Protein AF-A0A803PG08-F1 (afdb_monomer_lite)

Structure (mmCIF, N/CA/C/O backbone):
data_AF-A0A803PG08-F1
#
_entry.id   AF-A0A803PG08-F1
#
loop_
_atom_site.group_PDB
_atom_site.id
_atom_site.type_symbol
_atom_site.label_atom_id
_atom_site.label_alt_id
_atom_site.label_comp_id
_atom_site.label_asym_id
_atom_site.label_entity_id
_atom_site.label_seq_id
_atom_site.pdbx_PDB_ins_code
_atom_site.Cartn_x
_atom_site.Cartn_y
_atom_site.Cartn_z
_atom_site.occupancy
_atom_site.B_iso_or_equiv
_atom_site.auth_seq_id
_atom_site.auth_comp_id
_atom_site.auth_asym_id
_atom_site.auth_atom_id
_atom_site.pdbx_PDB_model_num
ATOM 1 N N . MET A 1 1 ? -29.104 -51.797 18.897 1.00 36.44 1 MET A N 1
ATOM 2 C CA . MET A 1 1 ? -27.796 -51.117 18.809 1.00 36.44 1 MET A CA 1
ATOM 3 C C . MET A 1 1 ? -27.450 -50.942 17.343 1.00 36.44 1 MET A C 1
ATOM 5 O O . MET A 1 1 ? -26.988 -51.893 16.734 1.00 36.44 1 MET A O 1
ATOM 9 N N . ALA A 1 2 ? -27.765 -49.775 16.794 1.00 27.81 2 ALA A N 1
ATOM 10 C CA . ALA A 1 2 ? -27.153 -49.165 15.612 1.00 27.81 2 ALA A CA 1
ATOM 11 C C . ALA A 1 2 ? -27.870 -47.818 15.460 1.00 27.81 2 ALA A C 1
ATOM 13 O O . ALA A 1 2 ? -29.048 -47.781 15.117 1.00 27.81 2 ALA A O 1
ATOM 14 N N . ASP A 1 3 ? -27.192 -46.765 15.899 1.00 26.70 3 ASP A N 1
ATOM 15 C CA . ASP A 1 3 ? -27.642 -45.377 15.866 1.00 26.70 3 ASP A CA 1
ATOM 16 C C . ASP A 1 3 ? -26.988 -44.740 14.632 1.00 26.70 3 ASP A C 1
ATOM 18 O O . ASP A 1 3 ? -25.758 -44.671 14.549 1.00 26.70 3 ASP A O 1
ATOM 22 N N . ASP A 1 4 ? -27.798 -44.374 13.637 1.00 28.62 4 ASP A N 1
ATOM 23 C CA . ASP A 1 4 ? -27.346 -43.754 12.390 1.00 28.62 4 ASP A CA 1
ATOM 24 C C . ASP A 1 4 ? -27.061 -42.264 12.630 1.00 28.62 4 ASP A C 1
ATOM 26 O O . ASP A 1 4 ? -27.933 -41.393 12.560 1.00 28.62 4 ASP A O 1
ATOM 30 N N . GLY A 1 5 ? -25.794 -41.969 12.920 1.00 26.33 5 GLY A N 1
ATOM 31 C CA . GLY A 1 5 ? -25.267 -40.618 13.078 1.00 26.33 5 GLY A CA 1
ATOM 32 C C . GLY A 1 5 ? -25.202 -39.856 11.754 1.00 26.33 5 GLY A C 1
ATOM 33 O O . GLY A 1 5 ? -24.222 -39.938 11.018 1.00 26.33 5 GLY A O 1
ATOM 34 N N . ASN A 1 6 ? -26.222 -39.042 11.483 1.00 27.70 6 ASN A N 1
ATOM 35 C CA . ASN A 1 6 ? -26.217 -38.039 10.420 1.00 27.70 6 ASN A CA 1
ATOM 36 C C . ASN A 1 6 ? -25.552 -36.737 10.912 1.00 27.70 6 ASN A C 1
ATOM 38 O O . ASN A 1 6 ? -26.221 -35.754 11.241 1.00 27.70 6 ASN A O 1
ATOM 42 N N . THR A 1 7 ? -24.221 -36.714 10.994 1.00 27.03 7 THR A N 1
ATOM 43 C CA . THR A 1 7 ? -23.449 -35.487 11.237 1.00 27.03 7 THR A CA 1
ATOM 44 C C . THR A 1 7 ? -23.277 -34.713 9.931 1.00 27.03 7 THR A C 1
ATOM 46 O O . THR A 1 7 ? -22.351 -34.936 9.153 1.00 27.03 7 THR A O 1
ATOM 49 N N . LYS A 1 8 ? -24.161 -33.734 9.703 1.00 26.91 8 LYS A N 1
ATOM 50 C CA . LYS A 1 8 ? -23.915 -32.631 8.763 1.00 26.91 8 LYS A CA 1
ATOM 51 C C . LYS A 1 8 ? -22.657 -31.882 9.210 1.00 26.91 8 LYS A C 1
ATOM 53 O O . LYS A 1 8 ? -22.723 -31.045 10.107 1.00 26.91 8 LYS A O 1
ATOM 58 N N . SER A 1 9 ? -21.515 -32.171 8.592 1.00 27.27 9 SER A N 1
ATOM 59 C CA . SER A 1 9 ? -20.316 -31.349 8.734 1.00 27.27 9 SER A CA 1
ATOM 60 C C . SER A 1 9 ? -20.630 -29.948 8.206 1.00 27.27 9 SER A C 1
ATOM 62 O O . SER A 1 9 ? -20.890 -29.774 7.013 1.00 27.27 9 SER A O 1
ATOM 64 N N . SER A 1 10 ? -20.636 -28.949 9.084 1.00 29.84 10 SER A N 1
ATOM 65 C CA . SER A 1 10 ? -20.660 -27.541 8.700 1.00 29.84 10 SER A CA 1
ATOM 66 C C . SER A 1 10 ? -19.458 -27.264 7.797 1.00 29.84 10 SER A C 1
ATOM 68 O O . SER A 1 10 ? -18.319 -27.259 8.265 1.00 29.84 10 SER A O 1
ATOM 70 N N . LEU A 1 11 ? -19.708 -27.092 6.498 1.00 31.16 11 LEU A N 1
ATOM 71 C CA . LEU A 1 11 ? -18.711 -26.653 5.528 1.00 31.16 11 LEU A CA 1
ATOM 72 C C . LEU A 1 11 ? -18.101 -25.349 6.046 1.00 31.16 11 LEU A C 1
ATOM 74 O O . LEU A 1 11 ? -18.779 -24.327 6.115 1.00 31.16 11 LEU A O 1
ATOM 78 N N . VAL A 1 12 ? -16.831 -25.391 6.440 1.00 37.03 12 VAL A N 1
ATOM 79 C CA . VAL A 1 12 ? -16.034 -24.186 6.655 1.00 37.03 12 VAL A CA 1
ATOM 80 C C . VAL A 1 12 ? -15.975 -23.486 5.299 1.00 37.03 12 VAL A C 1
ATOM 82 O O . VAL A 1 12 ? -15.291 -23.959 4.391 1.00 37.03 12 VAL A O 1
ATOM 85 N N . GLU A 1 13 ? -16.758 -22.418 5.126 1.00 50.25 13 GLU A N 1
ATOM 86 C CA . GLU A 1 13 ? -16.762 -21.612 3.905 1.00 50.25 13 GLU A CA 1
ATOM 87 C C . GLU A 1 13 ? -15.323 -21.191 3.593 1.00 50.25 13 GLU A C 1
ATOM 89 O O . GLU A 1 13 ? -14.642 -20.523 4.376 1.00 50.25 13 GLU A O 1
ATOM 94 N N . ASN A 1 14 ? -14.816 -21.651 2.453 1.00 49.25 14 ASN A N 1
ATOM 95 C CA . ASN A 1 14 ? -13.441 -21.422 2.052 1.00 49.25 14 ASN A CA 1
ATOM 96 C C . ASN A 1 14 ? -13.257 -19.919 1.753 1.00 49.25 14 ASN A C 1
ATOM 98 O O . ASN A 1 14 ? -13.589 -19.467 0.662 1.00 49.25 14 ASN A O 1
ATOM 102 N N . SER A 1 15 ? -12.729 -19.130 2.707 1.00 62.44 15 SER A N 1
ATOM 103 C CA . SER A 1 15 ? -12.696 -17.642 2.649 1.00 62.44 15 SER A CA 1
ATOM 104 C C . SER A 1 15 ? -11.895 -17.020 1.488 1.00 62.44 15 SER A C 1
ATOM 106 O O . SER A 1 15 ? -11.728 -15.799 1.404 1.00 62.44 15 SER A O 1
ATOM 108 N N . ARG A 1 16 ? -11.346 -17.859 0.607 1.00 80.12 16 ARG A N 1
ATOM 109 C CA . ARG A 1 16 ? -10.537 -17.476 -0.553 1.00 80.12 16 ARG A CA 1
ATOM 110 C C . ARG A 1 16 ? -11.345 -17.385 -1.844 1.00 80.12 16 ARG A C 1
ATOM 112 O O . ARG A 1 16 ? -10.860 -16.777 -2.796 1.00 80.12 16 ARG A O 1
ATOM 119 N N . VAL A 1 17 ? -12.544 -17.964 -1.883 1.00 88.44 17 VAL A N 1
ATOM 120 C CA . VAL A 1 17 ? -13.442 -17.924 -3.042 1.00 88.44 17 VAL A CA 1
ATOM 121 C C . VAL A 1 17 ? -14.704 -17.144 -2.713 1.00 88.44 17 VAL A C 1
ATOM 123 O O . VAL A 1 17 ? -15.077 -16.993 -1.555 1.00 88.44 17 VAL A O 1
ATOM 126 N N . THR A 1 18 ? -15.340 -16.616 -3.745 1.00 91.75 18 THR A N 1
ATOM 127 C CA . THR A 1 18 ? -16.635 -15.940 -3.652 1.00 91.75 18 THR A CA 1
ATOM 128 C C . THR A 1 18 ? -17.788 -16.937 -3.654 1.00 91.75 18 THR A C 1
ATOM 130 O O . THR A 1 18 ? -17.662 -18.042 -4.176 1.00 91.75 18 THR A O 1
ATOM 133 N N . TRP A 1 19 ? -18.932 -16.537 -3.105 1.00 92.31 19 TRP A N 1
ATOM 134 C CA . TRP A 1 19 ? -20.142 -17.356 -3.029 1.00 92.31 19 TRP A CA 1
ATOM 135 C C . TRP A 1 19 ? -21.389 -16.510 -3.294 1.00 92.31 19 TRP A C 1
ATOM 137 O O . TRP A 1 19 ? -21.339 -15.277 -3.328 1.00 92.31 19 TRP A O 1
ATOM 147 N N . GLU A 1 20 ? -22.526 -17.168 -3.504 1.00 92.56 20 GLU A N 1
ATOM 148 C CA . GLU A 1 20 ? -23.790 -16.463 -3.683 1.00 92.56 20 GLU A CA 1
ATOM 149 C C . GLU A 1 20 ? -24.170 -15.695 -2.408 1.00 92.56 20 GLU A C 1
ATOM 151 O O . GLU A 1 20 ? -24.167 -16.224 -1.300 1.00 92.56 20 GLU A O 1
ATOM 156 N N . GLY A 1 21 ? -24.493 -14.414 -2.566 1.00 90.44 21 GLY A N 1
ATOM 157 C CA . GLY A 1 21 ? -24.843 -13.512 -1.477 1.00 90.44 21 GLY A CA 1
ATOM 158 C C . GLY A 1 21 ? -23.659 -12.799 -0.822 1.00 90.44 21 GLY A C 1
ATOM 159 O O . GLY A 1 21 ? -23.912 -11.951 0.038 1.00 90.44 21 GLY A O 1
ATOM 160 N N . CYS A 1 22 ? -22.408 -13.075 -1.207 1.00 92.38 22 CYS A N 1
ATOM 161 C CA . CYS A 1 22 ? -21.244 -12.380 -0.655 1.00 92.38 22 CYS A CA 1
ATOM 162 C C . CYS A 1 22 ? -21.074 -10.977 -1.258 1.00 92.38 22 CYS A C 1
ATOM 164 O O . CYS A 1 22 ? -21.388 -10.730 -2.424 1.00 92.38 22 CYS A O 1
ATOM 166 N N . SER A 1 23 ? -20.559 -10.042 -0.466 1.00 95.25 23 SER A N 1
ATOM 167 C CA . SER A 1 23 ? -20.143 -8.719 -0.929 1.00 95.25 23 SER A CA 1
ATOM 168 C C . SER A 1 23 ? -18.764 -8.801 -1.581 1.00 95.25 23 SER A C 1
ATOM 170 O O . SER A 1 23 ? -17.880 -9.513 -1.110 1.00 95.25 23 SER A O 1
ATOM 172 N N . VAL A 1 24 ? -18.544 -8.065 -2.659 1.00 95.19 24 VAL A N 1
ATOM 173 C CA . VAL A 1 24 ? -17.266 -8.018 -3.372 1.00 95.19 24 VAL A CA 1
ATOM 174 C C . VAL A 1 24 ? -16.923 -6.583 -3.736 1.00 95.19 24 VAL A C 1
ATOM 176 O O . VAL A 1 24 ? -17.816 -5.744 -3.876 1.00 95.19 24 VAL A O 1
ATOM 179 N N . LEU A 1 25 ? -15.631 -6.305 -3.893 1.00 94.62 25 LEU A N 1
ATOM 180 C CA . LEU A 1 25 ? -15.150 -5.046 -4.440 1.00 94.62 25 LEU A CA 1
ATOM 181 C C . LEU A 1 25 ? -14.670 -5.292 -5.869 1.00 94.62 25 LEU A C 1
ATOM 183 O O . LEU A 1 25 ? -13.697 -6.005 -6.094 1.00 94.62 25 LEU A O 1
ATOM 187 N N . LEU A 1 26 ? -15.370 -4.709 -6.832 1.00 93.88 26 LEU A N 1
ATOM 188 C CA . LEU A 1 26 ? -15.026 -4.761 -8.245 1.00 93.88 26 LEU A CA 1
ATOM 189 C C . LEU A 1 26 ? -14.134 -3.565 -8.550 1.00 93.88 26 LEU A C 1
ATOM 191 O O . LEU A 1 26 ? -14.568 -2.414 -8.452 1.00 93.88 26 LEU A O 1
ATOM 195 N N . ASP A 1 27 ? -12.885 -3.860 -8.878 1.00 87.12 27 ASP A N 1
ATOM 196 C CA . ASP A 1 27 ? -11.881 -2.874 -9.234 1.00 87.12 27 ASP A CA 1
ATOM 197 C C . ASP A 1 27 ? -11.702 -2.834 -10.751 1.00 87.12 27 ASP A C 1
ATOM 199 O O . ASP A 1 27 ? -11.266 -3.804 -11.366 1.00 87.12 27 ASP A O 1
ATOM 203 N N . ILE A 1 28 ? -12.108 -1.724 -11.358 1.00 86.56 28 ILE A N 1
ATOM 204 C CA . ILE A 1 28 ? -12.110 -1.538 -12.805 1.00 86.56 28 ILE A CA 1
ATOM 205 C C . ILE A 1 28 ? -10.894 -0.695 -13.179 1.00 86.56 28 ILE A C 1
ATOM 207 O O . ILE A 1 28 ? -10.763 0.435 -12.702 1.00 86.56 28 ILE A O 1
ATOM 211 N N . ASN A 1 29 ? -10.072 -1.222 -14.091 1.00 78.50 29 ASN A N 1
ATOM 212 C CA . ASN A 1 29 ? -8.871 -0.566 -14.620 1.00 78.50 29 ASN A CA 1
ATOM 213 C C . ASN A 1 29 ? -7.896 -0.085 -13.526 1.00 78.50 29 ASN A C 1
ATOM 215 O O . ASN A 1 29 ? -7.472 1.073 -13.532 1.00 78.50 29 ASN A O 1
ATOM 219 N N . ASP A 1 30 ? -7.550 -0.980 -12.598 1.00 70.50 30 ASP A N 1
ATOM 220 C CA . ASP A 1 30 ? -6.490 -0.778 -11.599 1.00 70.50 30 ASP A CA 1
ATOM 221 C C . ASP A 1 30 ? -6.699 0.469 -10.725 1.00 70.50 30 ASP A C 1
ATOM 223 O O . ASP A 1 30 ? -5.814 1.299 -10.522 1.00 70.50 30 ASP A O 1
ATOM 227 N N . GLY A 1 31 ? -7.909 0.610 -10.199 1.00 68.62 31 GLY A N 1
ATOM 228 C CA . GLY A 1 31 ? -8.288 1.648 -9.259 1.00 68.62 31 GLY A CA 1
ATOM 229 C C . GLY A 1 31 ? -9.030 2.816 -9.889 1.00 68.62 31 GLY A C 1
ATOM 230 O O . GLY A 1 31 ? -9.528 3.644 -9.127 1.00 68.62 31 GLY A O 1
ATOM 231 N N . ASP A 1 32 ? -9.170 2.913 -11.218 1.00 76.19 32 ASP A N 1
ATOM 232 C CA . ASP A 1 32 ? -9.909 4.014 -11.864 1.00 76.19 32 ASP A CA 1
ATOM 233 C C . ASP A 1 32 ? -11.339 4.115 -11.315 1.00 76.19 32 ASP A C 1
ATOM 235 O O . ASP A 1 32 ? -11.818 5.209 -10.999 1.00 76.19 32 ASP A O 1
ATOM 239 N N . ARG A 1 33 ? -12.006 2.966 -11.140 1.00 83.94 33 ARG A N 1
ATOM 240 C CA . ARG A 1 33 ? -13.342 2.900 -10.546 1.00 83.94 33 ARG A CA 1
ATOM 241 C C . ARG A 1 33 ? -13.500 1.685 -9.639 1.00 83.94 33 ARG A C 1
ATOM 243 O O . ARG A 1 33 ? -13.348 0.547 -10.063 1.00 83.94 33 ARG A O 1
ATOM 250 N N . LEU A 1 34 ? -13.919 1.956 -8.407 1.00 88.38 34 LEU A N 1
ATOM 251 C CA . LEU A 1 34 ? -14.179 0.964 -7.368 1.00 88.38 34 LEU A CA 1
ATOM 252 C C . LEU A 1 34 ? -15.690 0.849 -7.122 1.00 88.38 34 LEU A C 1
ATOM 254 O O . LEU A 1 34 ? -16.371 1.858 -6.905 1.00 88.38 34 LEU A O 1
ATOM 258 N N . VAL A 1 35 ? -16.233 -0.369 -7.181 1.00 92.62 35 VAL A N 1
ATOM 259 C CA . VAL A 1 35 ? -17.674 -0.626 -7.030 1.00 92.62 35 VAL A CA 1
ATOM 260 C C . VAL A 1 35 ? -17.921 -1.802 -6.092 1.00 92.62 35 VAL A C 1
ATOM 262 O O . VAL A 1 35 ? -17.457 -2.908 -6.345 1.00 92.62 35 VAL A O 1
ATOM 265 N N . PHE A 1 36 ? -18.707 -1.584 -5.037 1.00 94.81 36 PHE A N 1
ATOM 266 C CA . PHE A 1 36 ? -19.227 -2.681 -4.224 1.00 94.81 36 PHE A CA 1
ATOM 267 C C . PHE A 1 36 ? -20.425 -3.333 -4.903 1.00 94.81 36 PHE A C 1
ATOM 269 O O . PHE A 1 36 ? -21.321 -2.640 -5.387 1.00 94.81 36 PHE A O 1
ATOM 276 N N . ALA A 1 37 ? -20.459 -4.660 -4.894 1.00 94.62 37 ALA A N 1
ATOM 277 C CA . ALA A 1 37 ? -21.599 -5.440 -5.353 1.00 94.62 37 ALA A CA 1
ATOM 278 C C . ALA A 1 37 ? -21.855 -6.604 -4.396 1.00 94.62 37 ALA A C 1
ATOM 280 O O . ALA A 1 37 ? -20.920 -7.151 -3.815 1.00 94.62 37 ALA A O 1
ATOM 281 N N . ARG A 1 38 ? -23.119 -7.001 -4.252 1.00 94.00 38 ARG A N 1
ATOM 282 C CA . ARG A 1 38 ? -23.492 -8.258 -3.598 1.00 94.00 38 ARG A CA 1
ATOM 283 C C . ARG A 1 38 ? -23.794 -9.276 -4.687 1.00 94.00 38 ARG A C 1
ATOM 285 O O . ARG A 1 38 ? -24.659 -9.021 -5.520 1.00 94.00 38 ARG A O 1
ATOM 292 N N . LEU A 1 39 ? -23.065 -10.388 -4.707 1.00 93.50 39 LEU A N 1
ATOM 293 C CA . LEU A 1 39 ? -23.222 -11.400 -5.745 1.00 93.50 39 LEU A CA 1
ATOM 294 C C . LEU A 1 39 ? -24.573 -12.101 -5.605 1.00 93.50 39 LEU A C 1
ATOM 296 O O . LEU A 1 39 ? -24.950 -12.541 -4.524 1.00 93.50 39 LEU A O 1
ATOM 300 N N . SER A 1 40 ? -25.299 -12.209 -6.707 1.00 92.00 40 SER A N 1
ATOM 301 C CA . SER A 1 40 ? -26.521 -12.999 -6.841 1.00 92.00 40 SER A CA 1
ATOM 302 C C . SER A 1 40 ? -26.723 -13.331 -8.316 1.00 92.00 40 SER A C 1
ATOM 304 O O . SER A 1 40 ? -26.096 -12.709 -9.180 1.00 92.00 40 SER A O 1
ATOM 306 N N . ALA A 1 41 ? -27.614 -14.273 -8.629 1.00 85.75 41 ALA A N 1
ATOM 307 C CA . ALA A 1 41 ? -27.922 -14.619 -10.018 1.00 85.75 41 ALA A CA 1
ATOM 308 C C . ALA A 1 41 ? -28.375 -13.415 -10.876 1.00 85.75 41 ALA A C 1
ATOM 310 O O . ALA A 1 41 ? -28.127 -13.402 -12.080 1.00 85.75 41 ALA A O 1
ATOM 311 N N . GLY A 1 42 ? -29.009 -12.407 -10.262 1.00 86.31 42 GLY A N 1
ATOM 312 C CA . GLY A 1 42 ? -29.483 -11.188 -10.929 1.00 86.31 42 GLY A CA 1
ATOM 313 C C . GLY A 1 42 ? -28.561 -9.972 -10.791 1.00 86.31 42 GLY A C 1
ATOM 314 O O . GLY A 1 42 ? -28.908 -8.899 -11.277 1.00 86.31 42 GLY A O 1
ATOM 315 N N . ALA A 1 43 ? -27.419 -10.090 -10.108 1.00 90.69 43 ALA A N 1
ATOM 316 C CA . ALA A 1 43 ? -26.526 -8.956 -9.890 1.00 90.69 43 ALA A CA 1
ATOM 317 C C . ALA A 1 43 ? -25.808 -8.560 -11.189 1.00 90.69 43 ALA A C 1
ATOM 319 O O . ALA A 1 43 ? -25.252 -9.408 -11.891 1.00 90.69 43 ALA A O 1
ATOM 320 N N . THR A 1 44 ? -25.771 -7.259 -11.482 1.00 91.88 44 THR A N 1
ATOM 321 C CA . THR A 1 44 ? -25.122 -6.718 -12.683 1.00 91.88 44 THR A CA 1
ATOM 322 C C . THR A 1 44 ? -24.170 -5.573 -12.356 1.00 91.88 44 THR A C 1
ATOM 324 O O . THR A 1 44 ? -24.441 -4.776 -11.458 1.00 91.88 44 THR A O 1
ATOM 327 N N . LEU A 1 45 ? -23.096 -5.433 -13.130 1.00 91.38 45 LEU A N 1
ATOM 328 C CA . LEU A 1 45 ? -22.186 -4.289 -13.102 1.00 91.38 45 LEU A CA 1
ATOM 329 C C . LEU A 1 45 ? -22.354 -3.451 -14.369 1.00 91.38 45 LEU A C 1
ATOM 331 O O . LEU A 1 45 ? -22.296 -3.979 -15.474 1.00 91.38 45 LEU A O 1
ATOM 335 N N . LYS A 1 46 ? -22.488 -2.132 -14.218 1.00 90.06 46 LYS A N 1
ATOM 336 C CA . LYS A 1 46 ? -22.511 -1.192 -15.346 1.00 90.06 46 LYS A CA 1
ATOM 337 C C . LYS A 1 46 ? -21.101 -0.694 -15.673 1.00 90.06 46 LYS A C 1
ATOM 339 O O . LYS A 1 46 ? -20.507 0.013 -14.852 1.00 90.06 46 LYS A O 1
ATOM 344 N N . ILE A 1 47 ? -20.594 -0.986 -16.872 1.00 84.62 47 ILE A N 1
ATOM 345 C CA . ILE A 1 47 ? -19.340 -0.425 -17.412 1.00 84.62 47 ILE A CA 1
ATOM 346 C C . ILE A 1 47 ? -19.678 0.331 -18.702 1.00 84.62 47 ILE A C 1
ATOM 348 O O . ILE A 1 47 ? -20.176 -0.250 -19.667 1.00 84.62 47 ILE A O 1
ATOM 352 N N . GLY A 1 48 ? -19.445 1.647 -18.705 1.00 80.50 48 GLY A N 1
ATOM 353 C CA . GLY A 1 48 ? -19.959 2.529 -19.754 1.00 80.50 48 GLY A CA 1
ATOM 354 C C . GLY A 1 48 ? -21.491 2.494 -19.803 1.00 80.50 48 GLY A C 1
ATOM 355 O O . GLY A 1 48 ? -22.150 2.649 -18.774 1.00 80.50 48 GLY A O 1
ATOM 356 N N . ASN A 1 49 ? -22.048 2.243 -20.990 1.00 78.88 49 ASN A N 1
ATOM 357 C CA . ASN A 1 49 ? -23.496 2.157 -21.219 1.00 78.88 49 ASN A CA 1
ATOM 358 C C . ASN A 1 49 ? -24.043 0.719 -21.216 1.00 78.88 49 ASN A C 1
ATOM 360 O O . ASN A 1 49 ? -25.225 0.525 -21.480 1.00 78.88 49 ASN A O 1
ATOM 364 N N . LYS A 1 50 ? -23.211 -0.284 -20.911 1.00 83.00 50 LYS A N 1
ATOM 365 C CA . LYS A 1 50 ? -23.602 -1.700 -20.904 1.00 83.00 50 LYS A CA 1
ATOM 366 C C . LYS A 1 50 ? -23.635 -2.265 -19.483 1.00 83.00 50 LYS A C 1
ATOM 368 O O . LYS A 1 50 ? -22.842 -1.860 -18.630 1.00 83.00 50 LYS A O 1
ATOM 373 N N . ASN A 1 51 ? -24.533 -3.222 -19.261 1.00 86.62 51 ASN A N 1
ATOM 374 C CA . ASN A 1 51 ? -24.646 -3.989 -18.023 1.00 86.62 51 ASN A CA 1
ATOM 375 C C . ASN A 1 51 ? -24.101 -5.402 -18.238 1.00 86.62 51 ASN A C 1
ATOM 377 O O . ASN A 1 51 ? -24.415 -6.037 -19.239 1.00 86.62 51 ASN A O 1
ATOM 381 N N . TYR A 1 52 ? -23.320 -5.885 -17.278 1.00 89.00 52 TYR A N 1
ATOM 382 C CA . TYR A 1 52 ? -22.661 -7.186 -17.312 1.00 89.00 52 TYR A CA 1
ATOM 383 C C . TYR A 1 52 ? -23.135 -8.027 -16.134 1.00 89.00 52 TYR A C 1
ATOM 385 O O . TYR A 1 52 ? -23.139 -7.539 -15.002 1.00 89.00 52 TYR A O 1
ATOM 393 N N . SER A 1 53 ? -23.524 -9.279 -16.376 1.00 90.12 53 SER A N 1
ATOM 394 C CA . SER A 1 53 ? -23.925 -10.193 -15.301 1.00 90.12 53 SER A CA 1
ATOM 395 C C . SER A 1 53 ? -22.733 -10.570 -14.419 1.00 90.12 53 SER A C 1
ATOM 397 O O . SER A 1 53 ? -21.661 -10.916 -14.914 1.00 90.12 53 SER A O 1
ATOM 399 N N . LEU A 1 54 ? -22.937 -10.548 -13.101 1.00 91.25 54 LEU A N 1
ATOM 400 C CA . LEU A 1 54 ? -21.946 -10.957 -12.104 1.00 91.25 54 LEU A CA 1
ATOM 401 C C . LEU A 1 54 ? -22.076 -12.431 -11.705 1.00 91.25 54 LEU A C 1
ATOM 403 O O . LEU A 1 54 ? -21.318 -12.905 -10.862 1.00 91.25 54 LEU A O 1
ATOM 407 N N . LYS A 1 55 ? -22.994 -13.180 -12.327 1.00 88.38 55 LYS A N 1
ATOM 408 C CA . LYS A 1 55 ? -23.207 -14.607 -12.046 1.00 88.38 55 LYS A CA 1
ATOM 409 C C . LYS A 1 55 ? -21.924 -15.432 -12.212 1.00 88.38 55 LYS A C 1
ATOM 411 O O . LYS A 1 55 ? -21.652 -16.302 -11.393 1.00 88.38 55 LYS A O 1
ATOM 416 N N . HIS A 1 56 ? -21.113 -15.125 -13.226 1.00 87.06 56 HIS A N 1
ATOM 417 C CA . HIS A 1 56 ? -19.860 -15.835 -13.522 1.00 87.06 56 HIS A CA 1
ATOM 418 C C . HIS A 1 56 ? -18.744 -15.589 -12.501 1.00 87.06 56 HIS A C 1
ATOM 420 O O . HIS A 1 56 ? -17.739 -16.293 -12.519 1.00 87.06 56 HIS A O 1
ATOM 426 N N . LEU A 1 57 ? -18.904 -14.606 -11.612 1.00 89.62 57 LEU A N 1
ATOM 427 C CA . LEU A 1 57 ? -17.923 -14.335 -10.568 1.00 89.62 57 LEU A CA 1
ATOM 428 C C . LEU A 1 57 ? -18.114 -15.262 -9.369 1.00 89.62 57 LEU A C 1
ATOM 430 O O . LEU A 1 57 ? -17.171 -15.413 -8.607 1.00 89.62 57 LEU A O 1
ATOM 434 N N . ILE A 1 58 ? -19.285 -15.889 -9.201 1.00 90.62 58 ILE A N 1
ATOM 435 C CA . ILE A 1 58 ? -19.563 -16.816 -8.096 1.00 90.62 58 ILE A CA 1
ATOM 436 C C . ILE A 1 58 ? -18.619 -18.024 -8.192 1.00 90.62 58 ILE A C 1
ATOM 438 O O . ILE A 1 58 ? -18.366 -18.539 -9.280 1.00 90.62 58 ILE A O 1
ATOM 442 N N . ASN A 1 59 ? -18.102 -18.487 -7.050 1.00 89.38 59 ASN A N 1
ATOM 443 C CA . ASN A 1 59 ? -17.106 -19.559 -6.933 1.00 89.38 59 ASN A CA 1
ATOM 444 C C . ASN A 1 59 ? -15.736 -19.231 -7.554 1.00 89.38 59 ASN A C 1
ATOM 446 O O . ASN A 1 59 ? -14.893 -20.120 -7.695 1.00 89.38 59 ASN A O 1
ATOM 450 N N . CYS A 1 60 ? -15.463 -17.963 -7.879 1.00 87.25 60 CYS A N 1
ATOM 451 C CA . CYS A 1 60 ? -14.132 -17.537 -8.303 1.00 87.25 60 CYS A CA 1
ATOM 452 C C . CYS A 1 60 ? -13.270 -17.103 -7.106 1.00 87.25 60 CYS A C 1
ATOM 454 O O . CYS A 1 60 ? -13.779 -16.453 -6.185 1.00 87.25 60 CYS A O 1
ATOM 456 N N . PRO A 1 61 ? -11.955 -17.395 -7.117 1.00 88.06 61 PRO A N 1
ATOM 457 C CA . PRO A 1 61 ? -11.015 -16.859 -6.139 1.00 88.06 61 PRO A CA 1
ATOM 458 C C . PRO A 1 61 ? -10.955 -15.330 -6.166 1.00 88.06 61 PRO A C 1
ATOM 460 O O . PRO A 1 61 ? -10.916 -14.730 -7.247 1.00 88.06 61 PRO A O 1
ATOM 463 N N . PHE A 1 62 ? -10.863 -14.704 -4.992 1.00 84.81 62 PHE A N 1
ATOM 464 C CA . PHE A 1 62 ? -10.485 -13.292 -4.904 1.00 84.81 62 PHE A CA 1
ATOM 465 C C . PHE A 1 62 ? -9.103 -13.069 -5.544 1.00 84.81 62 PHE A C 1
ATOM 467 O O . PHE A 1 62 ? -8.218 -13.915 -5.442 1.00 84.81 62 PHE A O 1
ATOM 474 N N . GLY A 1 63 ? -8.934 -11.938 -6.225 1.00 82.12 63 GLY A N 1
ATOM 475 C CA . GLY A 1 63 ? -7.785 -11.619 -7.075 1.00 82.12 63 GLY A CA 1
ATOM 476 C C . GLY A 1 63 ? -7.949 -12.051 -8.536 1.00 82.12 63 GLY A C 1
ATOM 477 O O . GLY A 1 63 ? -7.121 -11.691 -9.364 1.00 82.12 63 GLY A O 1
ATOM 478 N N . SER A 1 64 ? -9.010 -12.792 -8.884 1.00 83.81 64 SER A N 1
ATOM 479 C CA . SER A 1 64 ? -9.272 -13.155 -10.283 1.00 83.81 64 SER A CA 1
ATOM 480 C C . SER A 1 64 ? -9.541 -11.918 -11.144 1.00 83.81 64 SER A C 1
ATOM 482 O O . SER A 1 64 ? -10.238 -10.994 -10.715 1.00 83.81 64 SER A O 1
ATOM 484 N N . VAL A 1 65 ? -9.015 -11.941 -12.368 1.00 85.62 65 VAL A N 1
ATOM 485 C CA . VAL A 1 65 ? -9.191 -10.890 -13.374 1.00 85.62 65 VAL A CA 1
ATOM 486 C C . VAL A 1 65 ? -10.205 -11.352 -14.412 1.00 85.62 65 VAL A C 1
ATOM 488 O O . VAL A 1 65 ? -10.186 -12.507 -14.847 1.00 85.62 65 VAL A O 1
ATOM 491 N N . PHE A 1 66 ? -11.095 -10.446 -14.789 1.00 87.56 66 PHE A N 1
ATOM 492 C CA . PHE A 1 66 ? -12.130 -10.676 -15.780 1.00 87.56 66 PHE A CA 1
ATOM 493 C C . PHE A 1 66 ? -11.990 -9.674 -16.921 1.00 87.56 66 PHE A C 1
ATOM 495 O O . PHE A 1 66 ? -11.856 -8.467 -16.687 1.00 87.56 66 PHE A O 1
ATOM 502 N N . SER A 1 67 ? -12.038 -10.186 -18.145 1.00 84.62 67 SER A N 1
ATOM 503 C CA . SER A 1 67 ? -12.164 -9.408 -19.369 1.00 84.62 67 SER A CA 1
ATOM 504 C C . SER A 1 67 ? -13.635 -9.251 -19.735 1.00 84.62 67 SER A C 1
ATOM 506 O O . SER A 1 67 ? -14.489 -10.083 -19.413 1.00 84.62 67 SER A O 1
ATOM 508 N N . VAL A 1 68 ? -13.933 -8.145 -20.406 1.00 83.31 68 VAL A N 1
ATOM 509 C CA . VAL A 1 68 ? -15.243 -7.899 -20.995 1.00 83.31 68 VAL A CA 1
ATOM 510 C C . VAL A 1 68 ? -15.277 -8.489 -22.404 1.00 83.31 68 VAL A C 1
ATOM 512 O O . VAL A 1 68 ? -14.517 -8.055 -23.265 1.00 83.31 68 VAL A O 1
ATOM 515 N N . GLU A 1 69 ? -16.189 -9.430 -22.650 1.00 74.56 69 GLU A N 1
ATOM 516 C CA . GLU A 1 69 ? -16.408 -10.041 -23.966 1.00 74.56 69 GLU A CA 1
ATOM 517 C C . GLU A 1 69 ? -17.841 -9.800 -24.460 1.00 74.56 69 GLU A C 1
ATOM 519 O O . GLU A 1 69 ? -18.761 -9.526 -23.683 1.00 74.56 69 GLU A O 1
ATOM 524 N N . THR A 1 70 ? -18.031 -9.854 -25.781 1.00 68.44 70 THR A N 1
ATOM 525 C CA . THR A 1 70 ? -19.345 -9.725 -26.426 1.00 68.44 70 THR A CA 1
ATOM 526 C C . THR A 1 70 ? -19.625 -10.994 -27.220 1.00 68.44 70 THR A C 1
ATOM 528 O O . THR A 1 70 ? -18.911 -11.280 -28.173 1.00 68.44 70 THR A O 1
ATOM 531 N N . GLY A 1 71 ? -20.639 -11.757 -26.806 1.00 64.25 71 GLY A N 1
ATOM 532 C CA . GLY A 1 71 ? -21.109 -12.951 -27.511 1.00 64.25 71 GLY A CA 1
ATOM 533 C C . GLY A 1 71 ? -22.455 -12.730 -28.199 1.00 64.25 71 GLY A C 1
ATOM 534 O O . GLY A 1 71 ? -23.067 -11.666 -28.081 1.00 64.25 71 GLY A O 1
ATOM 535 N N . SER A 1 72 ? -22.942 -13.769 -28.878 1.00 54.81 72 SER A N 1
ATOM 536 C CA . SER A 1 72 ? -24.230 -13.785 -29.589 1.00 54.81 72 SER A CA 1
ATOM 537 C C . SER A 1 72 ? -25.448 -13.561 -28.680 1.00 54.81 72 SER A C 1
ATOM 539 O O . SER A 1 72 ? -26.454 -13.028 -29.140 1.00 54.81 72 SER A O 1
ATOM 541 N N . GLU A 1 73 ? -25.354 -13.911 -27.393 1.00 54.41 73 GLU A N 1
ATOM 542 C CA . GLU A 1 73 ? -26.414 -13.712 -26.386 1.00 54.41 73 GLU A CA 1
ATOM 543 C C . GLU A 1 73 ? -26.245 -12.426 -25.545 1.00 54.41 73 GLU A C 1
ATOM 545 O O . GLU A 1 73 ? -27.030 -12.168 -24.632 1.00 54.41 73 GLU A O 1
ATOM 550 N N . GLY A 1 74 ? -25.239 -11.594 -25.842 1.00 65.69 74 GLY A N 1
ATOM 551 C CA . GLY A 1 74 ? -24.956 -10.342 -25.132 1.00 65.69 74 GLY A CA 1
ATOM 552 C C . GLY A 1 74 ? -23.539 -10.262 -24.559 1.00 65.69 74 GLY A C 1
ATOM 553 O O . GLY A 1 74 ? -22.700 -11.137 -24.771 1.00 65.69 74 GLY A O 1
ATOM 554 N N . SER A 1 75 ? -23.238 -9.171 -23.847 1.00 71.81 75 SER A N 1
ATOM 555 C CA . SER A 1 75 ? -21.912 -8.963 -23.256 1.00 71.81 75 SER A CA 1
ATOM 556 C C . SER A 1 75 ? -21.793 -9.596 -21.862 1.00 71.81 75 SER A C 1
ATOM 558 O O . SER A 1 75 ? -22.651 -9.387 -21.003 1.00 71.81 75 SER A O 1
ATOM 560 N N . TYR A 1 76 ? -20.712 -10.337 -21.617 1.00 79.06 76 TYR A N 1
ATOM 561 C CA . TYR A 1 76 ? -20.470 -11.076 -20.374 1.00 79.06 76 TYR A CA 1
ATOM 562 C C . TYR A 1 76 ? -19.026 -10.902 -19.882 1.00 79.06 76 TYR A C 1
ATOM 564 O O . TYR A 1 76 ? -18.172 -10.347 -20.575 1.00 79.06 76 TYR A O 1
ATOM 572 N N . LEU A 1 77 ? -18.781 -11.304 -18.631 1.00 84.75 77 LEU A N 1
ATOM 573 C CA . LEU A 1 77 ? -17.454 -11.277 -18.019 1.00 84.75 77 LEU A CA 1
ATOM 574 C C . LEU A 1 77 ? -16.828 -12.664 -18.113 1.00 84.75 77 LEU A C 1
ATOM 576 O O . LEU A 1 77 ? -17.354 -13.620 -17.536 1.00 84.75 77 LEU A O 1
ATOM 580 N N . THR A 1 78 ? -15.687 -12.748 -18.787 1.00 83.50 78 THR A N 1
ATOM 581 C CA . THR A 1 78 ? -14.911 -13.983 -18.917 1.00 83.50 78 THR A CA 1
ATOM 582 C C . THR A 1 78 ? -13.714 -13.908 -17.997 1.00 83.50 78 THR A C 1
ATOM 584 O O . THR A 1 78 ? -13.012 -12.900 -17.943 1.00 83.50 78 THR A O 1
ATOM 587 N N . ARG A 1 79 ? -13.468 -14.976 -17.239 1.00 82.69 79 ARG A N 1
ATOM 588 C CA . ARG A 1 79 ? -12.264 -15.059 -16.418 1.00 82.69 79 ARG A CA 1
ATOM 589 C C . ARG A 1 79 ? -11.058 -15.210 -17.336 1.00 82.69 79 ARG A C 1
ATOM 591 O O . ARG A 1 79 ? -10.962 -16.199 -18.057 1.00 82.69 79 ARG A O 1
ATOM 598 N N . SER A 1 80 ? -10.122 -14.275 -17.262 1.00 75.38 80 SER A N 1
ATOM 599 C CA . SER A 1 80 ? -8.863 -14.392 -17.990 1.00 75.38 80 SER A CA 1
ATOM 600 C C . SER A 1 80 ? -8.018 -15.472 -17.308 1.00 75.38 80 SER A C 1
ATOM 602 O O . SER A 1 80 ? -7.685 -15.353 -16.123 1.00 75.38 80 SER A O 1
ATOM 604 N N . SER A 1 81 ? -7.712 -16.569 -18.010 1.00 57.47 81 SER A N 1
ATOM 605 C CA . SER A 1 81 ? -6.736 -17.537 -17.506 1.00 57.47 81 SER A CA 1
ATOM 606 C C . SER A 1 81 ? -5.331 -16.948 -17.670 1.00 57.47 81 SER A C 1
ATOM 608 O O . SER A 1 81 ? -5.086 -16.274 -18.675 1.00 57.47 81 SER A O 1
ATOM 610 N N . PRO A 1 82 ? -4.383 -17.228 -16.754 1.00 45.47 82 PRO A N 1
ATOM 611 C CA . PRO A 1 82 ? -2.990 -16.801 -16.918 1.00 45.47 82 PRO A CA 1
ATOM 612 C C . PRO A 1 82 ? -2.412 -17.211 -18.284 1.00 45.47 82 PRO A C 1
ATOM 614 O O . PRO A 1 82 ? -1.688 -16.443 -18.900 1.00 45.47 82 PRO A O 1
ATOM 617 N N . SER A 1 83 ? -2.834 -18.372 -18.797 1.00 35.47 83 SER A N 1
ATOM 618 C CA . SER A 1 83 ? -2.417 -18.952 -20.078 1.00 35.47 83 SER A CA 1
ATOM 619 C C . SER A 1 83 ? -3.010 -18.285 -21.328 1.00 35.47 83 SER A C 1
ATOM 621 O O . SER A 1 83 ? -2.410 -18.334 -22.396 1.00 35.47 83 SER A O 1
ATOM 623 N N . SER A 1 84 ? -4.178 -17.641 -21.242 1.00 35.94 84 SER A N 1
ATOM 624 C CA . SER A 1 84 ? -4.803 -16.977 -22.406 1.00 35.94 84 SER A CA 1
ATOM 625 C C . SER A 1 84 ? -4.154 -15.634 -22.771 1.00 35.94 84 SER A C 1
ATOM 627 O O . SER A 1 84 ? -4.299 -15.177 -23.902 1.00 35.94 84 SER A O 1
ATOM 629 N N . LEU A 1 85 ? -3.358 -15.057 -21.864 1.00 38.47 85 LEU A N 1
ATOM 630 C CA . LEU A 1 85 ? -2.470 -13.922 -22.146 1.00 38.47 85 LEU A CA 1
ATOM 631 C C . LEU A 1 85 ? -1.156 -14.356 -22.830 1.00 38.47 85 LEU A C 1
ATOM 633 O O . LEU A 1 85 ? -0.489 -13.530 -23.443 1.00 38.47 85 LEU A O 1
ATOM 637 N N . GLU A 1 86 ? -0.800 -15.646 -22.771 1.00 31.81 86 GLU A N 1
ATOM 638 C CA . GLU A 1 86 ? 0.426 -16.208 -23.366 1.00 31.81 86 GLU A CA 1
ATOM 639 C C . GLU A 1 86 ? 0.240 -16.642 -24.837 1.00 31.81 86 GLU A C 1
ATOM 641 O O . GLU A 1 86 ? 1.215 -16.827 -25.566 1.00 31.81 86 GLU A O 1
ATOM 646 N N . GLY A 1 87 ? -1.008 -16.811 -25.293 1.00 27.30 87 GLY A N 1
ATOM 647 C CA . GLY A 1 87 ? -1.323 -17.530 -26.535 1.00 27.30 87 GLY A CA 1
ATOM 648 C C . GLY A 1 87 ? -1.466 -16.702 -27.817 1.00 27.30 87 GLY A C 1
ATOM 649 O O . GLY A 1 87 ? -1.421 -17.287 -28.896 1.00 27.30 87 GLY A O 1
ATOM 650 N N . LYS A 1 88 ? -1.642 -15.375 -27.751 1.00 30.17 88 LYS A N 1
ATOM 651 C CA . LYS A 1 88 ? -1.888 -14.553 -28.959 1.00 30.17 88 LYS A CA 1
ATOM 652 C C . LYS A 1 88 ? -0.690 -13.732 -29.448 1.00 30.17 88 LYS A C 1
ATOM 654 O O . LYS A 1 88 ? -0.661 -13.375 -30.618 1.00 30.17 88 LYS A O 1
ATOM 659 N N . ASN A 1 89 ? 0.339 -13.532 -28.622 1.00 30.38 89 ASN A N 1
ATOM 660 C CA . ASN A 1 89 ? 1.504 -12.714 -28.995 1.00 30.38 89 ASN A CA 1
ATOM 661 C C . ASN A 1 89 ? 2.664 -13.512 -29.626 1.00 30.38 89 ASN A C 1
ATOM 663 O O . ASN A 1 89 ? 3.676 -12.926 -29.991 1.00 30.38 89 ASN A O 1
ATOM 667 N N . ASN A 1 90 ? 2.535 -14.837 -29.780 1.00 27.31 90 ASN A N 1
ATOM 668 C CA . ASN A 1 90 ? 3.643 -15.720 -30.185 1.00 27.31 90 ASN A CA 1
ATOM 669 C C . ASN A 1 90 ? 3.596 -16.226 -31.642 1.00 27.31 90 ASN A C 1
ATOM 671 O O . ASN A 1 90 ? 4.380 -17.104 -31.994 1.00 27.31 90 ASN A O 1
ATOM 675 N N . ALA A 1 91 ? 2.718 -15.708 -32.509 1.00 26.88 91 ALA A N 1
ATOM 676 C CA . ALA A 1 91 ? 2.549 -16.268 -33.859 1.00 26.88 91 ALA A CA 1
ATOM 677 C C . ALA A 1 91 ? 3.191 -15.479 -35.019 1.00 26.88 91 ALA A C 1
ATOM 679 O O . ALA A 1 91 ? 3.112 -15.957 -36.148 1.00 26.88 91 ALA A O 1
ATOM 680 N N . GLN A 1 92 ? 3.842 -14.324 -34.806 1.00 29.28 92 GLN A N 1
ATOM 681 C CA . GLN A 1 92 ? 4.339 -13.533 -35.949 1.00 29.28 92 GLN A CA 1
ATOM 682 C C . GLN A 1 92 ? 5.638 -12.730 -35.763 1.00 29.28 92 GLN A C 1
ATOM 684 O O . GLN A 1 92 ? 5.876 -11.786 -36.505 1.00 29.28 92 GLN A O 1
ATOM 689 N N . GLU A 1 93 ? 6.548 -13.140 -34.878 1.00 31.23 93 GLU A N 1
ATOM 690 C CA . GLU A 1 93 ? 7.922 -12.604 -34.888 1.00 31.23 93 GLU A CA 1
ATOM 691 C C . GLU A 1 93 ? 8.960 -13.725 -34.909 1.00 31.23 93 GLU A C 1
ATOM 693 O O . GLU A 1 93 ? 9.729 -13.941 -33.979 1.00 31.23 93 GLU A O 1
ATOM 698 N N . ASN A 1 94 ? 8.990 -14.463 -36.015 1.00 31.61 94 ASN A N 1
ATOM 699 C CA . ASN A 1 94 ? 10.166 -15.237 -36.385 1.00 31.61 94 ASN A CA 1
ATOM 700 C C . ASN A 1 94 ? 10.322 -15.171 -37.906 1.00 31.61 94 ASN A C 1
ATOM 702 O O . ASN A 1 94 ? 9.897 -16.078 -38.614 1.00 31.61 94 ASN A O 1
ATOM 706 N N . ASN A 1 95 ? 10.797 -14.018 -38.397 1.00 29.67 95 ASN A N 1
ATOM 707 C CA . ASN A 1 95 ? 11.701 -13.862 -39.547 1.00 29.67 95 ASN A CA 1
ATOM 708 C C . ASN A 1 95 ? 11.813 -12.382 -39.973 1.00 29.67 95 ASN A C 1
ATOM 710 O O . ASN A 1 95 ? 10.956 -11.856 -40.673 1.00 29.67 95 ASN A O 1
ATOM 714 N N . GLY A 1 96 ? 12.934 -11.749 -39.598 1.00 33.44 96 GLY A N 1
ATOM 715 C CA . GLY A 1 96 ? 13.582 -10.683 -40.375 1.00 33.44 96 GLY A CA 1
ATOM 716 C C . GLY A 1 96 ? 13.109 -9.235 -40.194 1.00 33.44 96 GLY A C 1
ATOM 717 O O . GLY A 1 96 ? 12.432 -8.721 -41.072 1.00 33.44 96 GLY A O 1
ATOM 718 N N . CYS A 1 97 ? 13.590 -8.523 -39.161 1.00 29.69 97 CYS A N 1
ATOM 719 C CA . CYS A 1 97 ? 13.873 -7.074 -39.239 1.00 29.69 97 CYS A CA 1
ATOM 720 C C . CYS A 1 97 ? 14.654 -6.562 -38.001 1.00 29.69 97 CYS A C 1
ATOM 722 O O . CYS A 1 97 ? 14.076 -5.978 -37.091 1.00 29.69 97 CYS A O 1
ATOM 724 N N . GLU A 1 98 ? 15.978 -6.751 -37.933 1.00 32.53 98 GLU A N 1
ATOM 725 C CA . GLU A 1 98 ? 16.803 -6.200 -36.830 1.00 32.53 98 GLU A CA 1
ATOM 726 C C . GLU A 1 98 ? 17.418 -4.814 -37.124 1.00 32.53 98 GLU A C 1
ATOM 728 O O . GLU A 1 98 ? 18.196 -4.301 -36.326 1.00 32.53 98 GLU A O 1
ATOM 733 N N . SER A 1 99 ? 17.033 -4.155 -38.222 1.00 30.56 99 SER A N 1
ATOM 734 C CA . SER A 1 99 ? 17.605 -2.862 -38.647 1.00 30.56 99 SER A CA 1
ATOM 735 C C . SER A 1 99 ? 16.803 -1.615 -38.226 1.00 30.56 99 SER A C 1
ATOM 737 O O . SER A 1 99 ? 17.169 -0.516 -38.618 1.00 30.56 99 SER A O 1
ATOM 739 N N . LYS A 1 100 ? 15.715 -1.740 -37.445 1.00 32.19 100 LYS A N 1
ATOM 740 C CA . LYS A 1 100 ? 14.770 -0.627 -37.163 1.00 32.19 100 LYS A CA 1
ATOM 741 C C . LYS A 1 100 ? 14.778 -0.057 -35.731 1.00 32.19 100 LYS A C 1
ATOM 743 O O . LYS A 1 100 ? 13.910 0.746 -35.396 1.00 32.19 100 LYS A O 1
ATOM 748 N N . LYS A 1 101 ? 15.703 -0.454 -34.847 1.00 38.56 101 LYS A N 1
ATOM 749 C CA . LYS A 1 101 ? 15.651 -0.036 -33.425 1.00 38.56 101 LYS A CA 1
ATOM 750 C C . LYS A 1 101 ? 16.249 1.352 -33.128 1.00 38.56 101 LYS A C 1
ATOM 752 O O . LYS A 1 101 ? 15.784 1.982 -32.178 1.00 38.56 101 LYS A O 1
ATOM 757 N N . ASP A 1 102 ? 17.170 1.868 -33.947 1.00 35.94 102 ASP A N 1
ATOM 758 C CA . ASP A 1 102 ? 17.867 3.143 -33.670 1.00 35.94 102 ASP A CA 1
ATOM 759 C C . ASP A 1 102 ? 17.060 4.417 -33.985 1.00 35.94 102 ASP A C 1
ATOM 761 O O . ASP A 1 102 ? 17.238 5.431 -33.314 1.00 35.94 102 ASP A O 1
ATOM 765 N N . GLU A 1 103 ? 16.094 4.392 -34.910 1.00 39.22 103 GLU A N 1
ATOM 766 C CA . GLU A 1 103 ? 15.270 5.586 -35.197 1.00 39.22 103 GLU A CA 1
ATOM 767 C C . GLU A 1 103 ? 14.336 5.984 -34.037 1.00 39.22 103 GLU A C 1
ATOM 769 O O . GLU A 1 103 ? 13.852 7.113 -33.978 1.00 39.22 103 GLU A O 1
ATOM 774 N N . SER A 1 104 ? 14.059 5.076 -33.095 1.00 43.75 104 SER A N 1
ATOM 775 C CA . SER A 1 104 ? 13.053 5.277 -32.042 1.00 43.75 104 SER A CA 1
ATOM 776 C C . SER A 1 104 ? 13.500 6.157 -30.866 1.00 43.75 104 SER A C 1
ATOM 778 O O . SER A 1 104 ? 12.646 6.730 -30.187 1.00 43.75 104 SER A O 1
ATOM 780 N N . LEU A 1 105 ? 14.812 6.318 -30.644 1.00 43.03 105 LEU A N 1
ATOM 781 C CA . LEU A 1 105 ? 15.370 7.177 -29.584 1.00 43.03 105 LEU A CA 1
ATOM 782 C C . LEU A 1 105 ? 15.452 8.661 -29.990 1.00 43.03 105 LEU A C 1
ATOM 784 O O . LEU A 1 105 ? 15.623 9.516 -29.126 1.00 43.03 105 LEU A O 1
ATOM 788 N N . SER A 1 106 ? 15.286 8.967 -31.281 1.00 52.38 106 SER A N 1
ATOM 789 C CA . SER A 1 106 ? 15.353 10.323 -31.852 1.00 52.38 106 SER A CA 1
ATOM 790 C C . SER A 1 106 ? 13.978 10.897 -32.232 1.00 52.38 106 SER A C 1
ATOM 792 O O . SER A 1 106 ? 13.901 11.890 -32.958 1.00 52.38 106 SER A O 1
ATOM 794 N N . LYS A 1 107 ? 12.878 10.279 -31.790 1.00 65.56 107 LYS A N 1
ATOM 795 C CA . LYS A 1 107 ? 11.526 10.785 -32.062 1.00 65.56 107 LYS A CA 1
ATOM 796 C C . LYS A 1 107 ? 11.157 11.842 -31.030 1.00 65.56 107 LYS A C 1
ATOM 798 O O . LYS A 1 107 ? 11.230 11.598 -29.830 1.00 65.56 107 LYS A O 1
ATOM 803 N N . ASP A 1 108 ? 10.725 13.003 -31.495 1.00 70.69 108 ASP A N 1
ATOM 804 C CA . ASP A 1 108 ? 10.135 14.042 -30.660 1.00 70.69 108 ASP A CA 1
ATOM 805 C C . ASP A 1 108 ? 8.813 14.526 -31.264 1.00 70.69 108 ASP A C 1
ATOM 807 O O . ASP A 1 108 ? 8.377 14.075 -32.322 1.00 70.69 108 ASP A O 1
ATOM 811 N N . ASN A 1 109 ? 8.122 15.410 -30.552 1.00 81.12 109 ASN A N 1
ATOM 812 C CA . ASN A 1 109 ? 6.809 15.892 -30.953 1.00 81.12 109 ASN A CA 1
ATOM 813 C C . ASN A 1 109 ? 6.847 17.163 -31.818 1.00 81.12 109 ASN A C 1
A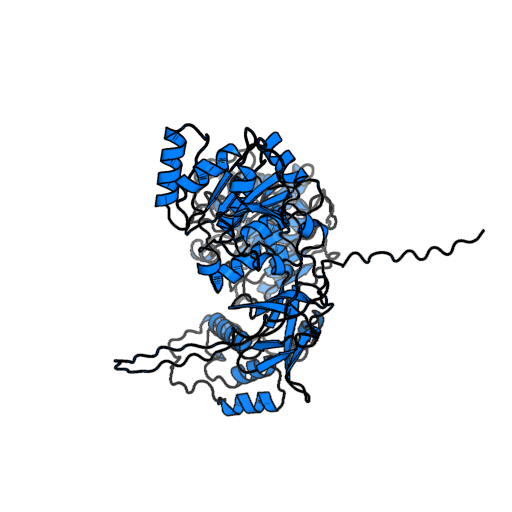TOM 815 O O . ASN A 1 109 ? 5.781 17.714 -32.075 1.00 81.12 109 ASN A O 1
ATOM 819 N N . ARG A 1 110 ? 8.013 17.638 -32.291 1.00 79.94 110 ARG A N 1
ATOM 820 C CA . ARG A 1 110 ? 8.108 18.931 -33.005 1.00 79.94 110 ARG A CA 1
ATOM 821 C C . ARG A 1 110 ? 7.341 18.952 -34.330 1.00 79.94 110 ARG A C 1
ATOM 823 O O 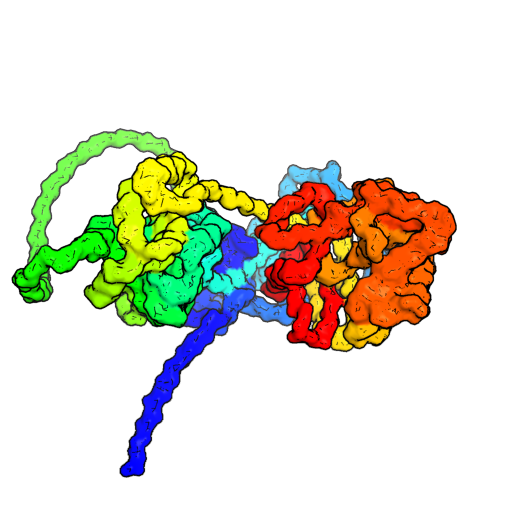. ARG A 1 110 ? 6.878 20.003 -34.754 1.00 79.94 110 ARG A O 1
ATOM 830 N N . ALA A 1 111 ? 7.234 17.791 -34.978 1.00 79.06 111 ALA A N 1
ATOM 831 C CA . ALA A 1 111 ? 6.540 17.601 -36.252 1.00 79.06 111 ALA A CA 1
ATOM 832 C C . ALA A 1 111 ? 5.125 17.012 -36.086 1.00 79.06 111 ALA A C 1
ATOM 834 O O . ALA A 1 111 ? 4.442 16.768 -37.079 1.00 79.06 111 ALA A O 1
ATOM 835 N N . LEU A 1 112 ? 4.677 16.758 -34.848 1.00 80.31 112 LEU A N 1
ATOM 836 C CA . LEU A 1 112 ? 3.331 16.257 -34.580 1.00 80.31 112 LEU A CA 1
ATOM 837 C C . LEU A 1 112 ? 2.353 17.434 -34.526 1.00 80.31 112 LEU A C 1
ATOM 839 O O . LEU A 1 112 ? 2.386 18.236 -33.596 1.00 80.31 112 LEU A O 1
ATOM 843 N N . VAL A 1 113 ? 1.474 17.516 -35.522 1.00 82.25 113 VAL A N 1
ATOM 844 C CA . VAL A 1 113 ? 0.416 18.530 -35.606 1.00 82.25 113 VAL A CA 1
ATOM 845 C C . VAL A 1 113 ? -0.894 17.925 -35.106 1.00 82.25 113 VAL A C 1
ATOM 847 O O . VAL A 1 113 ? -1.286 16.846 -35.544 1.00 82.25 113 VAL A O 1
ATOM 850 N N . ASP A 1 114 ? -1.566 18.612 -34.183 1.00 84.81 114 ASP A N 1
ATOM 851 C CA . ASP A 1 114 ? -2.889 18.216 -33.695 1.00 84.81 114 ASP A CA 1
ATOM 852 C C . ASP A 1 114 ? -3.987 18.841 -34.564 1.00 84.81 114 ASP A C 1
ATOM 854 O O . ASP A 1 114 ? -4.496 19.925 -34.289 1.00 84.81 114 ASP A O 1
ATOM 858 N N . ASP A 1 115 ? -4.309 18.172 -35.667 1.00 86.69 115 ASP A N 1
ATOM 859 C CA . ASP A 1 115 ? -5.331 18.594 -36.629 1.00 86.69 115 ASP A CA 1
ATOM 860 C C . ASP A 1 115 ? -6.628 17.769 -36.530 1.00 86.69 115 ASP A C 1
ATOM 862 O O . ASP A 1 115 ? -7.515 17.901 -37.375 1.00 86.69 115 ASP A O 1
ATOM 866 N N . ASN A 1 116 ? -6.742 16.912 -35.504 1.00 81.38 116 ASN A N 1
ATOM 867 C CA . ASN A 1 116 ? -7.802 15.912 -35.327 1.00 81.38 116 ASN A CA 1
ATOM 868 C C . ASN A 1 116 ? -7.976 14.918 -36.499 1.00 81.38 116 ASN A C 1
ATOM 870 O O . ASN A 1 116 ? -8.973 14.199 -36.535 1.00 81.38 116 ASN A O 1
ATOM 874 N N . LYS A 1 117 ? -7.014 14.812 -37.427 1.00 85.25 117 LYS A N 1
ATOM 875 C CA . LYS A 1 117 ? -7.033 13.851 -38.553 1.00 85.25 117 LYS A CA 1
ATOM 876 C C . LYS A 1 117 ? -6.093 12.664 -38.342 1.00 85.25 117 LYS A C 1
ATOM 878 O O . LYS A 1 117 ? -5.957 11.801 -39.203 1.00 85.25 117 LYS A O 1
ATOM 883 N N . ALA A 1 118 ? -5.453 12.600 -37.177 1.00 83.69 118 ALA A N 1
ATOM 884 C CA . ALA A 1 118 ? -4.467 11.583 -36.823 1.00 83.69 118 ALA A CA 1
ATOM 885 C C . ALA A 1 118 ? -5.027 10.157 -36.643 1.00 83.69 118 ALA A C 1
ATOM 887 O O . ALA A 1 118 ? -4.246 9.221 -36.455 1.00 83.69 118 ALA A O 1
ATOM 888 N N . GLN A 1 119 ? -6.351 9.993 -36.610 1.00 89.00 119 GLN A N 1
ATOM 889 C CA . GLN A 1 119 ? -7.042 8.710 -36.513 1.00 89.00 119 GLN A CA 1
ATOM 890 C C . GLN A 1 119 ? -8.050 8.625 -37.655 1.00 89.00 119 GLN A C 1
ATOM 892 O O . GLN A 1 119 ? -8.923 9.485 -37.754 1.00 89.00 119 GLN A O 1
ATOM 897 N N . THR A 1 120 ? -7.923 7.604 -38.497 1.00 89.38 120 THR A N 1
ATOM 898 C CA . THR A 1 120 ? -8.813 7.412 -39.649 1.00 89.38 120 THR A CA 1
ATOM 899 C C . THR A 1 120 ? -10.090 6.658 -39.288 1.00 89.38 120 THR A C 1
ATOM 901 O O . THR A 1 120 ? -11.106 6.877 -39.939 1.00 89.38 120 THR A O 1
ATOM 904 N N . LEU A 1 121 ? -10.077 5.827 -38.236 1.00 90.19 121 LEU A N 1
ATOM 905 C CA . LEU A 1 121 ? -11.284 5.149 -37.752 1.00 90.19 121 LEU A CA 1
ATOM 906 C C . LEU A 1 121 ? -12.223 6.131 -37.050 1.00 90.19 121 LEU A C 1
ATOM 908 O O . LEU A 1 121 ? -11.851 6.790 -36.071 1.00 90.19 121 LEU A O 1
ATOM 912 N N . THR A 1 122 ? -13.466 6.180 -37.516 1.00 89.56 122 THR A N 1
ATOM 913 C CA . THR A 1 122 ? -14.518 6.998 -36.916 1.00 89.56 122 THR A CA 1
ATOM 914 C C . THR A 1 122 ? -15.151 6.303 -35.706 1.00 89.56 122 THR A C 1
ATOM 916 O O . THR A 1 122 ? -14.915 5.127 -35.422 1.00 89.56 122 THR A O 1
ATOM 919 N N . GLY A 1 123 ? -15.979 7.034 -34.952 1.00 85.50 123 GLY A N 1
ATOM 920 C CA . GLY A 1 123 ? -16.768 6.434 -33.872 1.00 85.50 123 GLY A CA 1
ATOM 921 C C . GLY A 1 123 ? -17.727 5.348 -34.371 1.00 85.50 123 GLY A C 1
ATOM 922 O O . GLY A 1 123 ? -17.885 4.329 -33.703 1.00 85.50 123 GLY A O 1
ATOM 923 N N . GLU A 1 124 ? -18.302 5.542 -35.561 1.00 88.38 124 GLU A N 1
ATOM 924 C CA . GLU A 1 124 ? -19.235 4.603 -36.190 1.00 88.38 124 GLU A CA 1
ATOM 925 C C . GLU A 1 124 ? -18.542 3.295 -36.585 1.00 88.38 124 GLU A C 1
ATOM 927 O O . GLU A 1 124 ? -19.085 2.222 -36.317 1.00 88.38 124 GLU A O 1
ATOM 932 N N . ASP A 1 125 ? -17.316 3.372 -37.116 1.00 89.56 125 ASP A N 1
ATOM 933 C CA . ASP A 1 125 ? -16.505 2.193 -37.454 1.00 89.56 125 ASP A CA 1
ATOM 934 C C . ASP A 1 125 ? -16.187 1.366 -36.203 1.00 89.56 125 ASP A C 1
ATOM 936 O O . ASP A 1 125 ? -16.341 0.146 -36.182 1.00 89.56 125 ASP A O 1
ATOM 940 N N . ILE A 1 126 ? -15.809 2.032 -35.108 1.00 85.44 126 ILE A N 1
ATOM 941 C CA . ILE A 1 126 ? -15.502 1.361 -33.838 1.00 85.44 126 ILE A CA 1
ATOM 942 C C . ILE A 1 126 ? -16.755 0.688 -33.257 1.00 85.44 126 ILE A C 1
ATOM 944 O O . ILE A 1 126 ? -16.675 -0.404 -32.687 1.00 85.44 126 ILE A O 1
ATOM 948 N N . ASP A 1 127 ? -17.923 1.315 -33.388 1.00 83.12 127 ASP A N 1
ATOM 949 C CA . ASP A 1 127 ? -19.184 0.721 -32.951 1.00 83.12 127 ASP A CA 1
ATOM 950 C C . ASP A 1 127 ? -19.663 -0.400 -33.893 1.00 83.12 127 ASP A C 1
ATOM 952 O O . ASP A 1 127 ? -20.319 -1.337 -33.431 1.00 83.12 127 ASP A O 1
ATOM 956 N N . ALA A 1 128 ? -19.298 -0.377 -35.179 1.00 86.19 128 ALA A N 1
ATOM 957 C CA . ALA A 1 128 ? -19.465 -1.511 -36.089 1.00 86.19 128 ALA A CA 1
ATOM 958 C C . ALA A 1 128 ? -18.595 -2.704 -35.660 1.00 86.19 128 ALA A C 1
ATOM 960 O O . ALA A 1 128 ? -19.144 -3.777 -35.416 1.00 86.19 128 ALA A O 1
ATOM 961 N N . MET A 1 129 ? -17.297 -2.498 -35.403 1.00 85.62 129 MET A N 1
ATOM 962 C CA . MET A 1 129 ? -16.396 -3.549 -34.895 1.00 85.62 129 MET A CA 1
ATOM 963 C C . MET A 1 129 ? -16.919 -4.180 -33.594 1.00 85.62 129 MET A C 1
ATOM 965 O O . MET A 1 129 ? -16.877 -5.394 -33.400 1.00 85.62 129 MET A O 1
ATOM 969 N N . ARG A 1 130 ? -17.485 -3.365 -32.696 1.00 79.88 130 ARG A N 1
ATOM 970 C CA . ARG A 1 130 ? -18.121 -3.852 -31.460 1.00 79.88 130 ARG A CA 1
ATOM 971 C C . ARG A 1 130 ? -19.380 -4.680 -31.709 1.00 79.88 130 ARG A C 1
ATOM 973 O O . ARG A 1 130 ? -19.658 -5.579 -30.918 1.00 79.88 130 ARG A O 1
ATOM 980 N N . ARG A 1 131 ? -20.168 -4.355 -32.742 1.00 79.62 131 ARG A N 1
ATOM 981 C CA . ARG A 1 131 ? -21.355 -5.133 -33.144 1.00 79.62 131 ARG A CA 1
ATOM 982 C C . ARG A 1 131 ? -20.968 -6.457 -33.793 1.00 79.62 131 ARG A C 1
ATOM 984 O O . ARG A 1 131 ? -21.660 -7.444 -33.582 1.00 79.62 131 ARG A O 1
ATOM 991 N N . GLU A 1 132 ? -19.852 -6.479 -34.510 1.00 82.25 132 GLU A N 1
ATOM 992 C CA . GLU A 1 132 ? -19.271 -7.682 -35.118 1.00 82.25 132 GLU A CA 1
ATOM 993 C C . GLU A 1 132 ? -18.601 -8.614 -34.094 1.00 82.25 132 GLU A C 1
ATOM 995 O O . GLU A 1 132 ? -18.196 -9.721 -34.436 1.00 82.25 132 GLU A O 1
ATOM 1000 N N . GLY A 1 133 ? -18.519 -8.203 -32.823 1.00 75.25 133 GLY A N 1
ATOM 1001 C CA . GLY A 1 133 ? -17.957 -9.017 -31.745 1.00 75.25 133 GLY A CA 1
ATOM 1002 C C . GLY A 1 133 ? -16.428 -9.011 -31.694 1.00 75.25 133 GLY A C 1
ATOM 1003 O O . GLY A 1 133 ? -15.843 -9.865 -31.029 1.00 75.25 133 GLY A O 1
ATOM 1004 N N . VAL A 1 134 ? -15.776 -8.051 -32.361 1.00 81.06 134 VAL A N 1
ATOM 1005 C CA . VAL A 1 134 ? -14.318 -7.881 -32.306 1.00 81.06 134 VAL A CA 1
ATOM 1006 C C . VAL A 1 134 ? -13.881 -7.624 -30.860 1.00 81.06 134 VAL A C 1
ATOM 1008 O O . VAL A 1 134 ? -14.527 -6.863 -30.128 1.00 81.06 134 VAL A O 1
ATOM 1011 N N . THR A 1 135 ? -12.796 -8.275 -30.426 1.00 82.00 135 THR A N 1
ATOM 1012 C CA . THR A 1 135 ? -12.338 -8.158 -29.038 1.00 82.00 135 THR A CA 1
ATOM 1013 C C . THR A 1 135 ? -11.806 -6.756 -28.749 1.00 82.00 135 THR A C 1
ATOM 1015 O O . THR A 1 135 ? -11.368 -6.031 -29.642 1.00 82.00 135 THR A O 1
ATOM 1018 N N . GLY A 1 136 ? -11.845 -6.350 -27.477 1.00 82.12 136 GLY A N 1
ATOM 1019 C CA . GLY A 1 136 ? -11.338 -5.040 -27.074 1.00 82.12 136 GLY A CA 1
ATOM 1020 C C . GLY A 1 136 ? -9.864 -4.836 -27.435 1.00 82.12 136 GLY A C 1
ATOM 1021 O O . GLY A 1 136 ? -9.499 -3.730 -27.824 1.00 82.12 136 GLY A O 1
ATOM 1022 N N . ASP A 1 137 ? -9.052 -5.891 -27.339 1.00 81.50 137 ASP A N 1
ATOM 1023 C CA . ASP A 1 137 ? -7.625 -5.866 -27.677 1.00 81.50 137 ASP A CA 1
ATOM 1024 C C . ASP A 1 137 ? -7.428 -5.666 -29.188 1.00 81.50 137 ASP A C 1
ATOM 1026 O O . ASP A 1 137 ? -6.686 -4.780 -29.602 1.00 81.50 137 ASP A O 1
ATOM 1030 N N . ASP A 1 138 ? -8.193 -6.380 -30.019 1.00 86.12 138 ASP A N 1
ATOM 1031 C CA . ASP A 1 138 ? -8.140 -6.225 -31.479 1.00 86.12 138 ASP A CA 1
ATOM 1032 C C . ASP A 1 138 ? -8.596 -4.817 -31.924 1.00 86.12 138 ASP A C 1
ATOM 1034 O O . ASP A 1 138 ? -8.067 -4.255 -32.883 1.00 86.12 138 ASP A O 1
ATOM 1038 N N . ILE A 1 139 ? -9.541 -4.193 -31.202 1.00 86.12 139 ILE A N 1
ATOM 1039 C CA . ILE A 1 139 ? -9.924 -2.786 -31.427 1.00 86.12 139 ILE A CA 1
ATOM 1040 C C . ILE A 1 139 ? -8.756 -1.842 -31.104 1.00 86.12 139 ILE A C 1
ATOM 1042 O O . ILE A 1 139 ? -8.568 -0.839 -31.796 1.00 86.12 139 ILE A O 1
ATOM 1046 N N . VAL A 1 140 ? -7.977 -2.121 -30.054 1.00 86.31 140 VAL A N 1
ATOM 1047 C CA . VAL A 1 140 ? -6.788 -1.321 -29.717 1.00 86.31 140 VAL A CA 1
ATOM 1048 C C . VAL A 1 140 ? -5.746 -1.430 -30.828 1.00 86.31 140 VAL A C 1
ATOM 1050 O O . VAL A 1 140 ? -5.249 -0.393 -31.269 1.00 86.31 140 VAL A O 1
ATOM 1053 N N . GLU A 1 141 ? -5.488 -2.635 -31.334 1.00 89.31 141 GLU A N 1
ATOM 1054 C CA . GLU A 1 141 ? -4.556 -2.858 -32.445 1.00 89.31 141 GLU A CA 1
ATOM 1055 C C . GLU A 1 141 ? -5.028 -2.182 -33.739 1.00 89.31 141 GLU A C 1
ATOM 1057 O O . GLU A 1 141 ? -4.257 -1.479 -34.395 1.00 89.31 141 GLU A O 1
ATOM 1062 N N . ALA A 1 142 ? -6.321 -2.262 -34.064 1.00 89.50 142 ALA A N 1
ATOM 1063 C CA . ALA A 1 142 ? -6.884 -1.543 -35.206 1.00 89.50 142 ALA A CA 1
ATOM 1064 C C . ALA A 1 142 ? -6.732 -0.018 -35.066 1.00 89.50 142 ALA A C 1
ATOM 1066 O O . ALA A 1 142 ? -6.402 0.665 -36.037 1.00 89.50 142 ALA A O 1
ATOM 1067 N N . LEU A 1 143 ? -6.918 0.530 -33.858 1.00 89.06 143 LEU A N 1
ATOM 1068 C CA . LEU A 1 143 ? -6.711 1.953 -33.564 1.00 89.06 143 LEU A CA 1
ATOM 1069 C C . LEU A 1 143 ? -5.243 2.382 -33.629 1.00 89.06 143 LEU A C 1
ATOM 1071 O O . LEU A 1 143 ? -4.978 3.571 -33.830 1.00 89.06 143 LEU A O 1
ATOM 1075 N N . ILE A 1 144 ? -4.308 1.463 -33.394 1.00 88.44 144 ILE A N 1
ATOM 1076 C CA . ILE A 1 144 ? -2.872 1.693 -33.554 1.00 88.44 144 ILE A CA 1
ATOM 1077 C C . ILE A 1 144 ? -2.525 1.706 -35.045 1.00 88.44 144 ILE A C 1
ATOM 1079 O O . ILE A 1 144 ? -1.962 2.695 -35.516 1.00 88.44 144 ILE A O 1
ATOM 1083 N N . ALA A 1 145 ? -2.952 0.686 -35.794 1.00 90.25 145 ALA A N 1
ATOM 1084 C CA . ALA A 1 145 ? -2.711 0.558 -37.232 1.00 90.25 145 ALA A CA 1
ATOM 1085 C C . ALA A 1 145 ? -3.293 1.726 -38.051 1.00 90.25 145 ALA A C 1
ATOM 1087 O O . ALA A 1 145 ? -2.713 2.140 -39.050 1.00 90.25 145 ALA A O 1
ATOM 1088 N N . ASN A 1 146 ? -4.415 2.297 -37.604 1.00 91.31 146 ASN A N 1
ATOM 1089 C CA . ASN A 1 146 ? -5.096 3.423 -38.253 1.00 91.31 146 ASN A CA 1
ATOM 1090 C C . ASN A 1 146 ? -4.691 4.803 -37.702 1.00 91.31 146 ASN A C 1
ATOM 1092 O O . ASN A 1 146 ? -5.343 5.816 -37.973 1.00 91.31 146 ASN A O 1
ATOM 1096 N N . SER A 1 147 ? -3.618 4.876 -36.906 1.00 89.75 147 SER A N 1
ATOM 1097 C CA . SER A 1 147 ? -3.108 6.147 -36.401 1.00 89.75 147 SER A CA 1
ATOM 1098 C C . SER A 1 147 ? -1.851 6.597 -37.140 1.00 89.75 147 SER A C 1
ATOM 1100 O O . SER A 1 147 ? -0.753 6.108 -36.886 1.00 89.75 147 SER A O 1
ATOM 1102 N N . SER A 1 148 ? -1.984 7.640 -37.962 1.00 88.56 148 SER A N 1
ATOM 1103 C CA . SER A 1 148 ? -0.876 8.218 -38.742 1.00 88.56 148 SER A CA 1
ATOM 1104 C C . SER A 1 148 ? 0.241 8.835 -37.886 1.00 88.56 148 SER A C 1
ATOM 1106 O O . SER A 1 148 ? 1.354 9.048 -38.359 1.00 88.56 148 SER A O 1
ATOM 1108 N N . THR A 1 149 ? -0.032 9.116 -36.608 1.00 84.44 149 THR A N 1
ATOM 1109 C CA . THR A 1 149 ? 0.940 9.702 -35.670 1.00 84.44 149 THR A CA 1
ATOM 1110 C C . THR A 1 149 ? 1.551 8.685 -34.713 1.00 84.44 149 THR A C 1
ATOM 1112 O O . THR A 1 149 ? 2.472 9.041 -33.981 1.00 84.44 149 THR A O 1
ATOM 1115 N N . PHE A 1 150 ? 1.046 7.447 -34.652 1.00 83.50 150 PHE A N 1
ATOM 1116 C CA . PHE A 1 150 ? 1.467 6.497 -33.621 1.00 83.50 150 PHE A CA 1
ATOM 1117 C C . PHE A 1 150 ? 2.930 6.085 -33.776 1.00 83.50 150 PHE A C 1
ATOM 1119 O O . PHE A 1 150 ? 3.686 6.178 -32.813 1.00 83.50 150 PHE A O 1
ATOM 1126 N N . GLU A 1 151 ? 3.367 5.737 -34.985 1.00 84.25 151 GLU A N 1
ATOM 1127 C CA . GLU A 1 151 ? 4.764 5.363 -35.228 1.00 84.25 151 GLU A CA 1
ATOM 1128 C C . GLU A 1 151 ? 5.741 6.509 -34.939 1.00 84.25 151 GLU A C 1
ATOM 1130 O O . GLU A 1 151 ? 6.847 6.262 -34.461 1.00 84.25 151 GLU A O 1
ATOM 1135 N N . ASN A 1 152 ? 5.329 7.759 -35.168 1.00 80.38 152 ASN A N 1
ATOM 1136 C CA . ASN A 1 152 ? 6.151 8.955 -34.950 1.00 80.38 152 ASN A CA 1
ATOM 1137 C C . ASN A 1 152 ? 6.210 9.399 -33.480 1.00 80.38 152 ASN A C 1
ATOM 1139 O O . ASN A 1 152 ? 7.030 10.243 -33.122 1.00 80.38 152 ASN A O 1
ATOM 1143 N N . LYS A 1 153 ? 5.362 8.843 -32.608 1.00 75.50 153 LYS A N 1
ATOM 1144 C CA . LYS A 1 153 ? 5.406 9.107 -31.165 1.00 75.50 153 LYS A CA 1
ATOM 1145 C C . LYS A 1 153 ? 6.630 8.457 -30.521 1.00 75.50 153 LYS A C 1
ATOM 1147 O O . LYS A 1 153 ? 7.135 7.433 -30.972 1.00 75.50 153 LYS A O 1
ATOM 1152 N N . THR A 1 154 ? 7.058 9.028 -29.397 1.00 70.75 154 THR A N 1
ATOM 1153 C CA . THR A 1 154 ? 8.010 8.365 -28.497 1.00 70.75 154 THR A CA 1
ATOM 1154 C C . THR A 1 154 ? 7.425 7.061 -27.965 1.00 70.75 154 THR A C 1
ATOM 1156 O O . THR A 1 154 ? 6.207 6.956 -27.812 1.00 70.75 154 THR A O 1
ATOM 1159 N N . LEU A 1 155 ? 8.278 6.107 -27.583 1.00 63.50 155 LEU A N 1
ATOM 1160 C CA . LEU A 1 155 ? 7.847 4.848 -26.958 1.00 63.50 155 LEU A CA 1
ATOM 1161 C C . LEU A 1 155 ? 6.940 5.088 -25.736 1.00 63.50 155 LEU A C 1
ATOM 1163 O O . LEU A 1 155 ? 5.906 4.444 -25.598 1.00 63.50 155 LEU A O 1
ATOM 1167 N N . PHE A 1 156 ? 7.240 6.099 -24.911 1.00 55.31 156 PHE A N 1
ATOM 1168 C CA . PHE A 1 156 ? 6.379 6.483 -23.782 1.00 55.31 156 PHE A CA 1
ATOM 1169 C C . PHE A 1 156 ? 4.998 6.964 -24.220 1.00 55.31 156 PHE A C 1
ATOM 1171 O O . PHE A 1 156 ? 3.992 6.674 -23.578 1.00 55.31 156 PHE A O 1
ATOM 1178 N N . SER A 1 157 ? 4.936 7.736 -25.304 1.00 62.81 157 SER A N 1
ATOM 1179 C CA . SER A 1 157 ? 3.674 8.258 -25.823 1.00 62.81 157 SER A CA 1
ATOM 1180 C C . SER A 1 157 ? 2.863 7.171 -26.527 1.00 62.81 157 SER A C 1
ATOM 1182 O O . SER A 1 157 ? 1.635 7.200 -26.450 1.00 62.81 157 SER A O 1
ATOM 1184 N N . GLN A 1 158 ? 3.530 6.213 -27.177 1.00 71.62 158 GLN A N 1
ATOM 1185 C CA . GLN A 1 158 ? 2.916 5.006 -27.733 1.00 71.62 158 GLN A CA 1
ATOM 1186 C C . GLN A 1 158 ? 2.316 4.146 -26.621 1.00 71.62 158 GLN A C 1
ATOM 1188 O O . GLN A 1 158 ? 1.132 3.825 -26.674 1.00 71.62 158 GLN A O 1
ATOM 1193 N N . GLU A 1 159 ? 3.077 3.876 -25.562 1.00 63.12 159 GLU A N 1
ATOM 1194 C CA . GLU A 1 159 ? 2.614 3.059 -24.442 1.00 63.12 159 GLU A CA 1
ATOM 1195 C C . GLU A 1 159 ? 1.494 3.747 -23.655 1.00 63.12 159 GLU A C 1
ATOM 1197 O O . GLU A 1 159 ? 0.436 3.168 -23.415 1.00 63.12 159 GLU A O 1
ATOM 1202 N N . LYS A 1 160 ? 1.637 5.045 -23.359 1.00 63.00 160 LYS A N 1
ATOM 1203 C CA . LYS A 1 160 ? 0.564 5.845 -22.750 1.00 63.00 160 LYS A CA 1
ATOM 1204 C C . LYS A 1 160 ? -0.702 5.843 -23.611 1.00 63.00 160 LYS A C 1
ATOM 1206 O O . LYS A 1 160 ? -1.812 5.819 -23.074 1.00 63.00 160 LYS A O 1
ATOM 1211 N N . TYR A 1 161 ? -0.556 5.887 -24.938 1.00 73.88 161 TYR A N 1
ATOM 1212 C CA . TYR A 1 161 ? -1.680 5.765 -25.863 1.00 73.88 161 TYR A CA 1
ATOM 1213 C C . TYR A 1 161 ? -2.311 4.376 -25.769 1.00 73.88 161 TYR A C 1
ATOM 1215 O O . TYR A 1 161 ? -3.522 4.299 -25.568 1.00 73.88 161 TYR A O 1
ATOM 1223 N N . ARG A 1 162 ? -1.514 3.305 -25.825 1.00 74.88 162 ARG A N 1
ATOM 1224 C CA . ARG A 1 162 ? -1.971 1.917 -25.705 1.00 74.88 162 ARG A CA 1
ATOM 1225 C C . ARG A 1 162 ? -2.726 1.687 -24.399 1.00 74.88 162 ARG A C 1
ATOM 1227 O O . ARG A 1 162 ? -3.894 1.323 -24.459 1.00 74.88 162 ARG A O 1
ATOM 1234 N N . ILE A 1 163 ? -2.157 2.044 -23.244 1.00 66.44 163 ILE A N 1
ATOM 1235 C CA . ILE A 1 163 ? -2.812 1.945 -21.925 1.00 66.44 163 ILE A CA 1
ATOM 1236 C C . ILE A 1 163 ? -4.139 2.714 -21.908 1.00 66.44 163 ILE A C 1
ATOM 1238 O O . ILE A 1 163 ? -5.162 2.204 -21.447 1.00 66.44 163 ILE A O 1
ATOM 1242 N N . LYS A 1 164 ? -4.165 3.940 -22.447 1.00 73.69 164 LYS A N 1
ATOM 1243 C CA . LYS A 1 164 ? -5.396 4.744 -22.524 1.00 73.69 164 LYS A CA 1
ATOM 1244 C C . LYS A 1 164 ? -6.469 4.064 -23.380 1.00 73.69 164 LYS A C 1
ATOM 1246 O O . LYS A 1 164 ? -7.652 4.138 -23.042 1.00 73.69 164 LYS A O 1
ATOM 1251 N N . LYS A 1 165 ? -6.086 3.442 -24.498 1.00 84.19 165 LYS A N 1
ATOM 1252 C CA . LYS A 1 165 ? -7.010 2.722 -25.384 1.00 84.19 165 LYS A CA 1
ATOM 1253 C C . LYS A 1 165 ? -7.459 1.403 -24.759 1.00 84.19 165 LYS A C 1
ATOM 1255 O O . LYS A 1 165 ? -8.663 1.175 -24.710 1.00 84.19 165 LYS A O 1
ATOM 1260 N N . GLN A 1 166 ? -6.551 0.640 -24.160 1.00 79.75 166 GLN A N 1
ATOM 1261 C CA . GLN A 1 166 ? -6.837 -0.571 -23.393 1.00 79.75 166 GLN A CA 1
ATOM 1262 C C . GLN A 1 166 ? -7.901 -0.306 -22.325 1.00 79.75 166 GLN A C 1
ATOM 1264 O O . GLN A 1 166 ? -8.962 -0.918 -22.340 1.00 79.75 166 GLN A O 1
ATOM 1269 N N . LYS A 1 167 ? -7.693 0.703 -21.469 1.00 77.31 167 LYS A N 1
ATOM 1270 C CA . LYS A 1 167 ? -8.655 1.085 -20.421 1.00 77.31 167 LYS A CA 1
ATOM 1271 C C . LYS A 1 167 ? -10.046 1.434 -20.965 1.00 77.31 167 LYS A C 1
ATOM 1273 O O . LYS A 1 167 ? -11.042 1.251 -20.265 1.00 77.31 167 LYS A O 1
ATOM 1278 N N . LYS A 1 168 ? -10.130 1.958 -22.193 1.00 83.44 168 LYS A N 1
ATOM 1279 C CA . LYS A 1 168 ? -11.391 2.379 -22.824 1.00 83.44 168 LYS A CA 1
ATOM 1280 C C . LYS A 1 168 ? -12.101 1.245 -23.573 1.00 83.44 168 LYS A C 1
ATOM 1282 O O . LYS A 1 168 ? -13.330 1.192 -23.535 1.00 83.44 168 LYS A O 1
ATOM 1287 N N . TYR A 1 169 ? -11.361 0.404 -24.292 1.00 83.75 169 TYR A N 1
ATOM 1288 C CA . TYR A 1 169 ? -11.912 -0.579 -25.234 1.00 83.75 169 TYR A CA 1
ATOM 1289 C C . TYR A 1 169 ? -11.825 -2.023 -24.729 1.00 83.75 169 TYR A C 1
ATOM 1291 O O . TYR A 1 169 ? -12.689 -2.821 -25.074 1.00 83.75 169 TYR A O 1
ATOM 1299 N N . ALA A 1 170 ? -10.873 -2.320 -23.848 1.00 82.88 170 ALA A N 1
ATOM 1300 C CA . ALA A 1 170 ? -10.658 -3.619 -23.219 1.00 82.88 170 ALA A CA 1
ATOM 1301 C C . ALA A 1 170 ? -10.558 -3.472 -21.685 1.00 82.88 170 ALA A C 1
ATOM 1303 O O . ALA A 1 170 ? -9.503 -3.738 -21.093 1.00 82.88 170 ALA A O 1
ATOM 1304 N N . PRO A 1 171 ? -11.630 -2.991 -21.021 1.00 83.38 171 PRO A N 1
ATOM 1305 C CA . PRO A 1 171 ? -11.614 -2.788 -19.582 1.00 83.38 171 PRO A CA 1
ATOM 1306 C C . PRO A 1 171 ? -11.439 -4.120 -18.850 1.00 83.38 171 PRO A C 1
ATOM 1308 O O . PRO A 1 171 ? -12.073 -5.124 -19.185 1.00 83.38 171 PRO A O 1
ATOM 1311 N N . LYS A 1 172 ? -10.604 -4.097 -17.812 1.00 84.88 172 LYS A N 1
ATOM 1312 C CA . LYS A 1 172 ? -10.351 -5.248 -16.940 1.00 84.88 172 LYS A CA 1
ATOM 1313 C C . LYS A 1 172 ? -11.038 -5.030 -15.600 1.00 84.88 172 LYS A C 1
ATOM 1315 O O . LYS A 1 172 ? -11.046 -3.915 -15.074 1.00 84.88 172 LYS A O 1
ATOM 1320 N N . VAL A 1 173 ? -11.612 -6.098 -15.055 1.00 88.25 173 VAL A N 1
ATOM 1321 C CA . VAL A 1 173 ? -12.281 -6.093 -13.750 1.00 88.25 173 VAL A CA 1
ATOM 1322 C C . VAL A 1 173 ? -11.565 -7.062 -12.821 1.00 88.25 173 VAL A C 1
ATOM 1324 O O . VAL A 1 173 ? -11.534 -8.264 -13.070 1.00 88.25 173 VAL A O 1
ATOM 1327 N N . ILE A 1 174 ? -11.005 -6.545 -11.735 1.00 87.31 174 ILE A N 1
ATOM 1328 C CA . ILE A 1 174 ? -10.344 -7.327 -10.694 1.00 87.31 174 ILE A CA 1
ATOM 1329 C C . ILE A 1 174 ? -11.333 -7.556 -9.555 1.00 87.31 174 ILE A C 1
ATOM 1331 O O . ILE A 1 174 ? -11.912 -6.622 -8.993 1.00 87.31 174 ILE A O 1
ATOM 1335 N N . LEU A 1 175 ? -11.516 -8.823 -9.194 1.00 86.12 175 LEU A N 1
ATOM 1336 C CA . LEU A 1 175 ? -12.388 -9.241 -8.107 1.00 86.12 175 LEU A CA 1
ATOM 1337 C C . LEU A 1 175 ? -11.651 -9.158 -6.767 1.00 86.12 175 LEU A C 1
ATOM 1339 O O . LEU A 1 175 ? -10.961 -10.096 -6.376 1.00 86.12 175 LEU A O 1
ATOM 1343 N N . ARG A 1 176 ? -11.787 -8.053 -6.035 1.00 87.56 176 ARG A N 1
ATOM 1344 C CA . ARG A 1 176 ? -11.121 -7.855 -4.740 1.00 87.56 176 ARG A CA 1
ATOM 1345 C C . ARG A 1 176 ? -11.997 -8.292 -3.568 1.00 87.56 176 ARG A C 1
ATOM 1347 O O . ARG A 1 176 ? -13.222 -8.132 -3.567 1.00 87.56 176 ARG A O 1
ATOM 1354 N N . ARG A 1 177 ? -11.341 -8.819 -2.533 1.00 89.69 177 ARG A N 1
ATOM 1355 C CA . ARG A 1 177 ? -11.972 -9.097 -1.240 1.00 89.69 177 ARG A CA 1
ATOM 1356 C C . ARG A 1 177 ? -12.204 -7.778 -0.500 1.00 89.69 177 ARG A C 1
ATOM 1358 O O . ARG A 1 177 ? -11.237 -7.034 -0.338 1.00 89.69 177 ARG A O 1
ATOM 1365 N N . PRO A 1 178 ? -13.424 -7.499 -0.013 1.00 92.75 178 PRO A N 1
ATOM 1366 C CA . PRO A 1 178 ? -13.643 -6.375 0.880 1.00 92.75 178 PRO A CA 1
ATOM 1367 C C . PRO A 1 178 ? -12.976 -6.643 2.231 1.00 92.75 178 PRO A C 1
ATOM 1369 O O . PRO A 1 178 ? -13.324 -7.586 2.937 1.00 92.75 178 PRO A O 1
ATOM 1372 N N . VAL A 1 179 ? -11.997 -5.812 2.552 1.00 93.69 179 VAL A N 1
ATOM 1373 C CA . VAL A 1 179 ? -11.315 -5.725 3.851 1.00 93.69 179 VAL A CA 1
ATOM 1374 C C . VAL A 1 179 ? -11.258 -4.266 4.295 1.00 93.69 179 VAL A C 1
ATOM 1376 O O . VAL A 1 179 ? -11.383 -3.381 3.438 1.00 93.69 179 VAL A O 1
ATOM 1379 N N . ALA A 1 180 ? -11.006 -3.997 5.580 1.00 95.56 180 ALA A N 1
ATOM 1380 C CA . ALA A 1 180 ? -11.006 -2.646 6.159 1.00 95.56 180 ALA A CA 1
ATOM 1381 C C . ALA A 1 180 ? -10.227 -1.637 5.303 1.00 95.56 180 ALA A C 1
ATOM 1383 O O . ALA A 1 180 ? -10.736 -0.559 4.992 1.00 95.56 180 ALA A O 1
ATOM 1384 N N . ARG A 1 181 ? -9.033 -2.037 4.841 1.00 93.88 181 ARG A N 1
ATOM 1385 C CA . ARG A 1 181 ? -8.183 -1.255 3.931 1.00 93.88 181 ARG A CA 1
ATOM 1386 C C . ARG A 1 181 ? -8.923 -0.854 2.651 1.00 93.88 181 ARG A C 1
ATOM 1388 O O . ARG A 1 181 ? -9.124 0.326 2.392 1.00 93.88 181 ARG A O 1
ATOM 1395 N N . SER A 1 182 ? -9.346 -1.847 1.870 1.00 92.88 182 SER A N 1
ATOM 1396 C CA . SER A 1 182 ? -9.990 -1.637 0.567 1.00 92.88 182 SER A CA 1
ATOM 1397 C C . SER A 1 182 ? -11.341 -0.923 0.674 1.00 92.88 182 SER A C 1
ATOM 1399 O O . SER A 1 182 ? -11.720 -0.171 -0.221 1.00 92.88 182 SER A O 1
ATOM 1401 N N . ILE A 1 183 ? -12.064 -1.135 1.782 1.00 96.19 183 ILE A N 1
ATOM 1402 C CA . ILE A 1 183 ? -13.333 -0.467 2.054 1.00 96.19 183 ILE A CA 1
ATOM 1403 C C . ILE A 1 183 ? -13.085 1.011 2.328 1.00 96.19 183 ILE A C 1
ATOM 1405 O O . ILE A 1 183 ? -13.711 1.857 1.693 1.00 96.19 183 ILE A O 1
ATOM 1409 N N . CYS A 1 184 ? -12.132 1.322 3.206 1.00 95.69 184 CYS A N 1
ATOM 1410 C CA . CYS A 1 184 ? -11.732 2.693 3.494 1.00 95.69 184 CYS A CA 1
ATOM 1411 C C . CYS A 1 184 ? -11.255 3.419 2.226 1.00 95.69 184 CYS A C 1
ATOM 1413 O O . CYS A 1 184 ? -11.777 4.487 1.923 1.00 95.69 184 CYS A O 1
ATOM 1415 N N . GLU A 1 185 ? -10.361 2.820 1.431 1.00 91.62 185 GLU A N 1
ATOM 1416 C CA . GLU A 1 185 ? -9.872 3.398 0.167 1.00 91.62 185 GLU A CA 1
ATOM 1417 C C . GLU A 1 185 ? -11.018 3.675 -0.829 1.00 91.62 185 GLU A C 1
ATOM 1419 O O . GLU A 1 185 ? -11.109 4.767 -1.396 1.00 91.62 185 GLU A O 1
ATOM 1424 N N . ALA A 1 186 ? -11.941 2.722 -1.011 1.00 93.62 186 ALA A N 1
ATOM 1425 C CA . ALA A 1 186 ? -13.068 2.876 -1.931 1.00 93.62 186 ALA A CA 1
ATOM 1426 C C . ALA A 1 186 ? -14.057 3.966 -1.484 1.00 93.62 186 ALA A C 1
ATOM 1428 O O . ALA A 1 186 ? -14.506 4.769 -2.308 1.00 93.62 186 ALA A O 1
ATOM 1429 N N . TYR A 1 187 ? -14.392 4.015 -0.191 1.00 95.38 187 TYR A N 1
ATOM 1430 C CA . TYR A 1 187 ? -15.258 5.061 0.355 1.00 95.38 187 TYR A CA 1
ATOM 1431 C C . TYR A 1 187 ? -14.571 6.424 0.339 1.00 95.38 187 TYR A C 1
ATOM 1433 O O . TYR A 1 187 ? -15.208 7.393 -0.054 1.00 95.38 187 TYR A O 1
ATOM 1441 N N . PHE A 1 188 ? -13.284 6.512 0.674 1.00 93.25 188 PHE A N 1
ATOM 1442 C CA . PHE A 1 188 ? -12.537 7.768 0.626 1.00 93.25 188 PHE A CA 1
ATOM 1443 C C . PHE A 1 188 ? -12.486 8.340 -0.796 1.00 93.25 188 PHE A C 1
ATOM 1445 O O . PHE A 1 188 ? -12.703 9.531 -0.995 1.00 93.25 188 PHE A O 1
ATOM 1452 N N . LYS A 1 189 ? -12.286 7.484 -1.808 1.00 88.12 189 LYS A N 1
ATOM 1453 C CA . LYS A 1 189 ? -12.247 7.912 -3.213 1.00 88.12 189 LYS A CA 1
ATOM 1454 C C . LYS A 1 189 ? -13.611 8.354 -3.753 1.00 88.12 189 LYS A C 1
ATOM 1456 O O . LYS A 1 189 ? -13.668 9.276 -4.560 1.00 88.12 189 LYS A O 1
ATOM 1461 N N . LYS A 1 190 ? -14.701 7.680 -3.363 1.00 91.19 190 LYS A N 1
ATOM 1462 C CA . LYS A 1 190 ? -16.031 7.883 -3.973 1.00 91.19 190 LYS A CA 1
ATOM 1463 C C . LYS A 1 190 ? -17.000 8.710 -3.123 1.00 91.19 190 LYS A C 1
ATOM 1465 O O . LYS A 1 190 ? -17.773 9.489 -3.671 1.00 91.19 190 LYS A O 1
ATOM 1470 N N . TYR A 1 191 ? -16.992 8.516 -1.809 1.00 93.31 191 TYR A N 1
ATOM 1471 C CA . TYR A 1 191 ? -17.930 9.109 -0.849 1.00 93.31 191 TYR A CA 1
ATOM 1472 C C . TYR A 1 191 ? -17.219 9.519 0.458 1.00 93.31 191 TYR A C 1
ATOM 1474 O O . TYR A 1 191 ? -17.601 9.036 1.530 1.00 93.31 191 TYR A O 1
ATOM 1482 N N . PRO A 1 192 ? -16.194 10.393 0.410 1.00 92.69 192 PRO A N 1
ATOM 1483 C CA . PRO A 1 192 ? -15.357 10.685 1.575 1.00 92.69 192 PRO A CA 1
ATOM 1484 C C . PRO A 1 192 ? -16.150 11.244 2.763 1.00 92.69 192 PRO A C 1
ATOM 1486 O O . PRO A 1 192 ? -15.880 10.877 3.904 1.00 92.69 192 PRO A O 1
ATOM 1489 N N . SER A 1 193 ? -17.189 12.047 2.514 1.00 93.31 193 SER A N 1
ATOM 1490 C CA . SER A 1 193 ? -18.051 12.602 3.565 1.00 93.31 193 SER A CA 1
ATOM 1491 C C . SER A 1 193 ? -18.797 11.538 4.376 1.00 93.31 193 SER A C 1
ATOM 1493 O O . SER A 1 193 ? -18.994 11.721 5.572 1.00 93.31 193 SER A O 1
ATOM 1495 N N . ARG A 1 194 ? -19.155 10.389 3.777 1.00 93.38 194 ARG A N 1
ATOM 1496 C CA . ARG A 1 194 ? -19.844 9.294 4.492 1.00 93.38 194 ARG A CA 1
ATOM 1497 C C . ARG A 1 194 ? -18.976 8.619 5.549 1.00 93.38 194 ARG A C 1
ATOM 1499 O O . ARG A 1 194 ? -19.515 7.966 6.436 1.00 93.38 194 ARG A O 1
ATOM 1506 N N . ILE A 1 195 ? -17.657 8.745 5.427 1.00 95.19 195 ILE A N 1
ATOM 1507 C CA . ILE A 1 195 ? -16.693 8.187 6.375 1.00 95.19 195 ILE A CA 1
ATOM 1508 C C . ILE A 1 195 ? -15.926 9.284 7.124 1.00 95.19 195 ILE A C 1
ATOM 1510 O O . ILE A 1 195 ? -14.818 9.050 7.598 1.00 95.19 195 ILE A O 1
ATOM 1514 N N . GLY A 1 196 ? -16.480 10.501 7.180 1.00 92.38 196 GLY A N 1
ATOM 1515 C CA . GLY A 1 196 ? -15.864 11.635 7.869 1.00 92.38 196 GLY A CA 1
ATOM 1516 C C . GLY A 1 196 ? -14.503 12.048 7.306 1.00 92.38 196 GLY A C 1
ATOM 1517 O O . GLY A 1 196 ? -13.702 12.583 8.053 1.00 92.38 196 GLY A O 1
ATOM 1518 N N . PHE A 1 197 ? -14.225 11.786 6.022 1.00 93.62 197 PHE A N 1
ATOM 1519 C CA . PHE A 1 197 ? -12.920 11.995 5.372 1.00 93.62 197 PHE A CA 1
ATOM 1520 C C . PHE A 1 197 ? -11.770 11.173 5.988 1.00 93.62 197 PHE A C 1
ATOM 1522 O O . PHE A 1 197 ? -10.597 11.543 5.882 1.00 93.62 197 PHE A O 1
ATOM 1529 N N . LEU A 1 198 ? -12.083 10.021 6.590 1.00 92.12 198 LEU A N 1
ATOM 1530 C CA . LEU A 1 198 ? -11.085 9.127 7.166 1.00 92.12 198 LEU A CA 1
ATOM 1531 C C . LEU A 1 198 ? -10.258 8.429 6.073 1.00 92.12 198 LEU A C 1
ATOM 1533 O O . LEU A 1 198 ? -10.781 7.636 5.289 1.00 92.12 198 LEU A O 1
ATOM 1537 N N . ARG A 1 199 ? -8.950 8.707 6.044 1.00 92.25 199 ARG A N 1
ATOM 1538 C CA . ARG A 1 199 ? -7.981 8.061 5.144 1.00 92.25 199 ARG A CA 1
ATOM 1539 C C . ARG A 1 199 ? -7.463 6.748 5.747 1.00 92.25 199 ARG A C 1
ATOM 1541 O O . ARG A 1 199 ? -7.498 6.545 6.962 1.00 92.25 199 ARG A O 1
ATOM 1548 N N . VAL A 1 200 ? -6.976 5.848 4.898 1.00 92.06 200 VAL A N 1
ATOM 1549 C CA . VAL A 1 200 ? -6.608 4.474 5.280 1.00 92.06 200 VAL A CA 1
ATOM 1550 C C . VAL A 1 200 ? -5.402 4.380 6.222 1.00 92.06 200 VAL A C 1
ATOM 1552 O O . VAL A 1 200 ? -5.369 3.538 7.120 1.00 92.06 200 VAL A O 1
ATOM 1555 N N . ASP A 1 201 ? -4.427 5.266 6.064 1.00 89.31 201 ASP A N 1
ATOM 1556 C CA . ASP A 1 201 ? -3.286 5.442 6.962 1.00 89.31 201 ASP A CA 1
ATOM 1557 C C . ASP A 1 201 ? -3.733 5.962 8.335 1.00 89.31 201 ASP A C 1
ATOM 1559 O O . ASP A 1 201 ? -3.315 5.420 9.360 1.00 89.31 201 ASP A O 1
ATOM 1563 N N . THR A 1 202 ? -4.665 6.919 8.372 1.00 91.38 202 THR A N 1
ATOM 1564 C CA . THR A 1 202 ? -5.278 7.391 9.622 1.00 91.38 202 THR A CA 1
ATOM 1565 C C . THR A 1 202 ? -6.060 6.280 10.320 1.00 91.38 202 THR A C 1
ATOM 1567 O O . THR A 1 202 ? -5.856 6.058 11.511 1.00 91.38 202 THR A O 1
ATOM 1570 N N . LEU A 1 203 ? -6.894 5.521 9.597 1.00 95.75 203 LEU A N 1
ATOM 1571 C CA . LEU A 1 203 ? -7.594 4.351 10.145 1.00 95.75 203 LEU A CA 1
ATOM 1572 C C . LEU A 1 203 ? -6.606 3.334 10.743 1.00 95.75 203 LEU A C 1
ATOM 1574 O O . LEU A 1 203 ? -6.830 2.803 11.830 1.00 95.75 203 LEU A O 1
ATOM 1578 N N . SER A 1 204 ? -5.485 3.095 10.059 1.00 92.19 204 SER A N 1
ATOM 1579 C CA . SER A 1 204 ? -4.441 2.174 10.518 1.00 92.19 204 SER A CA 1
ATOM 1580 C C . SER A 1 204 ? -3.777 2.645 11.815 1.00 92.19 204 SER A C 1
ATOM 1582 O O . SER A 1 204 ? -3.548 1.823 12.711 1.00 92.19 204 SER A O 1
ATOM 1584 N N . LEU A 1 205 ? -3.505 3.949 11.941 1.00 91.12 205 LEU A N 1
ATOM 1585 C CA . LEU A 1 205 ? -2.984 4.546 13.172 1.00 91.12 205 LEU A CA 1
ATOM 1586 C C . LEU A 1 205 ? -3.999 4.476 14.309 1.00 91.12 205 LEU A C 1
ATOM 1588 O O . LEU A 1 205 ? -3.623 4.052 15.393 1.00 91.12 205 LEU A O 1
ATOM 1592 N N . LEU A 1 206 ? -5.273 4.801 14.069 1.00 94.62 206 LEU A N 1
ATOM 1593 C CA . LEU A 1 206 ? -6.315 4.748 15.103 1.00 94.62 206 LEU A CA 1
ATOM 1594 C C . LEU A 1 206 ? -6.423 3.356 15.729 1.00 94.62 206 LEU A C 1
ATOM 1596 O O . LEU A 1 206 ? -6.382 3.220 16.949 1.00 94.62 206 LEU A O 1
ATOM 1600 N N . LEU A 1 207 ? -6.489 2.312 14.899 1.00 96.38 207 LEU A N 1
ATOM 1601 C CA . LEU A 1 207 ? -6.556 0.930 15.381 1.00 96.38 207 LEU A CA 1
ATOM 1602 C C . LEU A 1 207 ? -5.296 0.513 16.156 1.00 96.38 207 LEU A C 1
ATOM 1604 O O . LEU A 1 207 ? -5.361 -0.361 17.018 1.00 96.38 207 LEU A O 1
ATOM 1608 N N . SER A 1 208 ? -4.141 1.092 15.820 1.00 95.31 208 SER A N 1
ATOM 1609 C CA . SER A 1 208 ? -2.861 0.775 16.464 1.00 95.31 208 SER A CA 1
ATOM 1610 C C . SER A 1 208 ? -2.687 1.540 17.777 1.00 95.31 208 SER A C 1
ATOM 1612 O O . SER A 1 208 ? -2.299 0.940 18.773 1.00 95.31 208 SER A O 1
ATOM 1614 N N . PHE A 1 209 ? -3.043 2.826 17.816 1.00 93.62 209 PHE A N 1
ATOM 1615 C CA . PHE A 1 209 ? -3.021 3.644 19.030 1.00 93.62 209 PHE A CA 1
ATOM 1616 C C . PHE A 1 209 ? -4.071 3.208 20.048 1.00 93.62 209 PHE A C 1
ATOM 1618 O O . PHE A 1 209 ? -3.773 3.217 21.233 1.00 93.62 209 PHE A O 1
ATOM 1625 N N . ALA A 1 210 ? -5.241 2.729 19.615 1.00 95.31 210 ALA A N 1
ATOM 1626 C CA . ALA A 1 210 ? -6.220 2.098 20.504 1.00 95.31 210 ALA A CA 1
ATOM 1627 C C . ALA A 1 210 ? -5.834 0.661 20.926 1.00 95.31 210 ALA A C 1
ATOM 1629 O O . ALA A 1 210 ? -6.596 0.010 21.640 1.00 95.31 210 ALA A O 1
ATOM 1630 N N . ASN A 1 211 ? -4.674 0.150 20.485 1.00 95.75 211 ASN A N 1
ATOM 1631 C CA . ASN A 1 211 ? -4.165 -1.193 20.782 1.00 95.75 211 ASN A CA 1
ATOM 1632 C C . ASN A 1 211 ? -5.192 -2.315 20.525 1.00 95.75 211 ASN A C 1
ATOM 1634 O O . ASN A 1 211 ? -5.356 -3.239 21.323 1.00 95.75 211 ASN A O 1
ATOM 1638 N N . ILE A 1 212 ? -5.920 -2.221 19.410 1.00 95.75 212 ILE A N 1
ATOM 1639 C CA . ILE A 1 212 ? -6.934 -3.216 19.063 1.00 95.75 212 ILE A CA 1
ATOM 1640 C C . ILE A 1 212 ? -6.244 -4.539 18.726 1.00 95.75 212 ILE A C 1
ATOM 1642 O O . ILE A 1 212 ? -5.424 -4.605 17.806 1.00 95.75 212 ILE A O 1
ATOM 1646 N N . SER A 1 213 ? -6.602 -5.597 19.448 1.00 92.81 213 SER A N 1
ATOM 1647 C CA . SER A 1 213 ? -6.040 -6.938 19.289 1.00 92.81 213 SER A CA 1
ATOM 1648 C C . SER A 1 213 ? -7.091 -8.012 19.584 1.00 92.81 213 SER A C 1
ATOM 1650 O O . SER A 1 213 ? -8.215 -7.711 19.987 1.00 92.81 213 SER A O 1
ATOM 1652 N N . ALA A 1 214 ? -6.762 -9.283 19.349 1.00 92.25 214 ALA A N 1
ATOM 1653 C CA . ALA A 1 214 ? -7.646 -10.375 19.746 1.00 92.25 214 ALA A CA 1
ATOM 1654 C C . ALA A 1 214 ? -7.906 -10.323 21.265 1.00 92.25 214 ALA A C 1
ATOM 1656 O O . ALA A 1 214 ? -6.983 -10.099 22.044 1.00 92.25 214 ALA A O 1
ATOM 1657 N N . ASN A 1 215 ? -9.153 -10.576 21.673 1.00 90.94 215 ASN A N 1
ATOM 1658 C CA . ASN A 1 215 ? -9.642 -10.489 23.059 1.00 90.94 215 ASN A CA 1
ATOM 1659 C C . ASN A 1 215 ? -9.798 -9.077 23.652 1.00 90.94 215 ASN A C 1
ATOM 1661 O O . ASN A 1 215 ? -10.118 -8.972 24.832 1.00 90.94 215 ASN A O 1
ATOM 1665 N N . SER A 1 216 ? -9.628 -8.005 22.872 1.00 92.50 216 SER A N 1
ATOM 1666 C CA . SER A 1 216 ? -9.978 -6.658 23.340 1.00 92.50 216 SER A CA 1
ATOM 1667 C C . SER A 1 216 ? -11.471 -6.551 23.688 1.00 92.50 216 SER A C 1
ATOM 1669 O O . SER A 1 216 ? -12.317 -7.031 22.940 1.00 92.50 216 SER A O 1
ATOM 1671 N N . GLU A 1 217 ? -11.792 -5.863 24.782 1.00 95.44 217 GLU A N 1
ATOM 1672 C CA . GLU A 1 217 ? -13.135 -5.345 25.070 1.00 95.44 217 GLU A CA 1
ATOM 1673 C C . GLU A 1 217 ? -13.178 -3.902 24.561 1.00 95.44 217 GLU A C 1
ATOM 1675 O O . GLU A 1 217 ? -12.803 -2.963 25.267 1.00 95.44 217 GLU A O 1
ATOM 1680 N N . ALA A 1 218 ? -13.531 -3.724 23.288 1.00 97.19 218 ALA A N 1
ATOM 1681 C CA . ALA A 1 218 ? -13.389 -2.450 22.592 1.00 97.19 218 ALA A CA 1
ATOM 1682 C C . ALA A 1 218 ? -14.678 -1.621 22.651 1.00 97.19 218 ALA A C 1
ATOM 1684 O O . ALA A 1 218 ? -15.720 -2.042 22.143 1.00 97.19 218 ALA A O 1
ATOM 1685 N N . LEU A 1 219 ? -14.589 -0.406 23.195 1.00 98.31 219 LEU A N 1
ATOM 1686 C CA . LEU A 1 219 ? -15.642 0.603 23.121 1.00 98.31 219 LEU A CA 1
ATOM 1687 C C . LEU A 1 219 ? -15.471 1.437 21.848 1.00 98.31 219 LEU A C 1
ATOM 1689 O O . LEU A 1 219 ? -14.418 2.035 21.617 1.00 98.31 219 LEU A O 1
ATOM 1693 N N . VAL A 1 220 ? -16.510 1.483 21.016 1.00 98.12 220 VAL A N 1
ATOM 1694 C CA . VAL A 1 220 ? -16.472 2.128 19.699 1.00 98.12 220 VAL A CA 1
ATOM 1695 C C . VAL A 1 220 ? -17.609 3.135 19.571 1.00 98.12 220 VAL A C 1
ATOM 1697 O O . VAL A 1 220 ? -18.776 2.754 19.635 1.00 98.12 220 VAL A O 1
ATOM 1700 N N . VAL A 1 221 ? -17.284 4.400 19.300 1.00 97.50 221 VAL A N 1
ATOM 1701 C CA . VAL A 1 221 ? -18.259 5.387 18.803 1.00 97.50 221 VAL A CA 1
ATOM 1702 C C . VAL A 1 221 ? -18.035 5.567 17.309 1.00 97.50 221 VAL A C 1
ATOM 1704 O O . VAL A 1 221 ? -17.013 6.109 16.890 1.00 97.50 221 VAL A O 1
ATOM 1707 N N . ASP A 1 222 ? -18.987 5.107 16.504 1.00 96.56 222 ASP A N 1
ATOM 1708 C CA . ASP A 1 222 ? -18.874 5.079 15.046 1.00 96.56 222 ASP A CA 1
ATOM 1709 C C . ASP A 1 222 ? -20.053 5.811 14.399 1.00 96.56 222 ASP A C 1
ATOM 1711 O O . ASP A 1 222 ? -21.143 5.257 14.252 1.00 96.56 222 ASP A O 1
ATOM 1715 N N . MET A 1 223 ? -19.820 7.063 14.005 1.00 95.69 223 MET A N 1
ATOM 1716 C CA . MET A 1 223 ? -20.740 7.849 13.175 1.00 95.69 223 MET A CA 1
ATOM 1717 C C . MET A 1 223 ? -20.297 7.880 11.704 1.00 95.69 223 MET A C 1
ATOM 1719 O O . MET A 1 223 ? -20.779 8.691 10.920 1.00 95.69 223 MET A O 1
ATOM 1723 N N . VAL A 1 224 ? -19.393 6.981 11.305 1.00 95.25 224 VAL A N 1
ATOM 1724 C CA . VAL A 1 224 ? -18.811 6.894 9.955 1.00 95.25 224 VAL A CA 1
ATOM 1725 C C . VAL A 1 224 ? -19.311 5.648 9.212 1.00 95.25 224 VAL A C 1
ATOM 1727 O O . VAL A 1 224 ? -18.581 4.980 8.478 1.00 95.25 224 VAL A O 1
ATOM 1730 N N . GLY A 1 225 ? -20.590 5.318 9.422 1.00 92.12 225 GLY A N 1
ATOM 1731 C CA . GLY A 1 225 ? -21.327 4.270 8.706 1.00 92.12 225 GLY A CA 1
ATOM 1732 C C . GLY A 1 225 ? -21.009 2.830 9.124 1.00 92.12 225 GLY A C 1
ATOM 1733 O O . GLY A 1 225 ? -21.443 1.894 8.442 1.00 92.12 225 GLY A O 1
ATOM 1734 N N . GLY A 1 226 ? -20.261 2.622 10.212 1.00 95.88 226 GLY A N 1
ATOM 1735 C CA . GLY A 1 226 ? -19.831 1.293 10.651 1.00 95.88 226 GLY A CA 1
ATOM 1736 C C . GLY A 1 226 ? -18.435 0.898 10.172 1.00 95.88 226 GLY A C 1
ATOM 1737 O O . GLY A 1 226 ? -18.048 -0.257 10.364 1.00 95.88 226 GLY A O 1
ATOM 1738 N N . LEU A 1 227 ? -17.697 1.798 9.506 1.00 97.38 227 LEU A N 1
ATOM 1739 C CA . LEU A 1 227 ? -16.344 1.509 9.020 1.00 97.38 227 LEU A CA 1
ATOM 1740 C C . LEU A 1 227 ? -15.396 1.187 10.181 1.00 97.38 227 LEU A C 1
ATOM 1742 O O . LEU A 1 227 ? -14.628 0.230 10.093 1.00 97.38 227 LEU A O 1
ATOM 1746 N N . LEU A 1 228 ? -15.468 1.962 11.265 1.00 97.19 228 LEU A N 1
ATOM 1747 C CA . LEU A 1 228 ? -14.597 1.808 12.427 1.00 97.19 228 LEU A CA 1
ATOM 1748 C C . LEU A 1 228 ? -14.924 0.514 13.177 1.00 97.19 228 LEU A C 1
ATOM 1750 O O . LEU A 1 228 ? -14.037 -0.289 13.450 1.00 97.19 228 LEU A O 1
ATOM 1754 N N . THR A 1 229 ? -16.213 0.271 13.413 1.00 97.44 229 THR A N 1
ATOM 1755 C CA . THR A 1 229 ? -16.750 -0.945 14.037 1.00 97.44 229 THR A CA 1
ATOM 1756 C C . THR A 1 229 ? -16.331 -2.187 13.254 1.00 97.44 229 THR A C 1
ATOM 1758 O O . THR A 1 229 ? -15.851 -3.159 13.834 1.00 97.44 229 THR A O 1
ATOM 1761 N N . GLY A 1 230 ? -16.466 -2.147 11.924 1.00 96.94 230 GLY A N 1
ATOM 1762 C CA . GLY A 1 230 ? -16.042 -3.235 11.050 1.00 96.94 230 GLY A CA 1
ATOM 1763 C C . GLY A 1 230 ? -14.531 -3.457 11.086 1.00 96.94 230 GLY A C 1
ATOM 1764 O O . GLY A 1 230 ? -14.089 -4.590 11.225 1.00 96.94 230 GLY A O 1
ATOM 1765 N N . ALA A 1 231 ? -13.728 -2.393 11.041 1.00 97.81 231 ALA A N 1
ATOM 1766 C CA . ALA A 1 231 ? -12.272 -2.507 11.083 1.00 97.81 231 ALA A CA 1
ATOM 1767 C C . ALA A 1 231 ? -11.748 -3.059 12.424 1.00 97.81 231 ALA A C 1
ATOM 1769 O O . ALA A 1 231 ? -10.806 -3.854 12.436 1.00 97.81 231 ALA A O 1
ATOM 1770 N N . VAL A 1 232 ? -12.378 -2.686 13.544 1.00 97.50 232 VAL A N 1
ATOM 1771 C CA . VAL A 1 232 ? -12.090 -3.254 14.871 1.00 97.50 232 VAL A CA 1
ATOM 1772 C C . VAL A 1 232 ? -12.427 -4.747 14.892 1.00 97.50 232 VAL A C 1
ATOM 1774 O O . VAL A 1 232 ? -11.575 -5.561 15.246 1.00 97.50 232 VAL A O 1
ATOM 1777 N N . ALA A 1 233 ? -13.627 -5.121 14.438 1.00 96.19 233 ALA A N 1
ATOM 1778 C CA . ALA A 1 233 ? -14.061 -6.515 14.397 1.00 96.19 233 ALA A CA 1
ATOM 1779 C C . ALA A 1 233 ? -13.190 -7.387 13.471 1.00 96.19 233 ALA A C 1
ATOM 1781 O O . ALA A 1 233 ? -12.838 -8.508 13.838 1.00 96.19 233 ALA A O 1
ATOM 1782 N N . GLU A 1 234 ? -12.782 -6.862 12.307 1.00 95.31 234 GLU A N 1
ATOM 1783 C CA . GLU A 1 234 ? -11.847 -7.527 11.389 1.00 95.31 234 GLU A CA 1
ATOM 1784 C C . GLU A 1 234 ? -10.509 -7.821 12.078 1.00 95.31 234 GLU A C 1
ATOM 1786 O O . GLU A 1 234 ? -10.000 -8.936 11.975 1.00 95.31 234 GLU A O 1
ATOM 1791 N N . ARG A 1 235 ? -9.956 -6.846 12.816 1.00 94.62 235 ARG A N 1
ATOM 1792 C CA . ARG A 1 235 ? -8.675 -6.998 13.524 1.00 94.62 235 ARG A CA 1
ATOM 1793 C C . ARG A 1 235 ? -8.767 -7.955 14.718 1.00 94.62 235 ARG A C 1
ATOM 1795 O O . ARG A 1 235 ? -7.796 -8.648 15.008 1.00 94.62 235 ARG A O 1
ATOM 1802 N N . MET A 1 236 ? -9.915 -8.010 15.393 1.00 93.50 236 MET A N 1
ATOM 1803 C CA . MET A 1 236 ? -10.161 -8.930 16.511 1.00 93.50 236 MET A CA 1
ATOM 1804 C C . MET A 1 236 ? -10.407 -10.376 16.058 1.00 93.50 236 MET A C 1
ATOM 1806 O O . MET A 1 236 ? -10.204 -11.302 16.839 1.00 93.50 236 MET A O 1
ATOM 1810 N N . GLY A 1 237 ? -10.857 -10.585 14.817 1.00 87.88 237 GLY A N 1
ATOM 1811 C CA . GLY A 1 237 ? -10.960 -11.901 14.177 1.00 87.88 237 GLY A CA 1
ATOM 1812 C C . GLY A 1 237 ? -12.062 -12.830 14.705 1.00 87.88 237 GLY A C 1
ATOM 1813 O O . GLY A 1 237 ? -12.286 -13.884 14.118 1.00 87.88 237 GLY A O 1
ATOM 1814 N N . GLY A 1 238 ? -12.769 -12.464 15.782 1.00 80.88 238 GLY A N 1
ATOM 1815 C CA . GLY A 1 238 ? -13.885 -13.237 16.355 1.00 80.88 238 GLY A CA 1
ATOM 1816 C C . GLY A 1 238 ? -13.482 -14.542 17.053 1.00 80.88 238 GLY A C 1
ATOM 1817 O O . GLY A 1 238 ? -14.341 -15.260 17.551 1.00 80.88 238 GLY A O 1
ATOM 1818 N N . THR A 1 239 ? -12.188 -14.854 17.111 1.00 69.56 239 THR A N 1
ATOM 1819 C CA . THR A 1 239 ? -11.639 -16.031 17.789 1.00 69.56 239 THR A CA 1
ATOM 1820 C C . THR A 1 239 ? -11.151 -15.617 19.176 1.00 69.56 239 THR A C 1
ATOM 1822 O O . THR A 1 239 ? -9.987 -15.254 19.343 1.00 69.56 239 THR A O 1
ATOM 1825 N N . GLY A 1 240 ? -12.049 -15.585 20.159 1.00 75.56 240 GLY A N 1
ATOM 1826 C CA . GLY A 1 240 ? -11.720 -15.121 21.507 1.00 75.56 240 GLY A CA 1
ATOM 1827 C C . GLY A 1 240 ? -12.938 -14.704 22.323 1.00 75.56 240 GLY A C 1
ATOM 1828 O O . GLY A 1 240 ? -14.070 -14.818 21.858 1.00 75.56 240 GLY A O 1
ATOM 1829 N N . THR A 1 241 ? -12.703 -14.207 23.537 1.00 82.25 241 THR A N 1
ATOM 1830 C CA . THR A 1 241 ? -13.769 -13.678 24.410 1.00 82.25 241 THR A CA 1
ATOM 1831 C C . THR A 1 241 ? -14.105 -12.216 24.131 1.00 82.25 241 THR A C 1
ATOM 1833 O O . THR A 1 241 ? -15.161 -11.762 24.554 1.00 82.25 241 THR A O 1
ATOM 1836 N N . GLY A 1 242 ? -13.222 -11.503 23.425 1.00 87.38 242 GLY A N 1
ATOM 1837 C CA . GLY A 1 242 ? -13.317 -10.056 23.231 1.00 87.38 242 GLY A CA 1
ATOM 1838 C C . GLY A 1 242 ? -14.543 -9.618 22.436 1.00 87.38 242 GLY A C 1
ATOM 1839 O O . GLY A 1 242 ? -14.888 -10.225 21.415 1.00 87.38 242 GLY A O 1
ATOM 1840 N N . GLN A 1 243 ? -15.158 -8.524 22.877 1.00 94.44 243 GLN A N 1
ATOM 1841 C CA . GLN A 1 243 ? -16.363 -7.957 22.278 1.00 94.44 243 GLN A CA 1
ATOM 1842 C C . GLN A 1 243 ? -16.125 -6.540 21.742 1.00 94.44 243 GLN A C 1
ATOM 1844 O O . GLN A 1 243 ? -15.303 -5.774 22.243 1.00 94.44 243 GLN A O 1
ATOM 1849 N N . VAL A 1 244 ? -16.879 -6.186 20.702 1.00 96.75 244 VAL A N 1
ATOM 1850 C CA . VAL A 1 244 ? -16.942 -4.831 20.147 1.00 96.75 244 VAL A CA 1
ATOM 1851 C C . VAL A 1 244 ? -18.253 -4.205 20.593 1.00 96.75 244 VAL A C 1
ATOM 1853 O O . VAL A 1 244 ? -19.315 -4.562 20.083 1.00 96.75 244 VAL A O 1
ATOM 1856 N N . CYS A 1 245 ? -18.193 -3.254 21.520 1.00 96.88 245 CYS A N 1
ATOM 1857 C CA . CYS A 1 245 ? -19.347 -2.475 21.944 1.00 96.88 245 CYS A CA 1
ATOM 1858 C C . CYS A 1 245 ? -19.455 -1.202 21.097 1.00 96.88 245 CYS A C 1
ATOM 1860 O O . CYS A 1 245 ? -18.781 -0.203 21.344 1.00 96.88 245 CYS A O 1
ATOM 1862 N N . SER A 1 246 ? -20.316 -1.239 20.081 1.00 96.81 246 SER A N 1
ATOM 1863 C CA . SER A 1 246 ? -20.692 -0.067 19.289 1.00 96.81 246 SER A CA 1
ATOM 1864 C C . SER A 1 246 ? -21.712 0.761 20.074 1.00 96.81 246 SER A C 1
ATOM 1866 O O . SER A 1 246 ? -22.904 0.435 20.120 1.00 96.81 246 SER A O 1
ATOM 1868 N N . THR A 1 247 ? -21.224 1.810 20.734 1.00 96.31 247 THR A N 1
ATOM 1869 C CA . THR A 1 247 ? -22.036 2.692 21.573 1.00 96.31 247 THR A CA 1
ATOM 1870 C C . THR A 1 247 ? -22.617 3.862 20.783 1.00 96.31 247 THR A C 1
ATOM 1872 O O . THR A 1 247 ? -22.090 4.275 19.747 1.00 96.31 247 THR A O 1
ATOM 1875 N N . TYR A 1 248 ? -23.738 4.391 21.262 1.00 94.62 248 TYR A N 1
ATOM 1876 C CA . TYR A 1 248 ? -24.450 5.502 20.639 1.00 94.62 248 TYR A CA 1
ATOM 1877 C C . TYR A 1 248 ? -25.125 6.394 21.679 1.00 94.62 248 TYR A C 1
ATOM 1879 O O . TYR A 1 248 ? -25.414 5.972 22.803 1.00 94.62 248 TYR A O 1
ATOM 1887 N N . LEU A 1 249 ? -25.394 7.638 21.280 1.00 90.19 249 LEU A N 1
ATOM 1888 C CA . LEU A 1 249 ? -26.087 8.614 22.110 1.00 90.19 249 LEU A CA 1
ATOM 1889 C C . LEU A 1 249 ? -27.580 8.622 21.765 1.00 90.19 249 LEU A C 1
ATOM 1891 O O . LEU A 1 249 ? -27.978 8.464 20.611 1.00 90.19 249 LEU A O 1
ATOM 1895 N N . GLY A 1 250 ? -28.420 8.813 22.782 1.00 86.00 250 GLY A N 1
ATOM 1896 C CA . GLY A 1 250 ? -29.874 8.825 22.628 1.00 86.00 250 GLY A CA 1
ATOM 1897 C C . GLY A 1 250 ? -30.487 7.435 22.426 1.00 86.00 250 GLY A C 1
ATOM 1898 O O . GLY A 1 250 ? -29.947 6.422 22.865 1.00 86.00 250 GLY A O 1
ATOM 1899 N N . LYS A 1 251 ? -31.670 7.390 21.799 1.00 81.69 251 LYS A N 1
ATOM 1900 C CA . LYS A 1 251 ? -32.481 6.162 21.672 1.00 81.69 251 LYS A CA 1
ATOM 1901 C C . LYS A 1 251 ? -32.156 5.339 20.426 1.00 81.69 251 LYS A C 1
ATOM 1903 O O . LYS A 1 251 ? -32.370 4.129 20.421 1.00 81.69 251 LYS A O 1
ATOM 1908 N N . THR A 1 252 ? -31.663 5.981 19.370 1.00 87.62 252 THR A N 1
ATOM 1909 C CA . THR A 1 252 ? -31.459 5.366 18.055 1.00 87.62 252 THR A CA 1
ATOM 1910 C C . THR A 1 252 ? -29.985 5.042 17.821 1.00 87.62 252 THR A C 1
ATOM 1912 O O . THR A 1 252 ? -29.170 5.964 17.804 1.00 87.62 252 THR A O 1
ATOM 1915 N N . PRO A 1 253 ? -29.625 3.769 17.585 1.00 90.44 253 PRO A N 1
ATOM 1916 C CA . PRO A 1 253 ? -28.252 3.409 17.268 1.00 90.44 253 PRO A CA 1
ATOM 1917 C C . PRO A 1 253 ? -27.763 3.997 15.946 1.00 90.44 253 PRO A C 1
ATOM 1919 O O . PRO A 1 253 ? -28.506 4.015 14.964 1.00 90.44 253 PRO A O 1
ATOM 1922 N N . TYR A 1 254 ? -26.480 4.359 15.887 1.00 92.38 254 TYR A N 1
ATOM 1923 C CA . TYR A 1 254 ? -25.834 4.757 14.638 1.00 92.38 254 TYR A CA 1
ATOM 1924 C C . TYR A 1 254 ? -25.806 3.608 13.615 1.00 92.38 254 TYR A C 1
ATOM 1926 O O . TYR A 1 254 ? -25.825 2.412 13.965 1.00 92.38 254 TYR A O 1
ATOM 1934 N N . SER A 1 255 ? -25.807 3.977 12.329 1.00 90.94 255 SER A N 1
ATOM 1935 C CA . SER A 1 255 ? -25.808 3.014 11.225 1.00 90.94 255 SER A CA 1
ATOM 1936 C C . SER A 1 255 ? -24.480 2.260 11.159 1.00 90.94 255 SER A C 1
ATOM 1938 O O . SER A 1 255 ? -23.411 2.854 11.240 1.00 90.94 255 SER A O 1
ATOM 1940 N N . ILE A 1 256 ? -24.567 0.940 10.982 1.00 92.88 256 ILE A N 1
ATOM 1941 C CA . ILE A 1 256 ? -23.416 0.040 10.798 1.00 92.88 256 ILE A CA 1
ATOM 1942 C C . ILE A 1 256 ? -23.506 -0.711 9.463 1.00 92.88 256 ILE A C 1
ATOM 1944 O O . ILE A 1 256 ? -23.117 -1.872 9.349 1.00 92.88 256 ILE A O 1
ATOM 1948 N N . GLU A 1 257 ? -24.101 -0.088 8.448 1.00 92.88 257 GLU A N 1
ATOM 1949 C CA . GLU A 1 257 ? -24.335 -0.716 7.143 1.00 92.88 257 GLU A CA 1
ATOM 1950 C C . GLU A 1 257 ? -23.049 -1.208 6.474 1.00 92.88 257 GLU A C 1
ATOM 1952 O O . GLU A 1 257 ? -23.067 -2.275 5.855 1.00 92.88 257 GLU A O 1
ATOM 1957 N N . ILE A 1 258 ? -21.930 -0.495 6.658 1.00 95.75 258 ILE A N 1
ATOM 1958 C CA . ILE A 1 258 ? -20.630 -0.862 6.080 1.00 95.75 258 ILE A CA 1
ATOM 1959 C C . ILE A 1 258 ? -20.146 -2.218 6.617 1.00 95.75 258 ILE A C 1
ATOM 1961 O O . ILE A 1 258 ? -19.543 -2.982 5.867 1.00 95.75 258 ILE A O 1
ATOM 1965 N N . VAL A 1 259 ? -20.492 -2.597 7.855 1.00 95.38 259 VAL A N 1
ATOM 1966 C CA . VAL A 1 259 ? -20.137 -3.906 8.446 1.00 95.38 259 VAL A CA 1
ATOM 1967 C C . VAL A 1 259 ? -20.634 -5.071 7.580 1.00 95.38 259 VAL A C 1
ATOM 1969 O O . VAL A 1 259 ? -19.974 -6.102 7.476 1.00 95.38 259 VAL A O 1
ATOM 1972 N N . ARG A 1 260 ? -21.763 -4.906 6.877 1.00 92.19 260 ARG A N 1
ATOM 1973 C CA . ARG A 1 260 ? -22.325 -5.947 5.995 1.00 92.19 260 ARG A CA 1
ATOM 1974 C C . ARG A 1 260 ? -21.463 -6.222 4.759 1.00 92.19 260 ARG A C 1
ATOM 1976 O O . ARG A 1 260 ? -21.627 -7.266 4.130 1.00 92.19 260 ARG A O 1
ATOM 1983 N N . ILE A 1 261 ? -20.568 -5.301 4.406 1.00 94.88 261 ILE A N 1
ATOM 1984 C CA . ILE A 1 261 ? -19.678 -5.401 3.243 1.00 94.88 261 ILE A CA 1
ATOM 1985 C C . ILE A 1 261 ? -18.483 -6.322 3.540 1.00 94.88 261 ILE A C 1
ATOM 1987 O O . ILE A 1 261 ? -17.956 -6.944 2.625 1.00 94.88 261 ILE A O 1
ATOM 1991 N N . PHE A 1 262 ? -18.094 -6.476 4.808 1.00 94.06 262 PHE A N 1
ATOM 1992 C CA . PHE A 1 262 ? -16.917 -7.251 5.222 1.00 94.06 262 PHE A CA 1
ATOM 1993 C C . PHE A 1 262 ? -17.058 -8.777 5.082 1.00 94.06 262 PHE A C 1
ATOM 1995 O O . PHE A 1 262 ? -16.070 -9.496 5.210 1.00 94.06 262 PHE A O 1
ATOM 2002 N N . ASN A 1 263 ? -18.269 -9.290 4.830 1.00 93.06 263 ASN A N 1
ATOM 2003 C CA . ASN A 1 263 ? -18.565 -10.731 4.796 1.00 93.06 263 ASN A CA 1
ATOM 2004 C C . ASN A 1 263 ? -18.142 -11.479 6.068 1.00 93.06 263 ASN A C 1
ATOM 2006 O O . ASN A 1 263 ? -17.584 -12.574 6.004 1.00 93.06 263 ASN A O 1
ATOM 2010 N N . PHE A 1 264 ? -18.382 -10.883 7.233 1.00 93.06 264 PHE A N 1
ATOM 2011 C CA . PHE A 1 264 ? -18.068 -11.532 8.498 1.00 93.06 264 PHE A CA 1
ATOM 2012 C C . PHE A 1 264 ? -18.889 -12.809 8.716 1.00 93.06 264 PHE A C 1
ATOM 2014 O O . PHE A 1 264 ? -20.100 -12.850 8.474 1.00 93.06 264 PHE A O 1
ATOM 2021 N N . GLY A 1 265 ? -18.204 -13.843 9.210 1.00 89.94 265 GLY A N 1
ATOM 2022 C CA . GLY A 1 265 ? -18.832 -15.071 9.685 1.00 89.94 265 GLY A CA 1
ATOM 2023 C C . GLY A 1 265 ? -19.617 -14.851 10.980 1.00 89.94 265 GLY A C 1
ATOM 2024 O O . GLY A 1 265 ? -19.581 -13.775 11.583 1.00 89.94 265 GLY A O 1
ATOM 2025 N N . ASN A 1 266 ? -20.326 -15.888 11.426 1.00 89.44 266 ASN A N 1
ATOM 2026 C CA . ASN A 1 266 ? -21.228 -15.806 12.579 1.00 89.44 266 ASN A CA 1
ATOM 2027 C C . ASN A 1 266 ? -20.505 -15.350 13.850 1.00 89.44 266 ASN A C 1
ATOM 2029 O O . ASN A 1 266 ? -21.062 -14.550 14.595 1.00 89.44 266 ASN A O 1
ATOM 2033 N N . ASP A 1 267 ? -19.287 -15.835 14.084 1.00 89.94 267 ASP A N 1
ATOM 2034 C CA . ASP A 1 267 ? -18.552 -15.581 15.327 1.00 89.94 267 ASP A CA 1
ATOM 2035 C C . ASP A 1 267 ? -18.125 -14.114 15.444 1.00 89.94 267 ASP A C 1
ATOM 2037 O O . ASP A 1 267 ? -18.388 -13.473 16.459 1.00 89.94 267 ASP A O 1
ATOM 2041 N N . ILE A 1 268 ? -17.601 -13.532 14.359 1.00 93.12 268 ILE A N 1
ATOM 2042 C CA . ILE A 1 268 ? -17.290 -12.095 14.294 1.00 93.12 268 ILE A CA 1
ATOM 2043 C C . ILE A 1 268 ? -18.576 -11.260 14.390 1.00 93.12 268 ILE A C 1
ATOM 2045 O O . ILE A 1 268 ? -18.620 -10.256 15.088 1.00 93.12 268 ILE A O 1
ATOM 2049 N N . CYS A 1 269 ? -19.663 -11.662 13.724 1.00 93.56 269 CYS A N 1
ATOM 2050 C CA . CYS A 1 269 ? -20.929 -10.930 13.827 1.00 93.56 269 CYS A CA 1
ATOM 2051 C C . CYS A 1 269 ? -21.508 -10.943 15.252 1.00 93.56 269 CYS A C 1
ATOM 2053 O O . CYS A 1 269 ? -22.110 -9.951 15.660 1.00 93.56 269 CYS A O 1
ATOM 2055 N N . LYS A 1 270 ? -21.342 -12.044 15.997 1.00 92.50 270 LYS A N 1
ATOM 2056 C CA . LYS A 1 270 ? -21.795 -12.179 17.390 1.00 92.50 270 LYS A CA 1
ATOM 2057 C C . LYS A 1 270 ? -20.975 -11.335 18.363 1.00 92.50 270 LYS A C 1
ATOM 2059 O O . LYS A 1 270 ? -21.541 -10.882 19.352 1.00 92.50 270 LYS A O 1
ATOM 2064 N N . SER A 1 271 ? -19.687 -11.107 18.095 1.00 93.50 271 SER A N 1
ATOM 2065 C CA . SER A 1 271 ? -18.855 -10.254 18.952 1.00 93.50 271 SER A CA 1
ATOM 2066 C C . SER A 1 271 ? -19.192 -8.764 18.828 1.00 93.50 271 SER A C 1
ATOM 2068 O O . SER A 1 271 ? -18.825 -7.986 19.703 1.00 93.50 271 SER A O 1
ATOM 2070 N N . ILE A 1 272 ? -19.915 -8.353 17.777 1.00 96.06 272 ILE A N 1
ATOM 2071 C CA . ILE A 1 272 ? -20.355 -6.967 17.578 1.00 96.06 272 ILE A CA 1
ATOM 2072 C C . ILE A 1 272 ? -21.697 -6.737 18.279 1.00 96.06 272 ILE A C 1
ATOM 2074 O O . ILE A 1 272 ? -22.758 -7.152 17.795 1.00 96.06 272 ILE A O 1
ATOM 2078 N N . LEU A 1 273 ? -21.653 -5.991 19.377 1.00 95.44 273 LEU A N 1
ATOM 2079 C CA . LEU A 1 273 ? -22.790 -5.644 20.220 1.00 95.44 273 LEU A CA 1
ATOM 2080 C C . LEU A 1 273 ? -23.061 -4.137 20.198 1.00 95.44 273 LEU A C 1
ATOM 2082 O O . LEU A 1 273 ? -22.195 -3.331 19.865 1.00 95.44 273 LEU A O 1
ATOM 2086 N N . LYS A 1 274 ? -24.286 -3.752 20.557 1.00 95.62 274 LYS A N 1
ATOM 2087 C CA . LYS A 1 274 ? -24.706 -2.354 20.696 1.00 95.62 274 LYS A CA 1
ATOM 2088 C C . LYS A 1 274 ? -25.266 -2.084 22.083 1.00 95.62 274 LYS A C 1
ATOM 2090 O O . LYS A 1 274 ? -26.141 -2.817 22.543 1.00 95.62 274 LYS A O 1
ATOM 2095 N N . ALA A 1 275 ? -24.838 -0.994 22.701 1.00 95.62 275 ALA A N 1
ATOM 2096 C CA . ALA A 1 275 ? -25.401 -0.485 23.947 1.00 95.62 275 ALA A CA 1
ATOM 2097 C C . 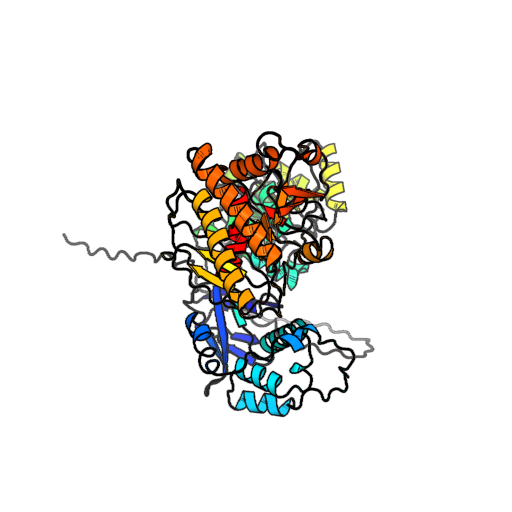ALA A 1 275 ? -25.541 1.037 23.852 1.00 95.62 275 ALA A C 1
ATOM 2099 O O . ALA A 1 275 ? -24.738 1.683 23.185 1.00 95.62 275 ALA A O 1
ATOM 2100 N N . SER A 1 276 ? -26.565 1.615 24.480 1.00 95.88 276 SER A N 1
ATOM 2101 C CA . SER A 1 276 ? -26.631 3.074 24.591 1.00 95.88 276 SER A CA 1
ATOM 2102 C C . SER A 1 276 ? -25.651 3.554 25.663 1.00 95.88 276 SER A C 1
ATOM 2104 O O . SER A 1 276 ? -25.395 2.842 26.637 1.00 95.88 276 SER A O 1
ATOM 2106 N N . LEU A 1 277 ? -25.142 4.780 25.533 1.00 93.62 277 LEU A N 1
ATOM 2107 C CA . LEU A 1 277 ? -24.285 5.370 26.568 1.00 93.62 277 LEU A CA 1
ATOM 2108 C C . LEU A 1 277 ? -24.992 5.418 27.938 1.00 93.62 277 LEU A C 1
ATOM 2110 O O . LEU A 1 277 ? -24.376 5.161 28.967 1.00 93.62 277 LEU A O 1
ATOM 2114 N N . GLN A 1 278 ? -26.308 5.653 27.953 1.00 92.25 278 GLN A N 1
ATOM 2115 C CA . GLN A 1 278 ? -27.118 5.659 29.177 1.00 92.25 278 GLN A CA 1
ATOM 2116 C C . GLN A 1 278 ? -27.164 4.280 29.855 1.00 92.25 278 GLN A C 1
ATOM 2118 O O . GLN A 1 278 ? -27.039 4.188 31.078 1.00 92.25 278 GLN A O 1
ATOM 2123 N N . ASP A 1 279 ? -27.290 3.200 29.079 1.00 92.00 279 ASP A N 1
ATOM 2124 C CA . ASP A 1 279 ? -27.276 1.832 29.614 1.00 92.00 279 ASP A CA 1
ATOM 2125 C C . ASP A 1 279 ? -25.913 1.481 30.232 1.00 92.00 279 ASP A C 1
ATOM 2127 O O . ASP A 1 279 ? -25.851 0.748 31.222 1.00 92.00 279 ASP A O 1
ATOM 2131 N N . LEU A 1 280 ? -24.822 2.011 29.668 1.00 91.81 280 LEU A N 1
ATOM 2132 C CA . LEU A 1 280 ? -23.461 1.805 30.170 1.00 91.81 280 LEU A CA 1
ATOM 2133 C C . LEU A 1 280 ? -23.168 2.630 31.433 1.00 91.81 280 LEU A C 1
ATOM 2135 O O . LEU A 1 280 ? -22.458 2.143 32.305 1.00 91.81 280 LEU A O 1
ATOM 2139 N N . MET A 1 281 ? -23.747 3.828 31.567 1.00 87.88 281 MET A N 1
ATOM 2140 C CA . MET A 1 281 ? -23.501 4.727 32.707 1.00 87.88 281 MET A CA 1
ATOM 2141 C C . MET A 1 281 ? -24.424 4.501 33.915 1.00 87.88 281 MET A C 1
ATOM 2143 O O . MET A 1 281 ? -24.091 4.896 35.028 1.00 87.88 281 MET A O 1
ATOM 2147 N N . THR A 1 282 ? -25.596 3.889 33.737 1.00 81.94 282 THR A N 1
ATOM 2148 C CA . THR A 1 282 ? -26.564 3.706 34.835 1.00 81.94 282 THR A CA 1
ATOM 2149 C C . THR A 1 282 ? -26.075 2.697 35.880 1.00 81.94 282 THR A C 1
ATOM 2151 O O . THR A 1 282 ? -25.965 1.501 35.606 1.00 81.94 282 THR A O 1
ATOM 2154 N N . SER A 1 283 ? -25.823 3.150 37.109 1.00 57.16 283 SER A N 1
ATOM 2155 C CA . SER A 1 283 ? -25.560 2.270 38.255 1.00 57.16 283 SER A CA 1
ATOM 2156 C C . SER A 1 283 ? -26.796 1.421 38.555 1.00 57.16 283 SER A C 1
ATOM 2158 O O . SER A 1 283 ? -27.910 1.938 38.633 1.00 57.16 283 SER A O 1
ATOM 2160 N N . SER A 1 284 ? -26.626 0.110 38.715 1.00 45.16 284 SER A N 1
ATOM 2161 C CA . SER A 1 284 ? -27.708 -0.811 39.074 1.00 45.16 284 SER A CA 1
ATOM 2162 C C . SER A 1 284 ? -28.184 -0.563 40.509 1.00 45.16 284 SER A C 1
ATOM 2164 O O . SER A 1 284 ? -27.779 -1.254 41.439 1.00 45.16 284 SER A O 1
ATOM 2166 N N . SER A 1 285 ? -29.050 0.432 40.683 1.00 37.06 285 SER A N 1
ATOM 2167 C CA . SER A 1 285 ? -29.834 0.654 41.896 1.00 37.06 285 SER A CA 1
ATOM 2168 C C . SER A 1 285 ? -31.168 1.316 41.542 1.00 37.06 285 SER A C 1
ATOM 2170 O O . SER A 1 285 ? -31.375 2.504 41.784 1.00 37.06 285 SER A O 1
ATOM 2172 N N . SER A 1 286 ? -32.081 0.561 40.929 1.00 33.12 286 SER A N 1
ATOM 2173 C CA . SER A 1 286 ? -33.527 0.792 41.063 1.00 33.12 286 SER A CA 1
ATOM 2174 C C . SER A 1 286 ? -34.294 -0.472 40.681 1.00 33.12 286 SER A C 1
ATOM 2176 O O . SER A 1 286 ? -34.142 -1.016 39.592 1.00 33.12 286 SER A O 1
ATOM 2178 N N . THR A 1 287 ? -35.076 -0.915 41.651 1.00 30.67 287 THR A N 1
ATOM 2179 C CA . THR A 1 287 ? -36.140 -1.914 41.680 1.00 30.67 287 THR A CA 1
ATOM 2180 C C . THR A 1 287 ? -36.811 -2.200 40.335 1.00 30.67 287 THR A C 1
ATOM 2182 O O . THR A 1 287 ? -37.266 -1.293 39.639 1.00 30.67 287 THR A O 1
ATOM 2185 N N . GLU A 1 288 ? -36.935 -3.489 40.022 1.00 33.09 288 GLU A N 1
ATOM 2186 C CA . GLU A 1 288 ? -37.889 -4.000 39.046 1.00 33.09 288 GLU A CA 1
ATOM 2187 C C . GLU A 1 288 ? -39.294 -3.490 39.389 1.00 33.09 288 GLU A C 1
ATOM 2189 O O . GLU A 1 288 ? -39.864 -3.859 40.411 1.00 33.09 288 GLU A O 1
ATOM 2194 N N . ASN A 1 289 ? -39.864 -2.666 38.514 1.00 27.38 289 ASN A N 1
ATOM 2195 C CA . ASN A 1 289 ? -41.306 -2.610 38.336 1.00 27.38 289 ASN A CA 1
ATOM 2196 C C . ASN A 1 289 ? -41.587 -3.102 36.921 1.00 27.38 289 ASN A C 1
ATOM 2198 O O . ASN A 1 289 ? -41.240 -2.453 35.932 1.00 27.38 289 ASN A O 1
ATOM 2202 N N . GLY A 1 290 ? -42.166 -4.300 36.851 1.00 34.94 290 GLY A N 1
ATOM 2203 C CA . GLY A 1 290 ? -42.620 -4.906 35.614 1.00 34.94 290 GLY A CA 1
ATOM 2204 C C . GLY A 1 290 ? -43.630 -4.011 34.903 1.00 34.94 290 GLY A C 1
ATOM 2205 O O . GLY A 1 290 ? -44.551 -3.471 35.510 1.00 34.94 290 GLY A O 1
ATOM 2206 N N . SER A 1 291 ? -43.471 -3.889 33.591 1.00 25.66 291 SER A N 1
ATOM 2207 C CA . SER A 1 291 ? -44.583 -3.579 32.702 1.00 25.66 291 SER A CA 1
ATOM 2208 C C . SER A 1 291 ? -44.593 -4.627 31.600 1.00 25.66 291 SER A C 1
ATOM 2210 O O . SER A 1 291 ? -43.555 -4.993 31.051 1.00 25.66 291 SER A O 1
ATOM 2212 N N . LEU A 1 292 ? -45.785 -5.185 31.429 1.00 27.27 292 LEU A N 1
ATOM 2213 C CA . LEU A 1 292 ? -46.105 -6.367 30.656 1.00 27.27 292 LEU A CA 1
ATOM 2214 C C . LEU A 1 292 ? -45.848 -6.174 29.162 1.00 27.27 292 LEU A C 1
ATOM 2216 O O . LEU A 1 292 ? -46.118 -5.112 28.601 1.00 27.27 292 LEU A O 1
ATOM 2220 N N . ASP A 1 293 ? -45.431 -7.270 28.535 1.00 25.98 293 ASP A N 1
ATOM 2221 C CA . ASP A 1 293 ? -45.643 -7.530 27.120 1.00 25.98 293 ASP A CA 1
ATOM 2222 C C . ASP A 1 293 ? -47.113 -7.282 26.750 1.00 25.98 293 ASP A C 1
ATOM 2224 O O . ASP A 1 293 ? -48.018 -7.939 27.268 1.00 25.98 293 ASP A O 1
ATOM 2228 N N . GLN A 1 294 ? -47.344 -6.388 25.792 1.00 25.59 294 GLN A N 1
ATOM 2229 C CA . GLN A 1 294 ? -48.485 -6.488 24.891 1.00 25.59 294 GLN A CA 1
ATOM 2230 C C . GLN A 1 294 ? -47.974 -6.385 23.458 1.00 25.59 294 GLN A C 1
ATOM 2232 O O . GLN A 1 294 ? -47.712 -5.308 22.925 1.00 25.59 294 GLN A O 1
ATOM 2237 N N . ASN A 1 295 ? -47.829 -7.558 22.844 1.00 24.33 295 ASN A N 1
ATOM 2238 C CA . ASN A 1 295 ? -48.122 -7.706 21.430 1.00 24.33 295 ASN A CA 1
ATOM 2239 C C . ASN A 1 295 ? -49.596 -7.349 21.237 1.00 24.33 295 ASN A C 1
ATOM 2241 O O . ASN A 1 295 ? -50.443 -8.023 21.820 1.00 24.33 295 ASN A O 1
ATOM 2245 N N . ASP A 1 296 ? -49.897 -6.386 20.371 1.00 23.56 296 ASP A N 1
ATOM 2246 C CA . ASP A 1 296 ? -51.141 -6.471 19.621 1.00 23.56 296 ASP A CA 1
ATOM 2247 C C . ASP A 1 296 ? -50.950 -6.010 18.174 1.00 23.56 296 ASP A C 1
ATOM 2249 O O . ASP A 1 296 ? -50.517 -4.895 17.879 1.00 23.56 296 ASP A O 1
ATOM 2253 N N . ASN A 1 297 ? -51.231 -6.947 17.273 1.00 25.72 297 ASN A N 1
ATOM 2254 C CA . ASN A 1 297 ? -51.392 -6.731 15.847 1.00 25.72 297 ASN A CA 1
ATOM 2255 C C . ASN A 1 297 ? -52.840 -6.277 15.642 1.00 25.72 297 ASN A C 1
ATOM 2257 O O . ASN A 1 297 ? -53.751 -7.088 15.781 1.00 25.72 297 ASN A O 1
ATOM 2261 N N . GLY A 1 298 ? -53.052 -5.023 15.249 1.00 24.61 298 GLY A N 1
ATOM 2262 C CA . GLY A 1 298 ? -54.374 -4.489 14.927 1.00 24.61 298 GLY A CA 1
ATOM 2263 C C . GLY A 1 298 ? -54.356 -3.693 13.628 1.00 24.61 298 GLY A C 1
ATOM 2264 O O . GLY A 1 298 ? -53.848 -2.580 13.567 1.00 24.61 298 GLY A O 1
ATOM 2265 N N . THR A 1 299 ? -54.899 -4.298 12.582 1.00 22.89 299 THR A N 1
ATOM 2266 C CA . THR A 1 299 ? -55.229 -3.733 11.270 1.00 22.89 299 THR A CA 1
ATOM 2267 C C . THR A 1 299 ? -56.256 -2.596 11.323 1.00 22.89 299 THR A C 1
ATOM 2269 O O . THR A 1 299 ? -57.290 -2.754 11.961 1.00 22.89 299 THR A O 1
ATOM 2272 N N . GLY A 1 300 ? -56.054 -1.578 10.476 1.00 22.28 300 GLY A N 1
ATOM 2273 C CA . GLY A 1 300 ? -57.126 -0.875 9.753 1.00 22.28 300 GLY A CA 1
ATOM 2274 C C . GLY A 1 300 ? -57.582 0.483 10.302 1.00 22.28 300 GLY A C 1
ATOM 2275 O O . GLY A 1 300 ? -57.945 0.596 11.465 1.00 22.28 300 GLY A O 1
ATOM 2276 N N . GLY A 1 301 ? -57.655 1.476 9.406 1.00 23.70 301 GLY A N 1
ATOM 2277 C CA . GLY A 1 301 ? -58.479 2.678 9.577 1.00 23.70 301 GLY A CA 1
ATOM 2278 C C . GLY A 1 301 ? -57.799 3.978 9.156 1.00 23.70 301 GLY A C 1
ATOM 2279 O O . GLY A 1 301 ? -57.040 4.546 9.932 1.00 23.70 301 GLY A O 1
ATOM 2280 N N . ASP A 1 302 ? -58.095 4.429 7.935 1.00 23.38 302 ASP A N 1
ATOM 2281 C CA . ASP A 1 302 ? -57.904 5.803 7.459 1.00 23.38 302 ASP A CA 1
ATOM 2282 C C . ASP A 1 302 ? -58.467 6.832 8.453 1.00 23.38 302 ASP A C 1
ATOM 2284 O O . ASP A 1 302 ? -59.556 6.634 8.984 1.00 23.38 302 ASP A O 1
ATOM 2288 N N . ASP A 1 303 ? -57.792 7.976 8.602 1.00 23.58 303 ASP A N 1
ATOM 2289 C CA . ASP A 1 303 ? -58.476 9.231 8.294 1.00 23.58 303 ASP A CA 1
ATOM 2290 C C . ASP A 1 303 ? -57.508 10.380 7.993 1.00 23.58 303 ASP A C 1
ATOM 2292 O O . ASP A 1 303 ? -56.549 10.684 8.706 1.00 23.58 303 ASP A O 1
ATOM 2296 N N . SER A 1 304 ? -57.793 11.009 6.863 1.00 23.91 304 SER A N 1
ATOM 2297 C CA . SER A 1 304 ? -57.131 12.169 6.293 1.00 23.91 304 SER A CA 1
ATOM 2298 C C . SER A 1 304 ? -57.629 13.477 6.909 1.00 23.91 304 SER A C 1
ATOM 2300 O O . SER A 1 304 ? -58.834 13.675 7.032 1.00 23.91 304 SER A O 1
ATOM 2302 N N . SER A 1 305 ? -56.742 14.458 7.097 1.00 24.20 305 SER A N 1
ATOM 2303 C CA . SER A 1 305 ? -57.131 15.870 6.967 1.00 24.20 305 SER A CA 1
ATOM 2304 C C . SER A 1 305 ? -55.965 16.742 6.490 1.00 24.20 305 SER A C 1
ATOM 2306 O O . SER A 1 305 ? -55.004 16.998 7.212 1.00 24.20 305 SER A O 1
ATOM 2308 N N . ASN A 1 306 ? -56.096 17.179 5.237 1.00 22.53 306 ASN A N 1
ATOM 2309 C CA . ASN A 1 306 ? -55.311 18.184 4.521 1.00 22.53 306 ASN A CA 1
ATOM 2310 C C . ASN A 1 306 ? -55.260 19.548 5.232 1.00 22.53 306 ASN A C 1
ATOM 2312 O O . ASN A 1 306 ? -56.287 20.028 5.702 1.00 22.53 306 ASN A O 1
ATOM 2316 N N . MET A 1 307 ? -54.159 20.283 5.037 1.00 21.86 307 MET A N 1
ATOM 2317 C CA . MET A 1 307 ? -54.262 21.673 4.573 1.00 21.86 307 MET A CA 1
ATOM 2318 C C . MET A 1 307 ? -53.100 22.046 3.638 1.00 21.86 307 MET A C 1
ATOM 2320 O O . MET A 1 307 ? -51.929 21.846 3.948 1.00 21.86 307 MET A O 1
ATOM 2324 N N . LYS A 1 308 ? -53.476 22.567 2.463 1.00 22.27 308 LYS A N 1
ATOM 2325 C CA . LYS A 1 308 ? -52.636 23.134 1.397 1.00 22.27 308 LYS A CA 1
ATOM 2326 C C . LYS A 1 308 ? -52.536 24.660 1.548 1.00 22.27 308 LYS A C 1
ATOM 2328 O O . LYS A 1 308 ? -53.492 25.285 1.991 1.00 22.27 308 LYS A O 1
ATOM 2333 N N . GLY A 1 309 ? -51.453 25.240 1.023 1.00 21.09 309 GLY A N 1
ATOM 2334 C CA . GLY A 1 309 ? -51.290 26.672 0.707 1.00 21.09 309 GLY A CA 1
ATOM 2335 C C . GLY A 1 309 ? -49.846 26.967 0.264 1.00 21.09 309 GLY A C 1
ATOM 2336 O O . GLY A 1 309 ? -48.994 27.136 1.121 1.00 21.09 309 GLY A O 1
ATOM 2337 N N . VAL A 1 310 ? -49.458 26.689 -0.993 1.00 22.09 310 VAL A N 1
ATOM 2338 C CA . VAL A 1 310 ? -49.369 27.631 -2.148 1.00 22.09 310 VAL A CA 1
ATOM 2339 C C . VAL A 1 310 ? -48.295 28.719 -1.918 1.00 22.09 310 VAL A C 1
ATOM 2341 O O . VAL A 1 310 ? -48.485 29.588 -1.083 1.00 22.09 310 VAL A O 1
ATOM 2344 N N . GLN A 1 311 ? -47.065 28.584 -2.434 1.00 20.86 311 GLN A N 1
ATOM 2345 C CA . GLN A 1 311 ? -46.558 28.805 -3.811 1.00 20.86 311 GLN A CA 1
ATOM 2346 C C . GLN A 1 311 ? -46.155 30.267 -4.093 1.00 20.86 311 GLN A C 1
ATOM 2348 O O . GLN A 1 311 ? -46.963 31.182 -4.005 1.00 20.86 311 GLN A O 1
ATOM 2353 N N . GLY A 1 312 ? -44.896 30.441 -4.504 1.00 21.94 312 GLY A N 1
ATOM 2354 C CA . GLY A 1 312 ? -44.329 31.663 -5.076 1.00 21.94 312 GLY A CA 1
ATOM 2355 C C . GLY A 1 312 ? -42.895 31.385 -5.525 1.00 21.94 312 GLY A C 1
ATOM 2356 O O . GLY A 1 312 ? -41.969 31.495 -4.731 1.00 21.94 312 GLY A O 1
ATOM 2357 N N . GLY A 1 313 ? -42.733 30.920 -6.766 1.00 20.59 313 GLY A N 1
ATOM 2358 C CA . GLY A 1 313 ? -41.438 30.611 -7.372 1.00 20.59 313 GLY A CA 1
ATOM 2359 C C . GLY A 1 313 ? -40.992 31.657 -8.390 1.00 20.59 313 GLY A C 1
ATOM 2360 O O . GLY A 1 313 ? -41.796 32.472 -8.830 1.00 20.59 313 GLY A O 1
ATOM 2361 N N . LEU A 1 314 ? -39.730 31.552 -8.814 1.00 20.19 314 LEU A N 1
ATOM 2362 C CA . LEU A 1 314 ? -39.328 31.721 -10.211 1.00 20.19 314 LEU A CA 1
ATOM 2363 C C . LEU A 1 314 ? -38.001 30.981 -10.466 1.00 20.19 314 LEU A C 1
ATOM 2365 O O . LEU A 1 314 ? -37.056 31.084 -9.686 1.00 20.19 314 LEU A O 1
ATOM 2369 N N . LEU A 1 315 ? -38.034 30.170 -11.525 1.00 21.81 315 LEU A N 1
ATOM 2370 C CA . LEU A 1 315 ? -37.017 29.264 -12.079 1.00 21.81 315 LEU A CA 1
ATOM 2371 C C . LEU A 1 315 ? -36.020 30.059 -12.955 1.00 21.81 315 LEU A C 1
ATOM 2373 O O . LEU A 1 315 ? -36.306 31.203 -13.298 1.00 21.81 315 LEU A O 1
ATOM 2377 N N . ASP A 1 316 ? -34.814 29.574 -13.268 1.00 21.59 316 ASP A N 1
ATOM 2378 C CA . ASP A 1 316 ? -34.497 28.629 -14.365 1.00 21.59 316 ASP A CA 1
ATOM 2379 C C . ASP A 1 316 ? -32.959 28.425 -14.405 1.00 21.59 316 ASP A C 1
ATOM 2381 O O . ASP A 1 316 ? -32.231 29.326 -14.001 1.00 21.59 316 ASP A O 1
ATOM 2385 N N . GLN A 1 317 ? -32.329 27.371 -14.934 1.00 22.62 317 GLN A N 1
ATOM 2386 C CA . GLN A 1 317 ? -32.706 26.026 -15.375 1.00 22.62 317 GLN A CA 1
ATOM 2387 C C . GLN A 1 317 ? -31.391 25.279 -15.723 1.00 22.62 317 GLN A C 1
ATOM 2389 O O . GLN A 1 317 ? -30.400 25.907 -16.090 1.00 22.62 317 GLN A O 1
ATOM 2394 N N . ASN A 1 318 ? -31.457 23.944 -15.703 1.00 20.39 318 ASN A N 1
ATOM 2395 C CA . ASN A 1 318 ? -30.594 22.973 -16.395 1.00 20.39 318 ASN A CA 1
ATOM 2396 C C . ASN A 1 318 ? -29.200 22.659 -15.828 1.00 20.39 318 ASN A C 1
ATOM 2398 O O . ASN A 1 318 ? -28.200 23.224 -16.250 1.00 20.39 318 ASN A O 1
ATOM 2402 N N . ASP A 1 319 ? -29.134 21.575 -15.044 1.00 21.78 319 ASP A N 1
ATOM 2403 C CA . ASP A 1 319 ? -28.271 20.463 -15.456 1.00 21.78 319 ASP A CA 1
ATOM 2404 C C . ASP A 1 319 ? -28.853 19.108 -15.008 1.00 21.78 319 ASP A C 1
ATOM 2406 O O . ASP A 1 319 ? -29.131 18.869 -13.829 1.00 21.78 319 ASP A O 1
ATOM 2410 N N . GLN A 1 320 ? -29.123 18.239 -15.983 1.00 23.03 320 GLN A N 1
ATOM 2411 C CA . GLN A 1 320 ? -29.759 16.935 -15.799 1.00 23.03 320 GLN A CA 1
ATOM 2412 C C . GLN A 1 320 ? -28.705 15.894 -15.407 1.00 23.03 320 GLN A C 1
ATOM 2414 O O . GLN A 1 320 ? -27.832 15.537 -16.195 1.00 23.03 320 GLN A O 1
ATOM 2419 N N . THR A 1 321 ? -28.817 15.350 -14.198 1.00 22.66 321 THR A N 1
ATOM 2420 C CA . THR A 1 321 ? -28.066 14.162 -13.776 1.00 22.66 321 THR A CA 1
ATOM 2421 C C . THR A 1 321 ? -28.904 12.905 -14.046 1.00 22.66 321 THR A C 1
ATOM 2423 O O . THR A 1 321 ? -30.075 12.870 -13.664 1.00 22.66 321 THR A O 1
ATOM 2426 N N . PRO A 1 322 ? -28.361 11.850 -14.688 1.00 25.53 322 PRO A N 1
ATOM 2427 C CA . PRO A 1 322 ? -29.063 10.584 -14.801 1.00 25.53 322 PRO A CA 1
ATOM 2428 C C . PRO A 1 322 ? -28.943 9.811 -13.486 1.00 25.53 322 PRO A C 1
ATOM 2430 O O . PRO A 1 322 ? -27.861 9.398 -13.061 1.00 25.53 322 PRO A O 1
ATOM 2433 N N . ASP A 1 323 ? -30.108 9.633 -12.883 1.00 24.48 323 ASP A N 1
ATOM 2434 C CA . ASP A 1 323 ? -30.434 8.811 -11.731 1.00 24.48 323 ASP A CA 1
ATOM 2435 C C . ASP A 1 323 ? -29.970 7.346 -11.895 1.00 24.48 323 ASP A C 1
ATOM 2437 O O . ASP A 1 323 ? -29.986 6.778 -12.992 1.00 24.48 323 ASP A O 1
ATOM 2441 N N . GLY A 1 324 ? -29.533 6.712 -10.803 1.00 25.95 324 GLY A N 1
ATOM 2442 C CA . GLY A 1 324 ? -29.023 5.336 -10.864 1.00 25.95 324 GLY A CA 1
ATOM 2443 C C . GLY A 1 324 ? -28.395 4.745 -9.602 1.00 25.95 324 GLY A C 1
ATOM 2444 O O . GLY A 1 324 ? -27.669 3.756 -9.706 1.00 25.95 324 GLY A O 1
ATOM 2445 N N . THR A 1 325 ? -28.638 5.303 -8.411 1.00 29.53 325 THR A N 1
ATOM 2446 C CA . THR A 1 325 ? -28.121 4.709 -7.155 1.00 29.53 325 THR A CA 1
ATOM 2447 C C . THR A 1 325 ? -29.154 4.514 -6.047 1.00 29.53 325 THR A C 1
ATOM 2449 O O . THR A 1 325 ? -28.798 4.025 -4.978 1.00 29.53 325 THR A O 1
ATOM 2452 N N . SER A 1 326 ? -30.435 4.796 -6.297 1.00 27.66 326 SER A N 1
ATOM 2453 C CA . SER A 1 326 ? -31.471 4.759 -5.251 1.00 27.66 326 SER A CA 1
ATOM 2454 C C . SER A 1 326 ? -32.365 3.506 -5.252 1.00 27.66 326 SER A C 1
ATOM 2456 O O . SER A 1 326 ? -33.289 3.425 -4.449 1.00 27.66 326 SER A O 1
ATOM 2458 N N . GLN A 1 327 ? -32.096 2.490 -6.081 1.00 26.44 327 GLN A N 1
ATOM 2459 C CA . GLN A 1 327 ? -32.926 1.273 -6.153 1.00 26.44 327 GLN A CA 1
ATOM 2460 C C . GLN A 1 327 ? -32.138 -0.046 -6.060 1.00 26.44 327 GLN A C 1
ATOM 2462 O O . GLN A 1 327 ? -32.284 -0.902 -6.917 1.00 26.44 327 GLN A O 1
ATOM 2467 N N . VAL A 1 328 ? -31.327 -0.281 -5.021 1.00 29.78 328 VAL A N 1
ATOM 2468 C CA . VAL A 1 328 ? -30.941 -1.668 -4.656 1.00 29.78 328 VAL A CA 1
ATOM 2469 C C . VAL A 1 328 ? -30.749 -1.802 -3.142 1.00 29.78 328 VAL A C 1
ATOM 2471 O O . VAL A 1 328 ? -29.659 -2.092 -2.666 1.00 29.78 328 VAL A O 1
ATOM 2474 N N . MET A 1 329 ? -31.793 -1.561 -2.343 1.00 33.31 329 MET A N 1
ATOM 2475 C CA . MET A 1 329 ? -31.824 -2.054 -0.955 1.00 33.31 329 MET A CA 1
ATOM 2476 C C . MET A 1 329 ? -33.244 -2.026 -0.372 1.00 33.31 329 MET A C 1
ATOM 2478 O O . MET A 1 329 ? -33.528 -1.354 0.614 1.00 33.31 329 MET A O 1
ATOM 2482 N N . ARG A 1 330 ? -34.173 -2.779 -0.974 1.00 28.92 330 ARG A N 1
ATOM 2483 C CA . ARG A 1 330 ? -35.421 -3.157 -0.295 1.00 28.92 330 ARG A CA 1
ATOM 2484 C C . ARG A 1 330 ? -35.721 -4.643 -0.483 1.00 28.92 330 ARG A C 1
ATOM 2486 O O . ARG A 1 330 ? -35.836 -5.123 -1.600 1.00 28.92 330 ARG A O 1
ATOM 2493 N N . SER A 1 331 ? -35.891 -5.291 0.671 1.00 30.67 331 SER A N 1
ATOM 2494 C CA . SER A 1 331 ? -36.472 -6.612 0.946 1.00 30.67 331 SER A CA 1
ATOM 2495 C C . SER A 1 331 ? -35.704 -7.872 0.524 1.00 30.67 331 SER A C 1
ATOM 2497 O O . SER A 1 331 ? -35.827 -8.321 -0.609 1.00 30.67 331 SER A O 1
ATOM 2499 N N . CYS A 1 332 ? -35.061 -8.535 1.500 1.00 23.89 332 CYS A N 1
ATOM 2500 C CA . CYS A 1 332 ? -35.134 -10.000 1.640 1.00 23.89 332 CYS A CA 1
ATOM 2501 C C . CYS A 1 332 ? -35.014 -10.402 3.129 1.00 23.89 332 CYS A C 1
ATOM 2503 O O . CYS A 1 332 ? -33.950 -10.266 3.733 1.00 23.89 332 CYS A O 1
ATOM 2505 N N . ASN A 1 333 ? -36.096 -10.925 3.713 1.00 35.19 333 ASN A N 1
ATOM 2506 C CA . ASN A 1 333 ? -36.100 -11.650 4.987 1.00 35.19 333 ASN A CA 1
ATOM 2507 C C . ASN A 1 333 ? -35.721 -13.120 4.735 1.00 35.19 333 ASN A C 1
ATOM 2509 O O . ASN A 1 333 ? -36.508 -13.834 4.119 1.00 35.19 333 ASN A O 1
ATOM 2513 N N . LYS A 1 334 ? -34.544 -13.559 5.211 1.00 32.91 334 LYS A N 1
ATOM 2514 C CA . LYS A 1 334 ? -34.205 -14.939 5.643 1.00 32.91 334 LYS A CA 1
ATOM 2515 C C . LYS A 1 334 ? -32.763 -14.965 6.195 1.00 32.91 334 LYS A C 1
ATOM 2517 O O . LYS A 1 334 ? -31.824 -14.628 5.487 1.00 32.91 334 LYS A O 1
ATOM 2522 N N . SER A 1 335 ? -32.646 -15.263 7.494 1.00 37.91 335 SER A N 1
ATOM 2523 C CA . SER A 1 335 ? -31.445 -15.506 8.330 1.00 37.91 335 SER A CA 1
ATOM 2524 C C . SER A 1 335 ? -30.061 -15.076 7.793 1.00 37.91 335 SER A C 1
ATOM 2526 O O . SER A 1 335 ? -29.216 -15.915 7.487 1.00 37.91 335 SER A O 1
ATOM 2528 N N . VAL A 1 336 ? -29.787 -13.770 7.753 1.00 50.66 336 VAL A N 1
ATOM 2529 C CA . VAL A 1 336 ? -28.420 -13.239 7.593 1.00 50.66 336 VAL A CA 1
ATOM 2530 C C . VAL A 1 336 ? -27.827 -13.006 8.981 1.00 50.66 336 VAL A C 1
ATOM 2532 O O . VAL A 1 336 ? -28.512 -12.462 9.847 1.00 50.66 336 VAL A O 1
ATOM 2535 N N . ASN A 1 337 ? -26.564 -13.386 9.184 1.00 61.38 337 ASN A N 1
ATOM 2536 C CA . ASN A 1 337 ? -25.772 -13.098 10.384 1.00 61.38 337 ASN A CA 1
ATOM 2537 C C . ASN A 1 337 ? -25.899 -11.627 10.789 1.00 61.38 337 ASN A C 1
ATOM 2539 O O . ASN A 1 337 ? -25.291 -10.741 10.186 1.00 61.38 337 ASN A O 1
ATOM 2543 N N . LYS A 1 338 ? -26.751 -11.351 11.777 1.00 79.75 338 LYS A N 1
ATOM 2544 C CA . LYS A 1 338 ? -27.105 -9.987 12.161 1.00 79.75 338 LYS A CA 1
ATOM 2545 C C . LYS A 1 338 ? -26.105 -9.494 13.200 1.00 79.75 338 LYS A C 1
ATOM 2547 O O . LYS A 1 338 ? -26.251 -9.806 14.379 1.00 79.75 338 LYS A O 1
ATOM 2552 N N . ALA A 1 339 ? -25.098 -8.754 12.742 1.00 86.88 339 ALA A N 1
ATOM 2553 C CA . ALA A 1 339 ? -24.184 -8.003 13.600 1.00 86.88 339 ALA A CA 1
ATOM 2554 C C . ALA A 1 339 ? -24.893 -6.817 14.276 1.00 86.88 339 ALA A C 1
ATOM 2556 O O . ALA A 1 339 ? -25.862 -6.271 13.733 1.00 86.88 339 ALA A O 1
ATOM 2557 N N . GLY A 1 340 ? -24.386 -6.398 15.437 1.00 87.56 340 GLY A N 1
ATOM 2558 C CA . GLY A 1 340 ? -24.895 -5.240 16.172 1.00 87.56 340 GLY A CA 1
ATOM 2559 C C . GLY A 1 340 ? -26.215 -5.513 16.887 1.00 87.56 340 GLY A C 1
ATOM 2560 O O . GLY A 1 340 ? -27.120 -4.675 16.856 1.00 87.56 340 GLY A O 1
ATOM 2561 N N . GLN A 1 341 ? -26.346 -6.697 17.487 1.00 91.56 341 GLN A N 1
ATOM 2562 C CA . GLN A 1 341 ? -27.458 -7.000 18.390 1.00 91.56 341 GLN A CA 1
ATOM 2563 C C . GLN A 1 341 ? -27.319 -6.183 19.677 1.00 91.56 341 GLN A C 1
ATOM 2565 O O . GLN A 1 341 ? -26.222 -5.743 20.024 1.00 91.56 341 GLN A O 1
ATOM 2570 N N . LYS A 1 342 ? -28.432 -5.956 20.383 1.00 93.19 342 LYS A N 1
ATOM 2571 C CA . LYS A 1 342 ? -28.379 -5.279 21.682 1.00 93.19 342 LYS A CA 1
ATOM 2572 C C . LYS A 1 342 ? -27.529 -6.116 22.640 1.00 93.19 342 LYS A C 1
ATOM 2574 O O . LYS A 1 342 ? -27.704 -7.332 22.699 1.00 93.19 342 LYS A O 1
ATOM 2579 N N . ALA A 1 343 ? -26.618 -5.467 23.356 1.00 93.31 343 ALA A N 1
ATOM 2580 C CA . ALA A 1 343 ? -25.756 -6.132 24.318 1.00 93.31 343 ALA A CA 1
ATOM 2581 C C . ALA A 1 343 ? -26.605 -6.836 25.396 1.00 93.31 343 ALA A C 1
ATOM 2583 O O . ALA A 1 343 ? -27.552 -6.228 25.913 1.00 93.31 343 ALA A O 1
ATOM 2584 N N . PRO A 1 344 ? -26.300 -8.104 25.727 1.00 93.81 344 PRO A N 1
ATOM 2585 C CA . PRO A 1 344 ? -26.980 -8.812 26.801 1.00 93.81 344 PRO A CA 1
ATOM 2586 C C . PRO A 1 344 ? -26.641 -8.169 28.153 1.00 93.81 344 PRO A C 1
ATOM 2588 O O . PRO A 1 344 ? -25.591 -7.536 28.312 1.00 93.81 344 PRO A O 1
ATOM 2591 N N . LYS A 1 345 ? -27.532 -8.318 29.141 1.00 93.00 345 LYS A N 1
ATOM 2592 C CA . LYS A 1 345 ? -27.374 -7.680 30.462 1.00 93.00 345 LYS A CA 1
ATOM 2593 C C . LYS A 1 345 ? -26.090 -8.139 31.159 1.00 93.00 345 LYS A C 1
ATOM 2595 O O . LYS A 1 345 ? -25.456 -7.352 31.855 1.00 93.00 345 LYS A O 1
ATOM 2600 N N . GLU A 1 346 ? -25.690 -9.383 30.924 1.00 91.88 346 GLU A N 1
ATOM 2601 C CA . GLU A 1 346 ? -24.478 -10.003 31.451 1.00 91.88 346 GLU A CA 1
ATOM 2602 C C . GLU A 1 346 ? -23.215 -9.317 30.915 1.00 91.88 346 GLU A C 1
ATOM 2604 O O . GLU A 1 346 ? -22.312 -9.019 31.692 1.00 91.88 346 GLU A O 1
ATOM 2609 N N . ALA A 1 347 ? -23.173 -8.994 29.615 1.00 92.31 347 ALA A N 1
ATOM 2610 C CA . ALA A 1 347 ? -22.051 -8.269 29.012 1.00 92.31 347 ALA A CA 1
ATOM 2611 C C . ALA A 1 347 ? -21.964 -6.833 29.544 1.00 92.31 347 ALA A C 1
ATOM 2613 O O . ALA A 1 347 ? -20.892 -6.382 29.935 1.00 92.31 347 ALA A O 1
ATOM 2614 N N . ILE A 1 348 ? -23.105 -6.139 29.652 1.00 94.62 348 ILE A N 1
ATOM 2615 C CA . ILE A 1 348 ? -23.155 -4.785 30.227 1.00 94.62 348 ILE A CA 1
ATOM 2616 C C . ILE A 1 348 ? -22.652 -4.789 31.675 1.00 94.62 348 ILE A C 1
ATOM 2618 O O . ILE A 1 348 ? -21.906 -3.894 32.067 1.00 94.62 348 ILE A O 1
ATOM 2622 N N . LYS A 1 349 ? -23.040 -5.794 32.469 1.00 93.75 349 LYS A N 1
ATOM 2623 C CA . LYS A 1 349 ? -22.559 -5.954 33.844 1.00 93.75 349 LYS A CA 1
ATOM 2624 C C . LYS A 1 349 ? -21.042 -6.169 33.883 1.00 93.75 349 LYS A C 1
ATOM 2626 O O . LYS A 1 349 ? -20.365 -5.482 34.638 1.00 93.75 349 LYS A O 1
ATOM 2631 N N . LEU A 1 350 ? -20.515 -7.046 33.028 1.00 92.50 350 LEU A N 1
ATOM 2632 C CA . LEU A 1 350 ? -19.078 -7.314 32.938 1.00 92.50 350 LEU A CA 1
ATOM 2633 C C . LEU A 1 350 ? -18.276 -6.055 32.569 1.00 92.50 350 LEU A C 1
ATOM 2635 O O . LEU A 1 350 ? -17.241 -5.790 33.175 1.00 92.50 350 LEU A O 1
ATOM 2639 N N . TRP A 1 351 ? -18.764 -5.257 31.615 1.00 94.88 351 TRP A N 1
ATOM 2640 C CA . TRP A 1 351 ? -18.118 -3.998 31.230 1.00 94.88 351 TRP A CA 1
ATOM 2641 C C . TRP A 1 351 ? -18.161 -2.950 32.339 1.00 94.88 351 TRP A C 1
ATOM 2643 O O . TRP A 1 351 ? -17.198 -2.212 32.504 1.00 94.88 351 TRP A O 1
ATOM 2653 N N . LYS A 1 352 ? -19.238 -2.896 33.129 1.00 92.88 352 LYS A N 1
ATOM 2654 C CA . LYS A 1 352 ? -19.318 -2.003 34.296 1.00 92.88 352 LYS A CA 1
ATOM 2655 C C . LYS A 1 352 ? -18.347 -2.401 35.407 1.00 92.88 352 LYS A C 1
ATOM 2657 O O . LYS A 1 352 ? -17.824 -1.527 36.087 1.00 92.88 352 LYS A O 1
ATOM 2662 N N . GLU A 1 353 ? -18.124 -3.699 35.600 1.00 92.50 353 GLU A N 1
ATOM 2663 C CA . GLU A 1 353 ? -17.223 -4.217 36.635 1.00 92.50 353 GLU A CA 1
ATOM 2664 C C . GLU A 1 353 ? -15.743 -4.092 36.240 1.00 92.50 353 GLU A C 1
ATOM 2666 O O . GLU A 1 353 ? -14.921 -3.718 37.074 1.00 92.50 353 GLU A O 1
ATOM 2671 N N . ASN A 1 354 ? -15.403 -4.373 34.977 1.00 92.94 354 ASN A N 1
ATOM 2672 C CA . ASN A 1 354 ? -14.008 -4.471 34.526 1.00 92.94 354 ASN A CA 1
ATOM 2673 C C . ASN A 1 354 ? -13.521 -3.274 33.692 1.00 92.94 354 ASN A C 1
ATOM 2675 O O . ASN A 1 354 ? -12.313 -3.057 33.583 1.00 92.94 354 ASN A O 1
ATOM 2679 N N . GLY A 1 355 ? -14.437 -2.508 33.099 1.00 95.19 355 GLY A N 1
ATOM 2680 C CA . GLY A 1 355 ? -14.135 -1.475 32.112 1.00 95.19 355 GLY A CA 1
ATOM 2681 C C . GLY A 1 355 ? -13.767 -2.033 30.731 1.00 95.19 355 GLY A C 1
ATOM 2682 O O . GLY A 1 355 ? -13.505 -3.223 30.549 1.00 95.19 355 GLY A O 1
ATOM 2683 N N . PHE A 1 356 ? -13.748 -1.152 29.732 1.00 97.50 356 PHE A N 1
ATOM 2684 C CA . PHE A 1 356 ? -13.297 -1.471 28.375 1.00 97.50 356 PHE A CA 1
ATOM 2685 C C . PHE A 1 356 ? -11.771 -1.390 28.261 1.00 97.50 356 PHE A C 1
ATOM 2687 O O . PHE A 1 356 ? -11.146 -0.480 28.803 1.00 97.50 356 PHE A O 1
ATOM 2694 N N . SER A 1 357 ? -11.163 -2.305 27.504 1.00 96.69 357 SER A N 1
ATOM 2695 C CA . SER A 1 357 ? -9.706 -2.352 27.324 1.00 96.69 357 SER A CA 1
ATOM 2696 C C . SER A 1 357 ? -9.185 -1.328 26.315 1.00 96.69 357 SER A C 1
ATOM 2698 O O . SER A 1 357 ? -7.988 -1.060 26.288 1.00 96.69 357 SER A O 1
ATOM 2700 N N . SER A 1 358 ? -10.059 -0.809 25.448 1.00 97.25 358 SER A N 1
ATOM 2701 C CA . SER A 1 358 ? -9.712 0.102 24.353 1.00 97.25 358 SER A CA 1
ATOM 2702 C C . SER A 1 358 ? -10.887 1.024 24.034 1.00 97.25 358 SER A C 1
ATOM 2704 O O . SER A 1 358 ? -12.029 0.564 24.001 1.00 97.25 358 SER A O 1
ATOM 2706 N N . LEU A 1 359 ? -10.614 2.290 23.709 1.00 98.12 359 LEU A N 1
ATOM 2707 C CA . LEU A 1 359 ? -11.612 3.231 23.182 1.00 98.12 359 LEU A CA 1
ATOM 2708 C C . LEU A 1 359 ? -11.199 3.757 21.808 1.00 98.12 359 LEU A C 1
ATOM 2710 O O . LEU A 1 359 ? -10.067 4.196 21.606 1.00 98.12 359 LEU A O 1
ATOM 2714 N N . ILE A 1 360 ? -12.137 3.767 20.867 1.00 98.00 360 ILE A N 1
ATOM 2715 C CA . ILE A 1 360 ? -11.930 4.358 19.547 1.00 98.00 360 ILE A CA 1
ATOM 2716 C C . ILE A 1 360 ? -13.158 5.168 19.120 1.00 98.00 360 ILE A C 1
ATOM 2718 O O . ILE A 1 360 ? -14.298 4.708 19.223 1.00 98.00 360 ILE A O 1
ATOM 2722 N N . VAL A 1 361 ? -12.934 6.403 18.673 1.00 97.75 361 VAL A N 1
ATOM 2723 C CA . VAL A 1 361 ? -14.008 7.374 18.411 1.00 97.75 361 VAL A CA 1
ATOM 2724 C C . VAL A 1 361 ? -13.843 7.987 17.027 1.00 97.75 361 VAL A C 1
ATOM 2726 O O . VAL A 1 361 ? -12.783 8.517 16.710 1.00 97.75 361 VAL A O 1
ATOM 2729 N N . ALA A 1 362 ? -14.910 7.966 16.229 1.00 96.81 362 ALA A N 1
ATOM 2730 C CA . ALA A 1 362 ? -15.070 8.773 15.023 1.00 96.81 362 ALA A CA 1
ATOM 2731 C C . ALA A 1 362 ? -16.494 9.347 14.997 1.00 96.81 362 ALA A C 1
ATOM 2733 O O . ALA A 1 362 ? -17.440 8.692 14.552 1.00 96.81 362 ALA A O 1
ATOM 2734 N N . ALA A 1 363 ? -16.632 10.569 15.511 1.00 94.81 363 ALA A N 1
ATOM 2735 C CA . ALA A 1 363 ? -17.906 11.258 15.705 1.00 94.81 363 ALA A CA 1
ATOM 2736 C C . ALA A 1 363 ? -17.792 12.732 15.270 1.00 94.81 363 ALA A C 1
ATOM 2738 O O . ALA A 1 363 ? -17.727 13.609 16.125 1.00 94.81 363 ALA A O 1
ATOM 2739 N N . PRO A 1 364 ? -17.707 13.017 13.955 1.00 89.38 364 PRO A N 1
ATOM 2740 C CA . PRO A 1 364 ? -17.433 14.369 13.456 1.00 89.38 364 PRO A CA 1
ATOM 2741 C C . PRO A 1 364 ? -18.536 15.390 13.779 1.00 89.38 364 PRO A C 1
ATOM 2743 O O . PRO A 1 364 ? -18.258 16.583 13.806 1.00 89.38 364 PRO A O 1
ATOM 2746 N N . ASP A 1 365 ? -19.766 14.933 14.036 1.00 89.94 365 ASP A N 1
ATOM 2747 C CA . ASP A 1 365 ? -20.923 15.807 14.280 1.00 89.94 365 ASP A CA 1
ATOM 2748 C C . ASP A 1 365 ? -21.170 16.097 15.774 1.00 89.94 365 ASP A C 1
ATOM 2750 O O . ASP A 1 365 ? -22.129 16.787 16.118 1.00 89.94 365 ASP A O 1
ATOM 2754 N N . LEU A 1 366 ? -20.350 15.548 16.677 1.00 92.38 366 LEU A N 1
ATOM 2755 C CA . LEU A 1 366 ? -20.492 15.726 18.124 1.00 92.38 366 LEU A CA 1
ATOM 2756 C C . LEU A 1 366 ? -19.325 16.527 18.699 1.00 92.38 366 LEU A C 1
ATOM 2758 O O . LEU A 1 366 ? -18.202 16.454 18.207 1.00 92.38 366 LEU A O 1
ATOM 2762 N N . ASP A 1 367 ? -19.583 17.247 19.793 1.00 93.75 367 ASP A N 1
ATOM 2763 C CA . ASP A 1 367 ? -18.512 17.886 20.554 1.00 93.75 367 ASP A CA 1
ATOM 2764 C C . ASP A 1 367 ? -17.590 16.825 21.171 1.00 93.75 367 ASP A C 1
ATOM 2766 O O . ASP A 1 367 ? -18.005 16.016 22.008 1.00 93.75 367 ASP A O 1
ATOM 2770 N N . THR A 1 368 ? -16.324 16.843 20.753 1.00 94.00 368 THR A N 1
ATOM 2771 C CA . THR A 1 368 ? -15.325 15.844 21.141 1.00 94.00 368 THR A CA 1
ATOM 2772 C C . THR A 1 368 ? -15.125 15.790 22.650 1.00 94.00 368 THR A C 1
ATOM 2774 O O . THR A 1 368 ? -15.011 14.704 23.211 1.00 94.00 368 THR A O 1
ATOM 2777 N N . TRP A 1 369 ? -15.081 16.943 23.322 1.00 95.06 369 TRP A N 1
ATOM 2778 C CA . TRP A 1 369 ? -14.801 16.992 24.754 1.00 95.06 369 TRP A CA 1
ATOM 2779 C C . TRP A 1 369 ? -15.944 16.404 25.580 1.00 95.06 369 TRP A C 1
ATOM 2781 O O . TRP A 1 369 ? -15.705 15.516 26.396 1.00 95.06 369 TRP A O 1
ATOM 2791 N N . SER A 1 370 ? -17.174 16.857 25.335 1.00 93.88 370 SER A N 1
ATOM 2792 C CA . SER A 1 370 ? -18.365 16.371 26.038 1.00 93.88 370 SER A CA 1
ATOM 2793 C C . SER A 1 370 ? -18.501 14.856 25.898 1.00 93.88 370 SER A C 1
ATOM 2795 O O . SER A 1 370 ? -18.736 14.154 26.876 1.00 93.88 370 SER A O 1
ATOM 2797 N N . LEU A 1 371 ? -18.255 14.341 24.690 1.00 94.56 371 LEU A N 1
ATOM 2798 C CA . LEU A 1 371 ? -18.283 12.912 24.411 1.00 94.56 371 LEU A CA 1
ATOM 2799 C C . LEU A 1 371 ? -17.192 12.144 25.173 1.00 94.56 371 LEU A C 1
ATOM 2801 O O . LEU A 1 371 ? -17.467 11.131 25.809 1.00 94.56 371 LEU A O 1
ATOM 2805 N N . VAL A 1 372 ? -15.942 12.601 25.104 1.00 95.12 372 VAL A N 1
ATOM 2806 C CA . VAL A 1 372 ? -14.800 11.907 25.721 1.00 95.12 372 VAL A CA 1
ATOM 2807 C C . VAL A 1 372 ? -14.894 11.926 27.245 1.00 95.12 372 VAL A C 1
ATOM 2809 O O . VAL A 1 372 ? -14.565 10.923 27.878 1.00 95.12 372 VAL A O 1
ATOM 2812 N N . LYS A 1 373 ? -15.394 13.019 27.830 1.00 95.19 373 LYS A N 1
ATOM 2813 C CA . LYS A 1 373 ? -15.606 13.152 29.274 1.00 95.19 373 LYS A CA 1
ATOM 2814 C C . LYS A 1 373 ? -16.513 12.052 29.835 1.00 95.19 373 LYS A C 1
ATOM 2816 O O . LYS A 1 373 ? -16.203 11.502 30.888 1.00 95.19 373 LYS A O 1
ATOM 2821 N N . ASP A 1 374 ? -17.567 11.693 29.105 1.00 94.69 374 ASP A N 1
ATOM 2822 C CA . ASP A 1 374 ? -18.503 10.637 29.509 1.00 94.69 374 ASP A CA 1
ATOM 2823 C C . ASP A 1 374 ? -17.974 9.220 29.216 1.00 94.69 374 ASP A C 1
ATOM 2825 O O . ASP A 1 374 ? -18.336 8.263 29.897 1.00 94.69 374 ASP A O 1
ATOM 2829 N N . LEU A 1 375 ? -17.111 9.057 28.205 1.00 96.12 375 LEU A N 1
ATOM 2830 C CA . LEU A 1 375 ? -16.615 7.741 27.779 1.00 96.12 375 LEU A CA 1
ATOM 2831 C C . LEU A 1 375 ? -15.390 7.260 28.555 1.00 96.12 375 LEU A C 1
ATOM 2833 O O . LEU A 1 375 ? -15.262 6.059 28.788 1.00 96.12 375 LEU A O 1
ATOM 2837 N N . LEU A 1 376 ? -14.477 8.158 28.935 1.00 95.12 376 LEU A N 1
ATOM 2838 C CA . LEU A 1 376 ? -13.241 7.774 29.627 1.00 95.12 376 LEU A CA 1
ATOM 2839 C C . LEU A 1 376 ? -13.471 7.018 30.946 1.00 95.12 376 LEU A C 1
ATOM 2841 O O . LEU A 1 376 ? -12.748 6.048 31.172 1.00 95.12 376 LEU A O 1
ATOM 2845 N N . PRO A 1 377 ? -14.466 7.366 31.790 1.00 94.88 377 PRO A N 1
ATOM 2846 C CA . PRO A 1 377 ? -14.759 6.608 33.008 1.00 94.88 377 PRO A CA 1
ATOM 2847 C C . PRO A 1 377 ? -15.171 5.148 32.774 1.00 94.88 377 PRO A C 1
ATOM 2849 O O . PRO A 1 377 ? -15.133 4.356 33.708 1.00 94.88 377 PRO A O 1
ATOM 2852 N N . LEU A 1 378 ? -15.573 4.781 31.551 1.00 96.38 378 LEU A N 1
ATOM 2853 C CA . LEU A 1 378 ? -15.952 3.409 31.201 1.00 96.38 378 LEU A CA 1
ATOM 2854 C C . LEU A 1 378 ? -14.740 2.524 30.872 1.00 96.38 378 LEU A C 1
ATOM 2856 O O . LEU A 1 378 ? -14.901 1.327 30.638 1.00 96.38 378 LEU A O 1
ATOM 2860 N N . LEU A 1 379 ? -13.535 3.088 30.798 1.00 96.69 379 LEU A N 1
ATOM 2861 C CA . LEU A 1 379 ? -12.327 2.349 30.454 1.00 96.69 379 LEU A CA 1
ATOM 2862 C C . LEU A 1 379 ? -11.683 1.690 31.675 1.00 96.69 379 LEU A C 1
ATOM 2864 O O . LEU A 1 379 ? -11.703 2.221 32.782 1.00 96.69 379 LEU A O 1
ATOM 2868 N N . SER A 1 380 ? -11.043 0.542 31.452 1.00 95.19 380 SER A N 1
ATOM 2869 C CA . SER A 1 380 ? -10.173 -0.080 32.447 1.00 95.19 380 SER A CA 1
ATOM 2870 C C . SER A 1 380 ? -8.912 0.763 32.667 1.00 95.19 380 SER A C 1
ATOM 2872 O O . SER A 1 380 ? -8.449 1.462 31.761 1.00 95.19 380 SER A O 1
ATOM 2874 N N . ASN A 1 381 ? -8.290 0.648 33.840 1.00 90.94 381 ASN A N 1
ATOM 2875 C CA . ASN A 1 381 ? -7.018 1.320 34.116 1.00 90.94 381 ASN A CA 1
ATOM 2876 C C . ASN A 1 381 ? -5.957 0.977 33.057 1.00 90.94 381 ASN A C 1
ATOM 2878 O O . ASN A 1 381 ? -5.806 -0.178 32.669 1.00 90.94 381 ASN A O 1
ATOM 2882 N N . SER A 1 382 ? -5.180 1.978 32.633 1.00 93.69 382 SER A N 1
ATOM 2883 C CA . SER A 1 382 ? -4.140 1.839 31.597 1.00 93.69 382 SER A CA 1
ATOM 2884 C C . SER A 1 382 ? -4.657 1.535 30.177 1.00 93.69 382 SER A C 1
ATOM 2886 O O . SER A 1 382 ? -3.849 1.315 29.275 1.00 93.69 382 SER A O 1
ATOM 2888 N N . ALA A 1 383 ? -5.973 1.564 29.937 1.00 95.56 383 ALA A N 1
ATOM 2889 C CA . ALA A 1 383 ? -6.524 1.396 28.595 1.00 95.56 383 ALA A CA 1
ATOM 2890 C C . ALA A 1 383 ? -6.149 2.575 27.675 1.00 95.56 383 ALA A C 1
ATOM 2892 O O . ALA A 1 383 ? -6.315 3.739 28.058 1.00 95.56 383 ALA A O 1
ATOM 2893 N N . PRO A 1 384 ? -5.681 2.308 26.445 1.00 97.31 384 PRO A N 1
ATOM 2894 C CA . PRO A 1 384 ? -5.462 3.348 25.458 1.00 97.31 384 PRO A CA 1
ATOM 2895 C C . PRO A 1 384 ? -6.771 3.796 24.800 1.00 97.31 384 PRO A C 1
ATOM 2897 O O . PRO A 1 384 ? -7.729 3.031 24.650 1.00 97.31 384 PRO A O 1
ATOM 2900 N N . PHE A 1 385 ? -6.773 5.036 24.319 1.00 97.12 385 PHE A N 1
ATOM 2901 C CA . PHE A 1 385 ? -7.855 5.578 23.511 1.00 97.12 385 PHE A CA 1
ATOM 2902 C C . PHE A 1 385 ? -7.316 6.313 22.283 1.00 97.12 385 PHE A C 1
ATOM 2904 O O . PHE A 1 385 ? -6.246 6.920 22.325 1.00 97.12 385 PHE A O 1
ATOM 2911 N N . ALA A 1 386 ? -8.071 6.273 21.186 1.00 97.56 386 ALA A N 1
ATOM 2912 C CA . ALA A 1 386 ? -7.756 7.001 19.963 1.00 97.56 386 ALA A CA 1
ATOM 2913 C C . ALA A 1 386 ? -9.003 7.708 19.423 1.00 97.56 386 ALA A C 1
ATOM 2915 O O . ALA A 1 386 ? -10.041 7.088 19.190 1.00 97.56 386 ALA A O 1
ATOM 2916 N N . ILE A 1 387 ? -8.896 9.019 19.213 1.00 97.56 387 ILE A N 1
ATOM 2917 C CA . ILE A 1 387 ? -10.010 9.863 18.776 1.00 97.56 387 ILE A CA 1
ATOM 2918 C C . ILE A 1 387 ? -9.676 10.437 17.407 1.00 97.56 387 ILE A C 1
ATOM 2920 O O . ILE A 1 387 ? -8.622 11.042 17.210 1.00 97.56 387 ILE A O 1
ATOM 2924 N N . TYR A 1 388 ? -10.591 10.252 16.468 1.00 97.31 388 TYR A N 1
ATOM 2925 C CA . TYR A 1 388 ? -10.532 10.841 15.147 1.00 97.31 388 TYR A CA 1
ATOM 2926 C C . TYR A 1 388 ? -11.426 12.068 15.052 1.00 97.31 388 TYR A C 1
ATOM 2928 O O . TYR A 1 388 ? -12.585 12.047 15.469 1.00 97.31 388 TYR A O 1
ATOM 2936 N N . HIS A 1 389 ? -10.898 13.103 14.409 1.00 95.06 389 HIS A N 1
ATOM 2937 C CA . HIS A 1 389 ? -11.669 14.247 13.967 1.00 95.06 389 HIS A CA 1
ATOM 2938 C C . HIS A 1 389 ? -11.062 14.794 12.668 1.00 95.06 389 HIS A C 1
ATOM 2940 O O . HIS A 1 389 ? -9.843 14.762 12.494 1.00 95.06 389 HIS A O 1
ATOM 2946 N N . GLN A 1 390 ? -11.898 15.299 11.757 1.00 92.94 390 GLN A N 1
ATOM 2947 C CA . GLN A 1 390 ? -11.434 15.873 10.486 1.00 92.94 390 GLN A CA 1
ATOM 2948 C C . GLN A 1 390 ? -10.632 17.169 10.695 1.00 92.94 390 GLN A C 1
ATOM 2950 O O . GLN A 1 390 ? -9.707 17.466 9.943 1.00 92.94 390 GLN A O 1
ATOM 2955 N N . PHE A 1 391 ? -11.001 17.942 11.716 1.00 91.81 391 PHE A N 1
ATOM 2956 C CA . PHE A 1 391 ? -10.393 19.228 12.056 1.00 91.81 391 PHE A CA 1
ATOM 2957 C C . PHE A 1 391 ? -9.540 19.136 13.326 1.00 91.81 391 PHE A C 1
ATOM 2959 O O . PHE A 1 391 ? -9.906 18.440 14.273 1.00 91.81 391 PHE A O 1
ATOM 2966 N N . LEU A 1 392 ? -8.440 19.889 13.365 1.00 92.50 392 LEU A N 1
ATOM 2967 C CA . LEU A 1 392 ? -7.495 19.914 14.485 1.00 92.50 392 LEU A CA 1
ATOM 2968 C C . LEU A 1 392 ? -8.078 20.564 15.751 1.00 92.50 392 LEU A C 1
ATOM 2970 O O . LEU A 1 392 ? -7.786 20.127 16.861 1.00 92.50 392 LEU A O 1
ATOM 2974 N N . GLN A 1 393 ? -8.892 21.610 15.598 1.00 92.62 393 GLN A N 1
ATOM 2975 C CA . GLN A 1 393 ? -9.323 22.471 16.702 1.00 92.62 393 GLN A CA 1
ATOM 2976 C C . GLN A 1 393 ? -10.098 21.698 17.784 1.00 92.62 393 GLN A C 1
ATOM 2978 O O . GLN A 1 393 ? -9.727 21.828 18.950 1.00 92.62 393 GLN A O 1
ATOM 2983 N N . PRO A 1 394 ? -11.073 20.820 17.457 1.00 93.50 394 PRO A N 1
ATOM 2984 C CA . PRO A 1 394 ? -11.776 20.049 18.487 1.00 93.50 394 PRO A CA 1
ATOM 2985 C C . PRO A 1 394 ? -10.876 19.061 19.237 1.00 93.50 394 PRO A C 1
ATOM 2987 O O . PRO A 1 394 ? -11.070 18.839 20.431 1.00 93.50 394 PRO A O 1
ATOM 2990 N N . LEU A 1 395 ? -9.850 18.508 18.576 1.00 94.06 395 LEU A N 1
ATOM 2991 C CA . LEU A 1 395 ? -8.856 17.653 19.235 1.00 94.06 395 LEU A CA 1
ATOM 2992 C C . LEU A 1 395 ? -7.966 18.458 20.185 1.00 94.06 395 LEU A C 1
ATOM 2994 O O . LEU A 1 395 ? -7.698 18.001 21.292 1.00 94.06 395 LEU A O 1
ATOM 2998 N N . ALA A 1 396 ? -7.544 19.660 19.785 1.00 94.12 396 ALA A N 1
ATOM 2999 C CA . ALA A 1 396 ? -6.742 20.544 20.627 1.00 94.12 396 ALA A CA 1
ATOM 3000 C C . ALA A 1 396 ? -7.511 20.990 21.882 1.00 94.12 396 ALA A C 1
ATOM 3002 O O . ALA A 1 396 ? -6.977 20.911 22.989 1.00 94.12 396 ALA A O 1
ATOM 3003 N N . THR A 1 397 ? -8.782 21.380 21.733 1.00 95.62 397 THR A N 1
ATOM 3004 C CA . THR A 1 397 ? -9.657 21.720 22.865 1.00 95.62 397 THR A CA 1
ATOM 3005 C C . THR A 1 397 ? -9.869 20.522 23.789 1.00 95.62 397 THR A C 1
ATOM 3007 O O . THR A 1 397 ? -9.714 20.648 25.002 1.00 95.62 397 THR A O 1
ATOM 3010 N N . CYS A 1 398 ? -10.153 19.340 23.232 1.00 96.00 398 CYS A N 1
ATOM 3011 C CA . CYS A 1 398 ? -10.293 18.117 24.020 1.00 96.00 398 CYS A CA 1
ATOM 3012 C C . CYS A 1 398 ? -8.996 17.772 24.770 1.00 96.00 398 CYS A C 1
ATOM 3014 O O . CYS A 1 398 ? -9.043 17.449 25.954 1.00 96.00 398 CYS A O 1
ATOM 3016 N N . MET A 1 399 ? -7.835 17.872 24.116 1.00 96.00 399 MET A N 1
ATOM 3017 C CA . MET A 1 399 ? -6.532 17.613 24.735 1.00 96.00 399 MET A CA 1
ATOM 3018 C C . MET A 1 399 ? -6.255 18.576 25.892 1.00 96.00 399 MET A C 1
ATOM 3020 O O . MET A 1 399 ? -5.814 18.135 26.951 1.00 96.00 399 MET A O 1
ATOM 3024 N N . HIS A 1 400 ? -6.549 19.867 25.720 1.00 95.38 400 HIS A N 1
ATOM 3025 C CA . HIS A 1 400 ? -6.404 20.860 26.782 1.00 95.38 400 HIS A CA 1
ATOM 3026 C C . HIS A 1 400 ? -7.283 20.526 27.996 1.00 95.38 400 HIS A C 1
ATOM 3028 O O . HIS A 1 400 ? -6.794 20.499 29.125 1.00 95.38 400 HIS A O 1
ATOM 3034 N N . ASN A 1 401 ? -8.554 20.186 27.772 1.00 96.50 401 ASN A N 1
ATOM 3035 C CA . ASN A 1 401 ? -9.477 19.840 28.853 1.00 96.50 401 ASN A CA 1
ATOM 3036 C C . ASN A 1 401 ? -9.080 18.540 29.574 1.00 96.50 401 ASN A C 1
ATOM 3038 O O . ASN A 1 401 ? -9.132 18.481 30.801 1.00 96.50 401 ASN A O 1
ATOM 3042 N N . LEU A 1 402 ? -8.585 17.533 28.844 1.00 95.62 402 LEU A N 1
ATOM 3043 C CA . LEU A 1 402 ? -8.049 16.298 29.433 1.00 95.62 402 LEU A CA 1
ATOM 3044 C C . LEU A 1 402 ? -6.847 16.554 30.349 1.00 95.62 402 LEU A C 1
ATOM 3046 O O . LEU A 1 402 ? -6.705 15.892 31.379 1.00 95.62 402 LEU A O 1
ATOM 3050 N N . GLN A 1 403 ? -5.989 17.512 29.984 1.00 94.69 403 GLN A N 1
ATOM 3051 C CA . GLN A 1 403 ? -4.854 17.931 30.810 1.00 94.69 403 GLN A CA 1
ATOM 3052 C C . GLN A 1 403 ? -5.314 18.683 32.061 1.00 94.69 403 GLN A C 1
ATOM 3054 O O . GLN A 1 403 ? -4.800 18.417 33.148 1.00 94.69 403 GLN A O 1
ATOM 3059 N N . LEU A 1 404 ? -6.286 19.592 31.920 1.00 96.00 404 LEU A N 1
ATOM 3060 C CA . LEU A 1 404 ? -6.850 20.350 33.040 1.00 96.00 404 LEU A CA 1
ATOM 3061 C C . LEU A 1 404 ? -7.521 19.434 34.071 1.00 96.00 404 LEU A C 1
ATOM 3063 O O . LEU A 1 404 ? -7.243 19.556 35.264 1.00 96.00 404 LEU A O 1
ATOM 3067 N N . GLU A 1 405 ? -8.356 18.493 33.620 1.00 95.94 405 GLU A N 1
ATOM 3068 C CA . GLU A 1 405 ? -9.056 17.540 34.496 1.00 95.94 405 GLU A CA 1
ATOM 3069 C C . GLU A 1 405 ? -8.171 16.351 34.928 1.00 95.94 405 GLU A C 1
ATOM 3071 O O . GLU A 1 405 ? -8.596 15.532 35.739 1.00 95.94 405 GLU A O 1
ATOM 3076 N N . LYS A 1 406 ? -6.925 16.263 34.433 1.00 94.88 406 LYS A N 1
ATOM 3077 C CA . LYS A 1 406 ? -5.950 15.193 34.735 1.00 94.88 406 LYS A CA 1
ATOM 3078 C C . LYS A 1 406 ? -6.496 13.777 34.493 1.00 94.88 406 LYS A C 1
ATOM 3080 O O . LYS A 1 406 ? -6.144 12.842 35.210 1.00 94.88 406 LYS A O 1
ATOM 3085 N N . MET A 1 407 ? -7.336 13.613 33.471 1.00 93.06 407 MET A N 1
ATOM 3086 C CA . MET A 1 407 ? -8.006 12.340 33.172 1.00 93.06 407 MET A CA 1
ATOM 3087 C C . MET A 1 407 ? -7.142 11.365 32.363 1.00 93.06 407 MET A C 1
ATOM 3089 O O . MET A 1 407 ? -7.431 10.172 32.327 1.00 93.06 407 MET A O 1
ATOM 3093 N N . ALA A 1 408 ? -6.100 11.855 31.686 1.00 92.50 408 ALA A N 1
ATOM 3094 C CA . ALA A 1 408 ? -5.283 11.058 30.777 1.00 92.50 408 ALA A CA 1
ATOM 3095 C C . ALA A 1 408 ? -3.814 11.503 30.776 1.00 92.50 408 ALA A C 1
ATOM 3097 O O . ALA A 1 408 ? -3.487 12.654 31.066 1.00 92.50 408 ALA A O 1
ATOM 3098 N N . ILE A 1 409 ? -2.926 10.580 30.403 1.00 92.94 409 ILE A N 1
ATOM 3099 C CA . ILE A 1 409 ? -1.479 10.796 30.273 1.00 92.94 409 ILE A CA 1
ATOM 3100 C C . ILE A 1 409 ? -1.011 10.410 28.865 1.00 92.94 409 ILE A C 1
ATOM 3102 O O . ILE A 1 409 ? -1.701 9.679 28.163 1.00 92.94 409 ILE A O 1
ATOM 3106 N N . GLY A 1 410 ? 0.163 10.894 28.446 1.00 90.69 410 GLY A N 1
ATOM 3107 C CA . GLY A 1 410 ? 0.739 10.536 27.140 1.00 90.69 410 GLY A CA 1
ATOM 3108 C C . GLY A 1 410 ? -0.047 11.070 25.936 1.00 90.69 410 GLY A C 1
ATOM 3109 O O . GLY A 1 410 ? -0.010 10.476 24.864 1.00 90.69 410 GLY A O 1
ATOM 3110 N N . LEU A 1 411 ? -0.779 12.172 26.118 1.00 93.12 411 LEU A N 1
ATOM 3111 C CA . LEU A 1 411 ? -1.606 12.783 25.080 1.00 93.12 411 LEU A CA 1
ATOM 3112 C C . LEU A 1 411 ? -0.749 13.278 23.908 1.00 93.12 411 LEU A C 1
ATOM 3114 O O . LEU A 1 411 ? 0.191 14.050 24.101 1.00 93.12 411 LEU A O 1
ATOM 3118 N N . GLN A 1 412 ? -1.118 12.879 22.693 1.00 93.50 412 GLN A N 1
ATOM 3119 C CA . GLN A 1 412 ? -0.453 13.288 21.462 1.00 93.50 412 GLN A CA 1
ATOM 3120 C C . GLN A 1 412 ? -1.486 13.534 20.361 1.00 93.50 412 GLN A C 1
ATOM 3122 O O . GLN A 1 412 ? -2.373 12.713 20.135 1.00 93.50 412 GLN A O 1
ATOM 3127 N N . ILE A 1 413 ? -1.322 14.634 19.627 1.00 91.00 413 ILE A N 1
ATOM 3128 C CA . ILE A 1 413 ? -2.029 14.873 18.368 1.00 91.00 413 ILE A CA 1
ATOM 3129 C C . ILE A 1 413 ? -1.075 14.521 17.228 1.00 91.00 413 ILE A C 1
ATOM 3131 O O . ILE A 1 413 ? 0.064 14.984 17.204 1.00 91.00 413 ILE A O 1
ATOM 3135 N N . SER A 1 414 ? -1.529 13.675 16.305 1.00 86.31 414 SER A N 1
ATOM 3136 C CA . SER A 1 414 ? -0.730 13.203 15.172 1.00 86.31 414 SER A CA 1
ATOM 3137 C C . SER A 1 414 ? -1.512 13.324 13.874 1.00 86.31 414 SER A C 1
ATOM 3139 O O . SER A 1 414 ? -2.700 13.010 13.837 1.00 86.31 414 SER A O 1
ATOM 3141 N N . GLU A 1 415 ? -0.824 13.703 12.801 1.00 84.00 415 GLU A N 1
ATOM 3142 C CA . GLU A 1 415 ? -1.367 13.723 11.446 1.00 84.00 415 GLU A CA 1
ATOM 3143 C C . GLU A 1 415 ? -0.458 12.895 10.524 1.00 84.00 415 GLU A C 1
ATOM 3145 O O . GLU A 1 415 ? 0.708 13.252 10.338 1.00 84.00 415 GLU A O 1
ATOM 3150 N N . PRO A 1 416 ? -0.940 11.774 9.956 1.00 81.94 416 PRO A N 1
ATOM 3151 C CA . PRO A 1 416 ? -0.176 11.035 8.964 1.00 81.94 416 PRO A CA 1
ATOM 3152 C C . PRO A 1 416 ? -0.286 11.680 7.579 1.00 81.94 416 PRO A C 1
ATOM 3154 O O . PRO A 1 416 ? -1.371 12.049 7.109 1.00 81.94 416 PRO A O 1
ATOM 3157 N N . TRP A 1 417 ? 0.848 11.749 6.885 1.00 75.88 417 TRP A N 1
ATOM 3158 C CA . TRP A 1 417 ? 0.911 12.116 5.475 1.00 75.88 417 TRP A CA 1
ATOM 3159 C C . TRP A 1 417 ? 1.211 10.882 4.633 1.00 75.88 417 TRP A C 1
ATOM 3161 O O . TRP A 1 417 ? 2.233 10.219 4.814 1.00 75.88 417 TRP A O 1
ATOM 3171 N N . LEU A 1 418 ? 0.317 10.598 3.690 1.00 68.19 418 LEU A N 1
ATOM 3172 C CA . LEU A 1 418 ? 0.478 9.525 2.722 1.00 68.19 418 LEU A CA 1
ATOM 3173 C C . LEU A 1 418 ? 0.982 10.114 1.405 1.00 68.19 418 LEU A C 1
ATOM 3175 O O . LEU A 1 418 ? 0.331 10.981 0.823 1.00 68.19 418 LEU A O 1
ATOM 3179 N N . ARG A 1 419 ? 2.131 9.629 0.925 1.00 62.50 419 ARG A N 1
ATOM 3180 C CA . ARG A 1 419 ? 2.653 9.956 -0.405 1.00 62.50 419 ARG A CA 1
ATOM 3181 C C . ARG A 1 419 ? 2.770 8.685 -1.225 1.00 62.50 419 ARG A C 1
ATOM 3183 O O . ARG A 1 419 ? 3.538 7.789 -0.886 1.00 62.50 419 ARG A O 1
ATOM 3190 N N . GLU A 1 420 ? 2.010 8.632 -2.307 1.00 51.94 420 GLU A N 1
ATOM 3191 C CA . GLU A 1 420 ? 2.139 7.586 -3.312 1.00 51.94 420 GLU A CA 1
ATOM 3192 C C . GLU A 1 420 ? 3.315 7.932 -4.230 1.00 51.94 420 GLU A C 1
ATOM 3194 O O . GLU A 1 420 ? 3.472 9.080 -4.656 1.00 51.94 420 GLU A O 1
ATOM 3199 N N . TYR A 1 421 ? 4.167 6.948 -4.505 1.00 43.62 421 TYR A N 1
ATOM 3200 C CA . TYR A 1 421 ? 5.297 7.102 -5.412 1.00 43.62 421 TYR A CA 1
ATOM 3201 C C . TYR A 1 421 ? 5.029 6.305 -6.678 1.00 43.62 421 TYR A C 1
ATOM 3203 O O . TYR A 1 421 ? 4.777 5.102 -6.626 1.00 43.62 421 TYR A O 1
ATOM 3211 N N . GLN A 1 422 ? 5.139 6.974 -7.821 1.00 40.03 422 GLN A N 1
ATOM 3212 C CA . GLN A 1 422 ? 5.281 6.293 -9.095 1.00 40.03 422 GLN A CA 1
ATOM 3213 C C . GLN A 1 422 ? 6.728 5.808 -9.199 1.00 40.03 422 GLN A C 1
ATOM 3215 O O . GLN A 1 422 ? 7.648 6.582 -9.450 1.00 40.03 422 GLN A O 1
ATOM 3220 N N . VAL A 1 423 ? 6.933 4.522 -8.950 1.00 45.09 423 VAL A N 1
ATOM 3221 C CA . VAL A 1 423 ? 8.238 3.877 -9.071 1.00 45.09 423 VAL A CA 1
ATOM 3222 C C . VAL A 1 423 ? 8.372 3.456 -10.540 1.00 45.09 423 VAL A C 1
ATOM 3224 O O . VAL A 1 423 ? 7.881 2.398 -10.885 1.00 45.09 423 VAL A O 1
ATOM 3227 N N . THR A 1 424 ? 8.938 4.297 -11.423 1.00 40.31 424 THR A N 1
ATOM 3228 C CA . THR A 1 424 ? 9.211 3.978 -12.854 1.00 40.31 424 THR A CA 1
ATOM 3229 C C . THR A 1 424 ? 10.663 4.302 -13.261 1.00 40.31 424 THR A C 1
ATOM 3231 O O . THR A 1 424 ? 11.135 5.403 -12.994 1.00 40.31 424 THR A O 1
ATOM 3234 N N . MET A 1 425 ? 11.356 3.377 -13.945 1.00 37.81 425 MET A N 1
ATOM 3235 C CA . MET A 1 425 ? 12.646 3.536 -14.642 1.00 37.81 425 MET A CA 1
ATOM 3236 C C . MET A 1 425 ? 12.399 2.955 -16.038 1.00 37.81 425 MET A C 1
ATOM 3238 O O . MET A 1 425 ? 12.599 1.761 -16.260 1.00 37.81 425 MET A O 1
ATOM 3242 N N . PRO A 1 426 ? 11.859 3.757 -16.961 1.00 46.88 426 PRO A N 1
ATOM 3243 C CA . PRO A 1 426 ? 11.068 3.229 -18.069 1.00 46.88 426 PRO A CA 1
ATOM 3244 C C . PRO A 1 426 ? 11.888 2.882 -19.335 1.00 46.88 426 PRO A C 1
ATOM 3246 O O . PRO A 1 426 ? 11.352 2.812 -20.433 1.00 46.88 426 PRO A O 1
ATOM 3249 N N . GLN A 1 427 ? 13.212 2.684 -19.219 1.00 52.69 427 GLN A N 1
ATOM 3250 C CA . GLN A 1 427 ? 14.097 2.373 -20.367 1.00 52.69 427 GLN A CA 1
ATOM 3251 C C . GLN A 1 427 ? 15.142 1.272 -20.117 1.00 52.69 427 GLN A C 1
ATOM 3253 O O . GLN A 1 427 ? 15.873 0.899 -21.036 1.00 52.69 427 GLN A O 1
ATOM 3258 N N . SER A 1 428 ? 15.268 0.747 -18.896 1.00 63.38 428 SER A N 1
ATOM 3259 C CA . SER A 1 428 ? 16.294 -0.254 -18.588 1.00 63.38 428 SER A CA 1
ATOM 3260 C C . SER A 1 428 ? 15.784 -1.671 -18.835 1.00 63.38 428 SER A C 1
ATOM 3262 O O . SER A 1 428 ? 14.838 -2.113 -18.188 1.00 63.38 428 SER A O 1
ATOM 3264 N N . ASN A 1 429 ? 16.470 -2.404 -19.715 1.00 73.62 429 ASN A N 1
ATOM 3265 C CA . ASN A 1 429 ? 16.322 -3.853 -19.802 1.00 73.62 429 ASN A CA 1
ATOM 3266 C C . ASN A 1 429 ? 16.965 -4.521 -18.604 1.00 73.62 429 ASN A C 1
ATOM 3268 O O . ASN A 1 429 ? 17.926 -4.027 -18.010 1.00 73.62 429 ASN A O 1
ATOM 3272 N N . VAL A 1 430 ? 16.468 -5.703 -18.315 1.00 78.50 430 VAL A N 1
ATOM 3273 C CA . VAL A 1 430 ? 16.696 -6.352 -17.051 1.00 78.50 430 VAL A CA 1
ATOM 3274 C C . VAL A 1 430 ? 17.047 -7.799 -17.271 1.00 78.50 430 VAL A C 1
ATOM 3276 O O . VAL A 1 430 ? 16.439 -8.479 -18.095 1.00 78.50 430 VAL A O 1
ATOM 3279 N N . VAL A 1 431 ? 18.010 -8.281 -16.490 1.00 82.25 431 VAL A N 1
ATOM 3280 C CA . VAL A 1 431 ? 18.551 -9.622 -16.676 1.00 82.25 431 VAL A CA 1
ATOM 3281 C C . VAL A 1 431 ? 18.670 -10.378 -15.358 1.00 82.25 431 VAL A C 1
ATOM 3283 O O . VAL A 1 431 ? 19.440 -9.971 -14.487 1.00 82.25 431 VAL A O 1
ATOM 3286 N N . ILE A 1 432 ? 17.918 -11.478 -15.208 1.00 81.69 432 ILE A N 1
ATOM 3287 C CA . ILE A 1 432 ? 17.986 -12.361 -14.033 1.00 81.69 432 ILE A CA 1
ATOM 3288 C C . ILE A 1 432 ? 19.111 -13.330 -14.254 1.00 81.69 432 ILE A C 1
ATOM 3290 O O . ILE A 1 432 ? 18.951 -14.305 -14.976 1.00 81.69 432 ILE A O 1
ATOM 3294 N N . LEU A 1 433 ? 20.238 -13.098 -13.601 1.00 84.12 433 LEU A N 1
ATOM 3295 C CA . LEU A 1 433 ? 21.256 -14.131 -13.509 1.00 84.12 433 LEU A CA 1
ATOM 3296 C C . LEU A 1 433 ? 20.742 -15.166 -12.514 1.00 84.12 433 LEU A C 1
ATOM 3298 O O . LEU A 1 433 ? 20.512 -14.799 -11.371 1.00 84.12 433 LEU A O 1
ATOM 3302 N N . THR A 1 434 ? 20.512 -16.412 -12.923 1.00 83.06 434 THR A N 1
ATOM 3303 C CA . THR A 1 434 ? 19.919 -17.434 -12.039 1.00 83.06 434 THR A CA 1
ATOM 3304 C C . THR A 1 434 ? 20.577 -18.801 -12.176 1.00 83.06 434 THR A C 1
ATOM 3306 O O . THR A 1 434 ? 21.254 -19.068 -13.166 1.00 83.06 434 THR A O 1
ATOM 3309 N N . ASP A 1 435 ? 20.378 -19.665 -11.179 1.00 81.44 435 ASP A N 1
ATOM 3310 C CA . ASP A 1 435 ? 20.705 -21.091 -11.271 1.00 81.44 435 ASP A CA 1
ATOM 3311 C C . ASP A 1 435 ? 19.847 -21.744 -12.379 1.00 81.44 435 ASP A C 1
ATOM 3313 O O . ASP A 1 435 ? 18.626 -21.563 -12.357 1.00 81.44 435 ASP A O 1
ATOM 3317 N N . PRO A 1 436 ? 20.439 -22.504 -13.322 1.00 81.38 436 PRO A N 1
ATOM 3318 C CA . PRO A 1 436 ? 19.729 -23.298 -14.323 1.00 81.38 436 PRO A CA 1
ATOM 3319 C C . PRO A 1 436 ? 18.640 -24.220 -13.777 1.00 81.38 436 PRO A C 1
ATOM 3321 O O . PRO A 1 436 ? 17.683 -24.497 -14.492 1.00 81.38 436 PRO A O 1
ATOM 3324 N N . ALA A 1 437 ? 18.751 -24.678 -12.528 1.00 78.69 437 ALA A N 1
ATOM 3325 C CA . ALA A 1 437 ? 17.712 -25.480 -11.882 1.00 78.69 437 ALA A CA 1
ATOM 3326 C C . ALA A 1 437 ? 16.503 -24.653 -11.391 1.00 78.69 437 ALA A C 1
ATOM 3328 O O . ALA A 1 437 ? 15.528 -25.217 -10.893 1.00 78.69 437 ALA A O 1
ATOM 3329 N N . SER A 1 438 ? 16.556 -23.320 -11.485 1.00 73.56 438 SER A N 1
ATOM 3330 C CA . SER A 1 438 ? 15.473 -22.440 -11.043 1.00 73.56 438 SER A CA 1
ATOM 3331 C C . SER A 1 438 ? 14.360 -22.359 -12.080 1.00 73.56 438 SER A C 1
ATOM 3333 O O . SER A 1 438 ? 14.553 -21.821 -13.166 1.00 73.56 438 SER A O 1
ATOM 3335 N N . ASP A 1 439 ? 13.166 -22.797 -11.694 1.00 66.88 439 ASP A N 1
ATOM 3336 C CA . ASP A 1 439 ? 11.944 -22.550 -12.455 1.00 66.88 439 ASP A CA 1
ATOM 3337 C C . ASP A 1 439 ? 11.427 -21.127 -12.166 1.00 66.88 439 ASP A C 1
ATOM 3339 O O . ASP A 1 439 ? 10.819 -20.856 -11.122 1.00 66.88 439 ASP A O 1
ATOM 3343 N N . LEU A 1 440 ? 11.788 -20.191 -13.048 1.00 64.19 440 LEU A N 1
ATOM 3344 C CA . LEU A 1 440 ? 11.383 -18.784 -13.019 1.00 64.19 440 LEU A CA 1
ATOM 3345 C C . LEU A 1 440 ? 10.641 -18.453 -14.320 1.00 64.19 440 LEU A C 1
ATOM 3347 O O . LEU A 1 440 ? 11.198 -17.845 -15.233 1.00 64.19 440 LEU A O 1
ATOM 3351 N N . SER A 1 441 ? 9.370 -18.844 -14.408 1.00 58.56 441 SER A N 1
ATOM 3352 C CA . SER A 1 441 ? 8.480 -18.448 -15.503 1.00 58.56 441 SER A CA 1
ATOM 3353 C C . SER A 1 441 ? 8.077 -16.971 -15.353 1.00 58.56 441 SER A C 1
ATOM 3355 O O . SER A 1 441 ? 7.097 -16.647 -14.681 1.00 58.56 441 SER A O 1
ATOM 3357 N N . ILE A 1 442 ? 8.861 -16.052 -15.927 1.00 58.53 442 ILE A N 1
ATOM 3358 C CA . ILE A 1 442 ? 8.564 -14.610 -15.933 1.00 58.53 442 ILE A CA 1
ATOM 3359 C C . ILE A 1 442 ? 8.427 -14.141 -17.384 1.00 58.53 442 ILE A C 1
ATOM 3361 O O . ILE A 1 442 ? 9.422 -13.895 -18.061 1.00 58.53 442 ILE A O 1
ATOM 3365 N N . SER A 1 443 ? 7.190 -13.994 -17.855 1.00 53.66 443 SER A N 1
ATOM 3366 C CA . SER A 1 443 ? 6.855 -13.464 -19.182 1.00 53.66 443 SER A CA 1
ATOM 3367 C C . SER A 1 443 ? 6.530 -11.967 -19.092 1.00 53.66 443 SER A C 1
ATOM 3369 O O . SER A 1 443 ? 5.366 -11.567 -19.049 1.00 53.66 443 SER A O 1
ATOM 3371 N N . ARG A 1 444 ? 7.564 -11.120 -19.002 1.00 56.12 444 ARG A N 1
ATOM 3372 C CA . ARG A 1 444 ? 7.422 -9.651 -18.997 1.00 56.12 444 ARG A CA 1
ATOM 3373 C C . ARG A 1 444 ? 8.342 -9.003 -20.025 1.00 56.12 444 ARG A C 1
ATOM 3375 O O . ARG A 1 444 ? 9.522 -9.341 -20.101 1.00 56.12 444 ARG A O 1
ATOM 3382 N N . ASN A 1 445 ? 7.821 -8.014 -20.751 1.00 53.25 445 ASN A N 1
ATOM 3383 C CA . ASN A 1 445 ? 8.616 -7.193 -21.662 1.00 53.25 445 ASN A CA 1
ATOM 3384 C C . ASN A 1 445 ? 9.762 -6.502 -20.906 1.00 53.25 445 ASN A C 1
ATOM 3386 O O . ASN A 1 445 ? 9.571 -5.970 -19.814 1.00 53.25 445 ASN A O 1
ATOM 3390 N N . GLY A 1 446 ? 10.968 -6.550 -21.477 1.00 62.12 446 GLY A N 1
ATOM 3391 C CA . GLY A 1 446 ? 12.173 -5.967 -20.878 1.00 62.12 446 GLY A CA 1
ATOM 3392 C C . GLY A 1 446 ? 12.827 -6.801 -19.768 1.00 62.12 446 GLY A C 1
ATOM 3393 O O . GLY A 1 446 ? 13.893 -6.409 -19.297 1.00 62.12 446 GLY A O 1
ATOM 3394 N N . VAL A 1 447 ? 12.257 -7.951 -19.376 1.00 72.00 447 VAL A N 1
ATOM 3395 C CA . VAL A 1 447 ? 12.884 -8.923 -18.462 1.00 72.00 447 VAL A CA 1
ATOM 3396 C C . VAL A 1 447 ? 13.444 -10.098 -19.259 1.00 72.00 447 VAL A C 1
ATOM 3398 O O . VAL A 1 447 ? 12.758 -10.691 -20.084 1.00 72.00 447 VAL A O 1
ATOM 3401 N N . THR A 1 448 ? 14.681 -10.495 -18.981 1.00 76.44 448 THR A N 1
ATOM 3402 C CA . THR A 1 448 ? 15.290 -11.703 -19.548 1.00 76.44 448 THR A CA 1
ATOM 3403 C C . THR A 1 448 ? 15.859 -12.565 -18.434 1.00 76.44 448 THR A C 1
ATOM 3405 O O . THR A 1 448 ? 16.681 -12.107 -17.645 1.00 76.44 448 THR A O 1
ATOM 3408 N N . VAL A 1 449 ? 15.449 -13.829 -18.366 1.00 77.81 449 VAL A N 1
ATOM 3409 C CA . VAL A 1 449 ? 16.080 -14.804 -17.469 1.00 77.81 449 VAL A CA 1
ATOM 3410 C C . VAL A 1 449 ? 17.327 -15.352 -18.152 1.00 77.81 449 VAL A C 1
ATOM 3412 O O . VAL A 1 449 ? 17.275 -15.781 -19.301 1.00 77.81 449 VAL A O 1
ATOM 3415 N N . TYR A 1 450 ? 18.456 -15.313 -17.455 1.00 82.25 450 TYR A N 1
ATOM 3416 C CA . TYR A 1 450 ? 19.759 -15.733 -17.950 1.00 82.25 450 TYR A CA 1
ATOM 3417 C C . TYR A 1 450 ? 20.380 -16.767 -16.997 1.00 82.25 450 TYR A C 1
ATOM 3419 O O . TYR A 1 450 ? 21.045 -16.410 -16.017 1.00 82.25 450 TYR A O 1
ATOM 3427 N N . PRO A 1 451 ? 20.148 -18.064 -17.253 1.00 83.06 451 PRO A N 1
ATOM 3428 C CA . PRO A 1 451 ? 20.735 -19.141 -16.471 1.00 83.06 451 PRO A CA 1
ATOM 3429 C C . PRO A 1 451 ? 22.264 -19.160 -16.580 1.00 83.06 451 PRO A C 1
ATOM 3431 O O . PRO A 1 451 ? 22.810 -19.151 -17.682 1.00 83.06 451 PRO A O 1
ATOM 3434 N N . ILE A 1 452 ? 22.966 -19.229 -15.449 1.00 85.38 452 ILE A N 1
ATOM 3435 C CA . ILE A 1 452 ? 24.431 -19.311 -15.407 1.00 85.38 452 ILE A CA 1
ATOM 3436 C C . ILE A 1 452 ? 24.855 -20.608 -14.732 1.00 85.38 452 ILE A C 1
ATOM 3438 O O . ILE A 1 452 ? 24.499 -20.889 -13.597 1.00 85.38 452 ILE A O 1
ATOM 3442 N N . GLN A 1 453 ? 25.673 -21.399 -15.416 1.00 87.75 453 GLN A N 1
ATOM 3443 C CA . GLN A 1 453 ? 26.219 -22.621 -14.832 1.00 87.75 453 GLN A CA 1
ATOM 3444 C C . GLN A 1 453 ? 27.149 -22.300 -13.651 1.00 87.75 453 GLN A C 1
ATOM 3446 O O . GLN A 1 453 ? 27.982 -21.390 -13.718 1.00 87.75 453 GLN A O 1
ATOM 3451 N N . GLY A 1 454 ? 27.040 -23.064 -12.565 1.00 87.62 454 GLY A N 1
ATOM 3452 C CA . GLY A 1 454 ? 27.938 -22.916 -11.425 1.00 87.62 454 GLY A CA 1
ATOM 3453 C C . GLY A 1 454 ? 27.473 -23.608 -10.153 1.00 87.62 454 GLY A C 1
ATOM 3454 O O . GLY A 1 454 ? 26.628 -24.496 -10.180 1.00 87.62 454 GLY A O 1
ATOM 3455 N N . GLU A 1 455 ? 28.075 -23.217 -9.029 1.00 85.12 455 GLU A N 1
ATOM 3456 C CA . GLU A 1 455 ? 27.881 -23.879 -7.739 1.00 85.12 455 GLU A CA 1
ATOM 3457 C C . GLU A 1 455 ? 27.086 -22.986 -6.784 1.00 85.12 455 GLU A C 1
ATOM 3459 O O . GLU A 1 455 ? 27.607 -22.017 -6.233 1.00 85.12 455 GLU A O 1
ATOM 3464 N N . TYR A 1 456 ? 25.817 -23.334 -6.583 1.00 84.62 456 TYR A N 1
ATOM 3465 C CA . TYR A 1 456 ? 24.852 -22.551 -5.807 1.00 84.62 456 TYR A CA 1
ATOM 3466 C C . TYR A 1 456 ? 24.682 -23.055 -4.362 1.00 84.62 456 TYR A C 1
ATOM 3468 O O . TYR A 1 456 ? 23.666 -22.801 -3.717 1.00 84.62 456 TYR A O 1
ATOM 3476 N N . SER A 1 457 ? 25.678 -23.769 -3.818 1.00 81.62 457 SER A N 1
ATOM 3477 C CA . SER A 1 457 ? 25.660 -24.202 -2.417 1.00 81.62 457 SER A CA 1
ATOM 3478 C C . SER A 1 457 ? 25.721 -23.000 -1.466 1.00 81.62 457 SER A C 1
ATOM 3480 O O . SER A 1 457 ? 26.338 -21.973 -1.759 1.00 81.62 457 SER A O 1
ATOM 3482 N N . ARG A 1 458 ? 25.091 -23.119 -0.289 1.00 73.00 458 ARG A N 1
ATOM 3483 C CA . ARG A 1 458 ? 24.929 -22.017 0.682 1.00 73.00 458 ARG A CA 1
ATOM 3484 C C . ARG A 1 458 ? 26.247 -21.343 1.077 1.00 73.00 458 ARG A C 1
ATOM 3486 O O . ARG A 1 458 ? 26.283 -20.146 1.335 1.00 73.00 458 ARG A O 1
ATOM 3493 N N . ASP A 1 459 ? 27.317 -22.116 1.158 1.00 77.44 459 ASP A N 1
ATOM 3494 C CA . ASP A 1 459 ? 28.668 -21.680 1.496 1.00 77.44 459 ASP A CA 1
ATOM 3495 C C . ASP A 1 459 ? 29.453 -21.140 0.294 1.00 77.44 459 ASP A C 1
ATOM 3497 O O . ASP A 1 459 ? 30.620 -20.819 0.446 1.00 77.44 459 ASP A O 1
ATOM 3501 N N . LYS A 1 460 ? 28.872 -21.052 -0.904 1.00 81.56 460 LYS A N 1
ATOM 3502 C CA . LYS A 1 460 ? 29.558 -20.556 -2.108 1.00 81.56 460 LYS A CA 1
ATOM 3503 C C . LYS A 1 460 ? 28.746 -19.539 -2.899 1.00 81.56 460 LYS A C 1
ATOM 3505 O O . LYS A 1 460 ? 29.261 -18.993 -3.869 1.00 81.56 460 LYS A O 1
ATOM 3510 N N . LEU A 1 461 ? 27.540 -19.193 -2.448 1.00 82.88 461 LEU A N 1
ATOM 3511 C CA . LEU A 1 461 ? 26.657 -18.220 -3.102 1.00 82.88 461 LEU A CA 1
ATOM 3512 C C . LEU A 1 461 ? 27.337 -16.879 -3.409 1.00 82.88 461 LEU A C 1
ATOM 3514 O O . LEU A 1 461 ? 27.280 -16.405 -4.541 1.00 82.88 461 LEU A O 1
ATOM 3518 N N . MET A 1 462 ? 28.035 -16.279 -2.442 1.00 83.19 462 MET A N 1
ATOM 3519 C CA . MET A 1 462 ? 28.686 -14.976 -2.651 1.00 83.19 462 MET A CA 1
ATOM 3520 C C . MET A 1 462 ? 29.850 -15.063 -3.654 1.00 83.19 462 MET A C 1
ATOM 3522 O O . MET A 1 462 ? 30.086 -14.131 -4.425 1.00 83.19 462 MET A O 1
ATOM 3526 N N . LEU A 1 463 ? 30.547 -16.204 -3.684 1.00 86.00 463 LEU A N 1
ATOM 3527 C CA . LEU A 1 463 ? 31.576 -16.506 -4.680 1.00 86.00 463 LEU A CA 1
ATOM 3528 C C . LEU A 1 463 ? 30.949 -16.706 -6.072 1.00 86.00 463 LEU A C 1
ATOM 3530 O O . LEU A 1 463 ? 31.443 -16.163 -7.063 1.00 86.00 463 LEU A O 1
ATOM 3534 N N . GLN A 1 464 ? 29.848 -17.457 -6.144 1.00 88.69 464 GLN A N 1
ATOM 3535 C CA . GLN A 1 464 ? 29.095 -17.721 -7.369 1.00 88.69 464 GLN A CA 1
ATOM 3536 C C . GLN A 1 464 ? 28.481 -16.443 -7.948 1.00 88.69 464 GLN A C 1
ATOM 3538 O O . GLN A 1 464 ? 28.439 -16.292 -9.167 1.00 88.69 464 GLN A O 1
ATOM 3543 N N . ARG A 1 465 ? 28.092 -15.478 -7.110 1.00 88.81 465 ARG A N 1
ATOM 3544 C CA . ARG A 1 465 ? 27.606 -14.166 -7.556 1.00 88.81 465 ARG A CA 1
ATOM 3545 C C . ARG A 1 465 ? 28.657 -13.417 -8.380 1.00 88.81 465 ARG A C 1
ATOM 3547 O O . ARG A 1 465 ? 28.365 -12.990 -9.492 1.00 88.81 465 ARG A O 1
ATOM 3554 N N . ILE A 1 466 ? 29.903 -13.327 -7.897 1.00 91.00 466 ILE A N 1
ATOM 3555 C CA . ILE A 1 466 ? 30.996 -12.684 -8.656 1.00 91.00 466 ILE A CA 1
ATOM 3556 C C . ILE A 1 466 ? 31.290 -13.457 -9.950 1.00 91.00 466 ILE A C 1
ATOM 3558 O O . ILE A 1 466 ? 31.457 -12.843 -11.003 1.00 91.00 466 ILE A O 1
ATOM 3562 N N . ARG A 1 467 ? 31.304 -14.798 -9.902 1.00 92.44 467 ARG A N 1
ATOM 3563 C CA . ARG A 1 467 ? 31.455 -15.635 -11.110 1.00 92.44 467 ARG A CA 1
ATOM 3564 C C . ARG A 1 467 ? 30.363 -15.361 -12.140 1.00 92.44 467 ARG A C 1
ATOM 3566 O O . ARG A 1 467 ? 30.661 -15.278 -13.325 1.00 92.44 467 ARG A O 1
ATOM 3573 N N . SER A 1 468 ? 29.129 -15.179 -11.680 1.00 92.94 468 SER A N 1
ATOM 3574 C CA . SER A 1 468 ? 27.976 -14.887 -12.530 1.00 92.94 468 SER A CA 1
ATOM 3575 C C . SER A 1 468 ? 28.124 -13.536 -13.230 1.00 92.94 468 SER A C 1
ATOM 3577 O O . SER A 1 468 ? 27.896 -13.448 -14.433 1.00 92.94 468 SER A O 1
ATOM 3579 N N . TYR A 1 469 ? 28.598 -12.505 -12.522 1.00 94.44 469 TYR A N 1
ATOM 3580 C CA . TYR A 1 469 ? 28.890 -11.202 -13.134 1.00 94.44 469 TYR A CA 1
ATOM 3581 C C . TYR A 1 469 ? 29.986 -11.309 -14.199 1.00 94.44 469 TYR A C 1
ATOM 3583 O O . TYR A 1 469 ? 29.830 -10.772 -15.292 1.00 94.44 469 TYR A O 1
ATOM 3591 N N . ILE A 1 470 ? 31.066 -12.047 -13.919 1.00 95.31 470 ILE A N 1
ATOM 3592 C CA . ILE A 1 470 ? 32.159 -12.273 -14.879 1.00 95.31 470 ILE A CA 1
ATOM 3593 C C . ILE A 1 470 ? 31.649 -12.996 -16.132 1.00 95.31 470 ILE A C 1
ATOM 3595 O O . ILE A 1 470 ? 31.898 -12.522 -17.237 1.00 95.31 470 ILE A O 1
ATOM 3599 N N . ALA A 1 471 ? 30.915 -14.102 -15.969 1.00 94.00 471 ALA A N 1
ATOM 3600 C CA . ALA A 1 471 ? 30.379 -14.889 -17.082 1.00 94.00 471 ALA A CA 1
ATOM 3601 C C . ALA A 1 471 ? 29.402 -14.074 -17.949 1.00 94.00 471 ALA A C 1
ATOM 3603 O O . ALA A 1 471 ? 29.429 -14.143 -19.181 1.00 94.00 471 ALA A O 1
ATOM 3604 N N . PHE A 1 472 ? 28.569 -13.250 -17.310 1.00 93.94 472 PHE A N 1
ATOM 3605 C CA . PHE A 1 472 ? 27.677 -12.334 -18.010 1.00 93.94 472 PHE A CA 1
ATOM 3606 C C . PHE A 1 472 ? 28.454 -11.281 -18.815 1.00 93.94 472 PHE A C 1
ATOM 3608 O O . PHE A 1 472 ? 28.206 -11.122 -20.010 1.00 93.94 472 PHE A O 1
ATOM 3615 N N . LEU A 1 473 ? 29.424 -10.594 -18.198 1.00 93.94 473 LEU A N 1
ATOM 3616 C CA . LEU A 1 473 ? 30.252 -9.593 -18.883 1.00 93.94 473 LEU A CA 1
ATOM 3617 C C . LEU A 1 473 ? 31.051 -10.199 -20.040 1.00 93.94 473 LEU A C 1
ATOM 3619 O O . LEU A 1 473 ? 31.191 -9.567 -21.081 1.00 93.94 473 LEU A O 1
ATOM 3623 N N . GLU A 1 474 ? 31.550 -11.424 -19.883 1.00 94.50 474 GLU A N 1
ATOM 3624 C CA . GLU A 1 474 ? 32.248 -12.151 -20.943 1.00 94.50 474 GLU A CA 1
ATOM 3625 C C . GLU A 1 474 ? 31.350 -12.409 -22.154 1.00 94.50 474 GLU A C 1
ATOM 3627 O O . GLU A 1 474 ? 31.763 -12.150 -23.284 1.00 94.50 474 GLU A O 1
ATOM 3632 N N . THR A 1 475 ? 30.102 -12.819 -21.920 1.00 90.69 475 THR A N 1
ATOM 3633 C CA . THR A 1 475 ? 29.115 -12.996 -22.994 1.00 90.69 475 THR A CA 1
ATOM 3634 C C . THR A 1 475 ? 28.826 -11.665 -23.697 1.00 90.69 475 THR A C 1
ATOM 3636 O O . THR A 1 475 ? 28.875 -11.584 -24.924 1.00 90.69 475 THR A O 1
ATOM 3639 N N . ARG A 1 476 ? 28.594 -10.584 -22.937 1.00 89.06 476 ARG A N 1
ATOM 3640 C CA . ARG A 1 476 ? 28.316 -9.252 -23.508 1.00 89.06 476 ARG A CA 1
ATOM 3641 C C . ARG A 1 476 ? 29.498 -8.678 -24.283 1.00 89.06 476 ARG A C 1
ATOM 3643 O O . ARG A 1 476 ? 29.292 -8.022 -25.299 1.00 89.06 476 ARG A O 1
ATOM 3650 N N . LEU A 1 477 ? 30.727 -8.954 -23.848 1.00 89.69 477 LEU A N 1
ATOM 3651 C CA . LEU A 1 477 ? 31.932 -8.557 -24.573 1.00 89.69 477 LEU A CA 1
ATOM 3652 C C . LEU A 1 477 ? 32.004 -9.232 -25.952 1.00 89.69 477 LEU A C 1
ATOM 3654 O O . LEU A 1 477 ? 32.295 -8.559 -26.938 1.00 89.69 477 LEU A O 1
ATOM 3658 N N . GLN A 1 478 ? 31.687 -10.530 -26.033 1.00 87.38 478 GLN A N 1
ATOM 3659 C CA . GLN A 1 478 ? 31.651 -11.274 -27.300 1.00 87.38 478 GLN A CA 1
ATOM 3660 C C . GLN A 1 478 ? 30.559 -10.759 -28.250 1.00 87.38 478 GLN A C 1
ATOM 3662 O O . GLN A 1 478 ? 30.773 -10.691 -29.460 1.00 87.38 478 GLN A O 1
ATOM 3667 N N . GLU A 1 479 ? 29.395 -10.378 -27.720 1.00 84.00 479 GLU A N 1
ATOM 3668 C CA . GLU A 1 479 ? 28.306 -9.785 -28.506 1.00 84.00 479 GLU A CA 1
ATOM 3669 C C . GLU A 1 479 ? 28.674 -8.403 -29.061 1.00 84.00 479 GLU A C 1
ATOM 3671 O O . GLU A 1 479 ? 28.439 -8.133 -30.238 1.00 84.00 479 GLU A O 1
ATOM 3676 N N . LEU A 1 480 ? 29.310 -7.548 -28.253 1.00 81.56 480 LEU A N 1
ATOM 3677 C CA . LEU A 1 480 ? 29.762 -6.219 -28.683 1.00 81.56 480 LEU A CA 1
ATOM 3678 C C . LEU A 1 480 ? 30.846 -6.285 -29.759 1.00 81.56 480 LEU A C 1
ATOM 3680 O O . LEU A 1 480 ? 30.846 -5.466 -30.672 1.00 81.56 480 LEU A O 1
ATOM 3684 N N . SER A 1 481 ? 31.726 -7.291 -29.717 1.00 73.06 481 SER A N 1
ATOM 3685 C CA . SER A 1 481 ? 32.684 -7.535 -30.807 1.00 73.06 481 SER A CA 1
ATOM 3686 C C . SER A 1 481 ? 32.007 -7.864 -32.144 1.00 73.06 481 SER A C 1
ATOM 3688 O O . SER A 1 481 ? 32.636 -7.724 -33.188 1.00 73.06 481 SER A O 1
ATOM 3690 N N . ARG A 1 482 ? 30.737 -8.295 -32.131 1.00 73.69 482 ARG A N 1
ATOM 3691 C CA . ARG A 1 482 ? 29.941 -8.592 -33.334 1.00 73.69 482 ARG A CA 1
ATOM 3692 C C . ARG A 1 482 ? 29.054 -7.424 -33.783 1.00 73.69 482 ARG A C 1
ATOM 3694 O O . ARG A 1 482 ? 28.651 -7.412 -34.942 1.00 73.69 482 ARG A O 1
ATOM 3701 N N . ARG A 1 483 ? 28.725 -6.479 -32.892 1.00 67.25 483 ARG A N 1
ATOM 3702 C CA . ARG A 1 483 ? 27.864 -5.305 -33.150 1.00 67.25 483 ARG A CA 1
ATOM 3703 C C . ARG A 1 483 ? 28.358 -4.087 -32.344 1.00 67.25 483 ARG A C 1
ATOM 3705 O O . ARG A 1 483 ? 27.909 -3.903 -31.212 1.00 67.25 483 ARG A O 1
ATOM 3712 N N . PRO A 1 484 ? 29.274 -3.268 -32.890 1.00 65.06 484 PRO A N 1
ATOM 3713 C CA . PRO A 1 484 ? 29.916 -2.181 -32.144 1.00 65.06 484 PRO A CA 1
ATOM 3714 C C . PRO A 1 484 ? 29.048 -0.923 -31.961 1.00 65.06 484 PRO A C 1
ATOM 3716 O O . PRO A 1 484 ? 29.374 -0.093 -31.116 1.00 65.06 484 PRO A O 1
ATOM 3719 N N . ASP A 1 485 ? 27.946 -0.783 -32.702 1.00 63.03 485 ASP A N 1
ATOM 3720 C CA . ASP A 1 485 ? 27.255 0.507 -32.864 1.00 63.03 485 ASP A CA 1
ATOM 3721 C C . ASP A 1 485 ? 26.327 0.904 -31.696 1.00 63.03 485 ASP A C 1
ATOM 3723 O O . ASP A 1 485 ? 25.786 2.006 -31.690 1.00 63.03 485 ASP A O 1
ATOM 3727 N N . TYR A 1 486 ? 26.170 0.063 -30.662 1.00 65.38 486 TYR A N 1
ATOM 3728 C CA . TYR A 1 486 ? 25.268 0.349 -29.536 1.00 65.38 486 TYR A CA 1
ATOM 3729 C C . TYR A 1 486 ? 25.854 -0.027 -28.165 1.00 65.38 486 TYR A C 1
ATOM 3731 O O . TYR A 1 486 ? 26.046 -1.201 -27.838 1.00 65.38 486 TYR A O 1
ATOM 3739 N N . VAL A 1 487 ? 26.087 0.979 -27.315 1.00 78.69 487 VAL A N 1
ATOM 3740 C CA . VAL A 1 487 ? 26.673 0.812 -25.974 1.00 78.69 487 VAL A CA 1
ATOM 3741 C C . VAL A 1 487 ? 25.575 0.652 -24.919 1.00 78.69 487 VAL A C 1
ATOM 3743 O O . VAL A 1 487 ? 24.879 1.604 -24.577 1.00 78.69 487 VAL A O 1
ATOM 3746 N N . LYS A 1 488 ? 25.457 -0.549 -24.338 1.00 85.50 488 LYS A N 1
ATOM 3747 C CA . LYS A 1 488 ? 24.594 -0.814 -23.172 1.00 85.50 488 LYS A CA 1
ATOM 3748 C C . LYS A 1 488 ? 25.403 -0.789 -21.888 1.00 85.50 488 LYS A C 1
ATOM 3750 O O . LYS A 1 488 ? 26.274 -1.630 -21.697 1.00 85.50 488 LYS A O 1
ATOM 3755 N N . HIS A 1 489 ? 25.096 0.141 -20.994 1.00 89.19 489 HIS A N 1
ATOM 3756 C CA . HIS A 1 489 ? 25.651 0.138 -19.644 1.00 89.19 489 HIS A CA 1
ATOM 3757 C C . HIS A 1 489 ? 24.963 -0.911 -18.763 1.00 89.19 489 HIS A C 1
ATOM 3759 O O . HIS A 1 489 ? 23.783 -1.205 -18.951 1.00 89.19 489 HIS A O 1
ATOM 3765 N N . TYR A 1 490 ? 25.691 -1.460 -17.790 1.00 90.81 490 TYR A N 1
ATOM 3766 C CA . TYR A 1 490 ? 25.187 -2.521 -16.918 1.00 90.81 490 TYR A CA 1
ATOM 3767 C C . TYR A 1 490 ? 25.240 -2.092 -15.460 1.00 90.81 490 TYR A C 1
ATOM 3769 O O . TYR A 1 490 ? 26.191 -1.445 -15.028 1.00 90.81 490 TYR A O 1
ATOM 3777 N N . ILE A 1 491 ? 24.228 -2.475 -14.689 1.00 92.19 491 ILE A N 1
ATOM 3778 C CA . ILE A 1 491 ? 24.190 -2.276 -13.243 1.00 92.19 491 ILE A CA 1
ATOM 3779 C C . ILE A 1 491 ? 23.843 -3.621 -12.619 1.00 92.19 491 ILE A C 1
ATOM 3781 O O . ILE A 1 491 ? 22.778 -4.174 -12.876 1.00 92.19 491 ILE A O 1
ATOM 3785 N N . PHE A 1 492 ? 24.761 -4.157 -11.825 1.00 92.44 492 PHE A N 1
ATOM 3786 C CA . PHE A 1 492 ? 24.539 -5.343 -11.017 1.00 92.44 492 PHE A CA 1
ATOM 3787 C C . PHE A 1 492 ? 24.005 -4.933 -9.652 1.00 92.44 492 PHE A C 1
ATOM 3789 O O . PHE A 1 492 ? 24.606 -4.090 -8.977 1.00 92.44 492 PHE A O 1
ATOM 3796 N N . THR A 1 493 ? 22.905 -5.558 -9.243 1.00 88.38 493 THR A N 1
ATOM 3797 C CA . THR A 1 493 ? 22.270 -5.322 -7.948 1.00 88.38 493 THR A CA 1
ATOM 3798 C C . THR A 1 493 ? 21.988 -6.627 -7.212 1.00 88.38 493 THR A C 1
ATOM 3800 O O . THR A 1 493 ? 21.722 -7.653 -7.838 1.00 88.38 493 THR A O 1
ATOM 3803 N N . ASP A 1 494 ? 22.010 -6.582 -5.880 1.00 84.31 494 ASP A N 1
ATOM 3804 C CA . ASP A 1 494 ? 21.426 -7.642 -5.053 1.00 84.31 494 ASP A CA 1
ATOM 3805 C C . ASP A 1 494 ? 19.889 -7.654 -5.194 1.00 84.31 494 ASP A C 1
ATOM 3807 O O . ASP A 1 494 ? 19.269 -6.651 -5.555 1.00 84.31 494 ASP A O 1
ATOM 3811 N N . SER A 1 495 ? 19.255 -8.788 -4.879 1.00 74.50 495 SER A N 1
ATOM 3812 C CA . SER A 1 495 ? 17.792 -8.946 -4.954 1.00 74.50 495 SER A CA 1
ATOM 3813 C C . SER A 1 495 ? 17.025 -8.140 -3.902 1.00 74.50 495 SER A C 1
ATOM 3815 O O . SER A 1 495 ? 15.806 -8.019 -3.976 1.00 74.50 495 SER A O 1
ATOM 3817 N N . ASP A 1 496 ? 17.724 -7.624 -2.893 1.00 77.44 496 ASP A N 1
ATOM 3818 C CA . ASP A 1 496 ? 17.182 -6.814 -1.805 1.00 77.44 496 ASP A CA 1
ATOM 3819 C C . ASP A 1 496 ? 17.439 -5.311 -2.013 1.00 77.44 496 ASP A C 1
ATOM 3821 O O . ASP A 1 496 ? 17.492 -4.543 -1.050 1.00 77.44 496 ASP A O 1
ATOM 3825 N N . ILE A 1 497 ? 17.584 -4.878 -3.269 1.00 79.50 497 ILE A N 1
ATOM 3826 C CA . ILE A 1 497 ? 17.765 -3.477 -3.658 1.00 79.50 497 ILE A CA 1
ATOM 3827 C C . ILE A 1 497 ? 16.567 -2.953 -4.457 1.00 79.50 497 ILE A C 1
ATOM 3829 O O . ILE A 1 497 ? 16.053 -3.633 -5.342 1.00 79.50 497 ILE A O 1
ATOM 3833 N N . ALA A 1 498 ? 16.178 -1.704 -4.189 1.00 77.06 498 ALA A N 1
ATOM 3834 C CA . ALA A 1 498 ? 15.262 -0.925 -5.016 1.00 77.06 498 ALA A CA 1
ATOM 3835 C C . ALA A 1 498 ? 15.973 0.299 -5.608 1.00 77.06 498 ALA A C 1
ATOM 3837 O O . ALA A 1 498 ? 16.610 1.067 -4.889 1.00 77.06 498 ALA A O 1
ATOM 3838 N N . VAL A 1 499 ? 15.839 0.501 -6.918 1.00 77.69 499 VAL A N 1
ATOM 3839 C CA . VAL A 1 499 ? 16.259 1.733 -7.599 1.00 77.69 499 VAL A CA 1
ATOM 3840 C C . VAL A 1 499 ? 15.068 2.684 -7.599 1.00 77.69 499 VAL A C 1
ATOM 3842 O O . VAL A 1 499 ? 14.002 2.325 -8.085 1.00 77.69 499 VAL A O 1
ATOM 3845 N N . VAL A 1 500 ? 15.232 3.870 -7.019 1.00 73.12 500 VAL A N 1
ATOM 3846 C CA . VAL A 1 500 ? 14.130 4.817 -6.765 1.00 73.12 500 VAL A CA 1
ATOM 3847 C C . VAL A 1 500 ? 14.277 6.137 -7.526 1.00 73.12 500 VAL A C 1
ATOM 3849 O O . VAL A 1 500 ? 13.383 6.973 -7.455 1.00 73.12 500 VAL A O 1
ATOM 3852 N N . ASP A 1 501 ? 15.370 6.316 -8.274 1.00 73.56 501 ASP A N 1
ATOM 3853 C CA . ASP A 1 501 ? 15.622 7.488 -9.121 1.00 73.56 501 ASP A CA 1
ATOM 3854 C C . ASP A 1 501 ? 16.505 7.125 -10.338 1.00 73.56 501 ASP A C 1
ATOM 3856 O O . ASP A 1 501 ? 17.065 6.028 -10.428 1.00 73.56 501 ASP A O 1
ATOM 3860 N N . ASN A 1 502 ? 16.646 8.056 -11.283 1.00 76.69 502 ASN A N 1
ATOM 3861 C CA . ASN A 1 502 ? 17.413 7.896 -12.509 1.00 76.69 502 ASN A CA 1
ATOM 3862 C C . ASN A 1 502 ? 18.913 7.678 -12.239 1.00 76.69 502 ASN A C 1
ATOM 3864 O O . ASN A 1 502 ? 19.619 8.560 -11.736 1.00 76.69 502 ASN A O 1
ATOM 3868 N N . LEU A 1 503 ? 19.401 6.501 -12.641 1.00 84.31 503 LEU A N 1
ATOM 3869 C CA . LEU A 1 503 ? 20.817 6.120 -12.611 1.00 84.31 503 LEU A CA 1
ATOM 3870 C C . LEU A 1 503 ? 21.554 6.406 -13.925 1.00 84.31 503 LEU A C 1
ATOM 3872 O O . LEU A 1 503 ? 22.774 6.301 -13.963 1.00 84.31 503 LEU A O 1
ATOM 3876 N N . GLY A 1 504 ? 20.852 6.781 -14.996 1.00 81.00 504 GLY A N 1
ATOM 3877 C CA . GLY A 1 504 ? 21.459 7.132 -16.281 1.00 81.00 504 GLY A CA 1
ATOM 3878 C C . GLY A 1 504 ? 22.403 8.331 -16.181 1.00 81.00 504 GLY A C 1
ATOM 3879 O O . GLY A 1 504 ? 23.449 8.336 -16.831 1.00 81.00 504 GLY A O 1
ATOM 3880 N N . SER A 1 505 ? 22.100 9.291 -15.294 1.00 83.12 505 SER A N 1
ATOM 3881 C CA . SER A 1 505 ? 22.970 10.448 -15.044 1.00 83.12 505 SER A CA 1
ATOM 3882 C C . SER A 1 505 ? 24.378 10.030 -14.614 1.00 83.12 505 SER A C 1
ATOM 3884 O O . SER A 1 505 ? 25.341 10.666 -15.011 1.00 83.12 505 SER A O 1
ATOM 3886 N N . LEU A 1 506 ? 24.534 8.890 -13.926 1.00 88.12 506 LEU A N 1
ATOM 3887 C CA . LEU A 1 506 ? 25.841 8.349 -13.541 1.00 88.12 506 LEU A CA 1
ATOM 3888 C C . LEU A 1 506 ? 26.792 8.202 -14.738 1.00 88.12 506 LEU A C 1
ATOM 3890 O O . LEU A 1 506 ? 27.973 8.532 -14.646 1.00 88.12 506 LEU A O 1
ATOM 3894 N N . PHE A 1 507 ? 26.289 7.682 -15.859 1.00 88.81 507 PHE A N 1
ATOM 3895 C CA . PHE A 1 507 ? 27.108 7.409 -17.040 1.00 88.81 507 PHE A CA 1
ATOM 3896 C C . PHE A 1 507 ? 27.375 8.660 -17.877 1.00 88.81 507 PHE A C 1
ATOM 3898 O O . PHE A 1 507 ? 28.353 8.673 -18.628 1.00 88.81 507 PHE A O 1
ATOM 3905 N N . HIS A 1 508 ? 26.535 9.683 -17.731 1.00 87.12 508 HIS A N 1
ATOM 3906 C CA . HIS A 1 508 ? 26.718 10.998 -18.332 1.00 87.12 508 HIS A CA 1
ATOM 3907 C C . HIS A 1 508 ? 27.720 11.841 -17.528 1.00 87.12 508 HIS A C 1
ATOM 3909 O O . HIS A 1 508 ? 28.705 12.322 -18.080 1.00 87.12 508 HIS A O 1
ATOM 3915 N N . ASP A 1 509 ? 27.515 11.949 -16.215 1.00 90.62 509 ASP A N 1
ATOM 3916 C CA . ASP A 1 509 ? 28.282 12.821 -15.318 1.00 90.62 509 ASP A CA 1
ATOM 3917 C C . ASP A 1 509 ? 29.718 12.315 -15.107 1.00 90.62 509 ASP A C 1
ATOM 3919 O O . ASP A 1 509 ? 30.637 13.095 -14.860 1.00 90.62 509 ASP A O 1
ATOM 3923 N N . PHE A 1 510 ? 29.930 11.002 -15.247 1.00 93.44 510 PHE A N 1
ATOM 3924 C CA . PHE A 1 510 ? 31.240 10.367 -15.138 1.00 93.44 510 PHE A CA 1
ATOM 3925 C C . PHE A 1 510 ? 31.555 9.562 -16.411 1.00 93.44 510 PHE A C 1
ATOM 3927 O O . PHE A 1 510 ? 31.393 8.342 -16.429 1.00 93.44 510 PHE A O 1
ATOM 3934 N N . PRO A 1 511 ? 32.030 10.185 -17.503 1.00 91.00 511 PRO A N 1
ATOM 3935 C CA . PRO A 1 511 ? 32.232 9.492 -18.780 1.00 91.00 511 PRO A CA 1
ATOM 3936 C C . PRO A 1 511 ? 33.398 8.485 -18.778 1.00 91.00 511 PRO A C 1
ATOM 3938 O O . PRO A 1 511 ? 33.382 7.538 -19.560 1.00 91.00 511 PRO A O 1
ATOM 3941 N N . ASN A 1 512 ? 34.375 8.640 -17.877 1.00 93.06 512 ASN A N 1
ATOM 3942 C CA . ASN A 1 512 ? 35.688 7.981 -17.980 1.00 93.06 512 ASN A CA 1
ATOM 3943 C C . ASN A 1 512 ? 35.906 6.781 -17.035 1.00 93.06 512 ASN A C 1
ATOM 3945 O O . ASN A 1 512 ? 37.024 6.283 -16.939 1.00 93.06 512 ASN A O 1
ATOM 3949 N N . PHE A 1 513 ? 34.881 6.307 -16.319 1.00 97.12 513 PHE A N 1
ATOM 3950 C CA . PHE A 1 513 ? 35.025 5.114 -15.470 1.00 97.12 513 PHE A CA 1
ATOM 3951 C C . PHE A 1 513 ? 34.740 3.821 -16.237 1.00 97.12 513 PHE A C 1
ATOM 3953 O O . PHE A 1 513 ? 33.887 3.793 -17.127 1.00 97.12 513 PHE A O 1
ATOM 3960 N N . HIS A 1 514 ? 35.379 2.726 -15.821 1.00 97.81 514 HIS A N 1
ATOM 3961 C CA . HIS A 1 514 ? 35.080 1.380 -16.328 1.00 97.81 514 HIS A CA 1
ATOM 3962 C C . HIS A 1 514 ? 34.050 0.666 -15.444 1.00 97.81 514 HIS A C 1
ATOM 3964 O O . HIS A 1 514 ? 33.114 0.038 -15.936 1.00 97.81 514 HIS A O 1
ATOM 3970 N N . LEU A 1 515 ? 34.217 0.798 -14.128 1.00 97.50 515 LEU A N 1
ATOM 3971 C CA . LEU A 1 515 ? 33.447 0.144 -13.071 1.00 97.50 515 LEU A CA 1
ATOM 3972 C C . LEU A 1 515 ? 33.128 1.160 -11.965 1.00 97.50 515 LEU A C 1
ATOM 3974 O O . LEU A 1 515 ? 33.984 1.975 -11.639 1.00 97.50 515 LEU A O 1
ATOM 3978 N N . ALA A 1 516 ? 31.952 1.085 -11.345 1.00 97.56 516 ALA A N 1
ATOM 3979 C CA . ALA A 1 516 ? 31.622 1.835 -10.140 1.00 97.56 516 ALA A CA 1
ATOM 3980 C C . ALA A 1 516 ? 31.313 0.903 -8.964 1.00 97.56 516 ALA A C 1
ATOM 3982 O O . ALA A 1 516 ? 30.594 -0.084 -9.121 1.00 97.56 516 ALA A O 1
ATOM 3983 N N . LEU A 1 517 ? 31.827 1.243 -7.783 1.00 97.12 517 LEU A N 1
ATOM 3984 C CA . LEU A 1 517 ? 31.607 0.550 -6.514 1.00 97.12 517 LEU A CA 1
ATOM 3985 C C . LEU A 1 517 ? 30.989 1.513 -5.501 1.00 97.12 517 LEU A C 1
ATOM 3987 O O . LEU A 1 517 ? 31.223 2.718 -5.561 1.00 97.12 517 LEU A O 1
ATOM 3991 N N . THR A 1 518 ? 30.249 0.990 -4.523 1.00 96.69 518 THR A N 1
ATOM 3992 C CA . THR A 1 518 ? 29.678 1.829 -3.457 1.00 96.69 518 THR A CA 1
ATOM 3993 C C . THR A 1 518 ? 30.506 1.769 -2.178 1.00 96.69 518 THR A C 1
ATOM 3995 O O . THR A 1 518 ? 30.953 0.692 -1.780 1.00 96.69 518 THR A O 1
ATOM 3998 N N . PHE A 1 519 ? 30.722 2.917 -1.529 1.00 96.38 519 PHE A N 1
ATOM 3999 C CA . PHE A 1 519 ? 31.549 3.038 -0.326 1.00 96.38 519 PHE A CA 1
ATOM 4000 C C . PHE A 1 519 ? 30.822 3.701 0.846 1.00 96.38 519 PHE A C 1
ATOM 4002 O O . PHE A 1 519 ? 29.853 4.441 0.672 1.00 96.38 519 PHE A O 1
ATOM 4009 N N . ARG A 1 520 ? 31.300 3.438 2.061 1.00 92.88 520 ARG A N 1
ATOM 4010 C CA . ARG A 1 520 ? 30.795 4.011 3.313 1.00 92.88 520 ARG A CA 1
ATOM 4011 C C . ARG A 1 520 ? 31.940 4.283 4.281 1.00 92.88 520 ARG A C 1
ATOM 4013 O O . ARG A 1 520 ? 32.975 3.622 4.228 1.00 92.88 520 ARG A O 1
ATOM 4020 N N . ASN A 1 521 ? 31.717 5.203 5.217 1.00 91.12 521 ASN A N 1
ATOM 4021 C CA . ASN A 1 521 ? 32.650 5.469 6.308 1.00 91.12 521 ASN A CA 1
ATOM 4022 C C . ASN A 1 521 ? 32.554 4.370 7.387 1.00 91.12 521 ASN A C 1
ATOM 4024 O O . ASN A 1 521 ? 32.027 4.574 8.476 1.00 91.12 521 ASN A O 1
ATOM 4028 N N . ASN A 1 522 ? 33.003 3.165 7.038 1.00 87.12 522 ASN A N 1
ATOM 4029 C CA . ASN A 1 522 ? 33.118 2.018 7.932 1.00 87.12 522 ASN A CA 1
ATOM 4030 C C . ASN A 1 522 ? 34.488 1.372 7.692 1.00 87.12 522 ASN A C 1
ATOM 4032 O O . ASN A 1 522 ? 34.790 0.949 6.577 1.00 87.12 522 ASN A O 1
ATOM 4036 N N . LYS A 1 523 ? 35.333 1.319 8.727 1.00 83.88 523 LYS A N 1
ATOM 4037 C CA . LYS A 1 523 ? 36.727 0.866 8.592 1.00 83.88 523 LYS A CA 1
ATOM 4038 C C . LYS A 1 523 ? 36.832 -0.617 8.226 1.00 83.88 523 LYS A C 1
ATOM 4040 O O . LYS A 1 523 ? 37.672 -0.965 7.386 1.00 83.88 523 LYS A O 1
ATOM 4045 N N . ASP A 1 524 ? 35.956 -1.438 8.800 1.00 83.75 524 ASP A N 1
ATOM 4046 C CA . ASP A 1 524 ? 35.944 -2.894 8.635 1.00 83.75 524 ASP A CA 1
ATOM 4047 C C . ASP A 1 524 ? 35.326 -3.303 7.299 1.00 83.75 524 ASP A C 1
ATOM 4049 O O . ASP A 1 524 ? 35.799 -4.221 6.633 1.00 83.75 524 ASP A O 1
ATOM 4053 N N . GLN A 1 525 ? 34.281 -2.589 6.874 1.00 85.94 525 GLN A N 1
ATOM 4054 C CA . GLN A 1 525 ? 33.551 -2.870 5.640 1.00 85.94 525 GLN A CA 1
ATOM 4055 C C . GLN A 1 525 ? 33.312 -1.580 4.846 1.00 85.94 525 GLN A C 1
ATOM 4057 O O . GLN A 1 525 ? 32.183 -1.079 4.802 1.00 85.94 525 GLN A O 1
ATOM 4062 N N . PRO A 1 526 ? 34.362 -1.018 4.230 1.00 92.06 526 PRO A N 1
ATOM 4063 C CA . PRO A 1 526 ? 34.289 0.277 3.558 1.00 92.06 526 PRO A CA 1
ATOM 4064 C C . PRO A 1 526 ? 33.563 0.217 2.218 1.00 92.06 526 PRO A C 1
ATOM 4066 O O . PRO A 1 526 ? 33.081 1.246 1.761 1.00 92.06 526 PRO A O 1
ATOM 4069 N N . LEU A 1 527 ? 33.474 -0.961 1.593 1.00 94.38 527 LEU A N 1
ATOM 4070 C CA . LEU A 1 527 ? 32.823 -1.167 0.301 1.00 94.38 527 LEU A CA 1
ATOM 4071 C C . LEU A 1 527 ? 31.600 -2.068 0.451 1.00 94.38 527 LEU A C 1
ATOM 4073 O O . LEU A 1 527 ? 31.629 -3.037 1.208 1.00 94.38 527 LEU A O 1
ATOM 4077 N N . ASN A 1 528 ? 30.542 -1.757 -0.295 1.00 91.75 528 ASN A N 1
ATOM 4078 C CA . ASN A 1 528 ? 29.347 -2.582 -0.415 1.00 91.75 528 ASN A CA 1
ATOM 4079 C C . ASN A 1 528 ? 29.222 -3.073 -1.864 1.00 91.75 528 ASN A C 1
ATOM 4081 O O . ASN A 1 528 ? 29.206 -2.287 -2.810 1.00 91.75 528 ASN A O 1
ATOM 4085 N N . SER A 1 529 ? 29.147 -4.390 -2.024 1.00 88.75 529 SER A N 1
ATOM 4086 C CA . SER A 1 529 ? 29.060 -5.077 -3.314 1.00 88.75 529 SER A CA 1
ATOM 4087 C C . SER A 1 529 ? 27.645 -5.130 -3.881 1.00 88.75 529 SER A C 1
ATOM 4089 O O . SER A 1 529 ? 27.462 -5.664 -4.970 1.00 88.75 529 SER A O 1
ATOM 4091 N N . GLY A 1 530 ? 26.642 -4.718 -3.099 1.00 86.75 530 GLY A N 1
ATOM 4092 C CA . GLY A 1 530 ? 25.246 -4.873 -3.485 1.00 86.75 530 GLY A CA 1
ATOM 4093 C C . GLY A 1 530 ? 24.884 -4.047 -4.710 1.00 86.75 530 GLY A C 1
ATOM 4094 O O . GLY A 1 530 ? 23.930 -4.384 -5.383 1.00 86.75 530 GLY A O 1
ATOM 4095 N N . PHE A 1 531 ? 25.670 -3.021 -5.037 1.00 92.31 531 PHE A N 1
ATOM 4096 C CA . PHE A 1 531 ? 25.531 -2.226 -6.250 1.00 92.31 531 PHE A CA 1
ATOM 4097 C C . PHE A 1 531 ? 26.884 -2.116 -6.951 1.00 92.31 531 PHE A C 1
ATOM 4099 O O . PHE A 1 531 ? 27.864 -1.678 -6.338 1.00 92.31 531 PHE A O 1
ATOM 4106 N N . ILE A 1 532 ? 26.930 -2.485 -8.231 1.00 94.69 532 ILE A N 1
ATOM 4107 C CA . ILE A 1 532 ? 28.107 -2.346 -9.089 1.00 94.69 532 ILE A CA 1
ATOM 4108 C C . ILE A 1 532 ? 27.664 -1.869 -10.474 1.00 94.69 532 ILE A C 1
ATOM 4110 O O . ILE A 1 532 ? 26.921 -2.574 -11.147 1.00 94.69 532 ILE A O 1
ATOM 4114 N N . ALA A 1 533 ? 28.146 -0.716 -10.938 1.00 94.75 533 ALA A N 1
ATOM 4115 C CA . ALA A 1 533 ? 27.881 -0.251 -12.304 1.00 94.75 533 ALA A CA 1
ATOM 4116 C C . ALA A 1 533 ? 29.073 -0.546 -13.222 1.00 94.75 533 ALA A C 1
ATOM 4118 O O . ALA A 1 533 ? 30.218 -0.446 -12.797 1.00 94.75 533 ALA A O 1
ATOM 4119 N N . VAL A 1 534 ? 28.829 -0.886 -14.482 1.00 95.31 534 VAL A N 1
ATOM 4120 C CA . VAL A 1 534 ? 29.860 -1.170 -15.487 1.00 95.31 534 VAL A CA 1
ATOM 4121 C C . VAL A 1 534 ? 29.546 -0.400 -16.759 1.00 95.31 534 VAL A C 1
ATOM 4123 O O . VAL A 1 534 ? 28.426 -0.435 -17.279 1.00 95.31 534 VAL A O 1
ATOM 4126 N N . ARG A 1 535 ? 30.551 0.305 -17.279 1.00 93.88 535 ARG A N 1
ATOM 4127 C CA . ARG A 1 535 ? 30.440 1.011 -18.550 1.00 93.88 535 ARG A CA 1
ATOM 4128 C C . ARG A 1 535 ? 30.421 0.002 -19.697 1.00 93.88 535 ARG A C 1
ATOM 4130 O O . ARG A 1 535 ? 31.283 -0.861 -19.780 1.00 93.88 535 ARG A O 1
ATOM 4137 N N . GLY A 1 536 ? 29.449 0.143 -20.595 1.00 90.62 536 GLY A N 1
ATOM 4138 C CA . GLY A 1 536 ? 29.191 -0.797 -21.686 1.00 90.62 536 GLY A CA 1
ATOM 4139 C C . GLY A 1 536 ? 30.178 -0.786 -22.847 1.00 90.62 536 GLY A C 1
ATOM 4140 O O . GLY A 1 536 ? 29.942 -1.478 -23.831 1.00 90.62 536 GLY A O 1
ATOM 4141 N N . THR A 1 537 ? 31.224 0.040 -22.801 1.00 91.25 537 THR A N 1
ATOM 4142 C CA . THR A 1 537 ? 32.229 0.082 -23.867 1.00 91.25 537 THR A CA 1
ATOM 4143 C C . THR A 1 537 ? 33.072 -1.193 -23.833 1.00 91.25 537 THR A C 1
ATOM 4145 O O . THR A 1 537 ? 33.184 -1.839 -22.791 1.00 91.25 537 THR A O 1
ATOM 4148 N N . VAL A 1 538 ? 33.698 -1.551 -24.958 1.00 91.06 538 VAL A N 1
ATOM 4149 C CA . VAL A 1 538 ? 34.587 -2.728 -25.038 1.00 91.06 538 VAL A CA 1
ATOM 4150 C C . VAL A 1 538 ? 35.665 -2.672 -23.951 1.00 91.06 538 VAL A C 1
ATOM 4152 O O . VAL A 1 538 ? 35.871 -3.648 -23.229 1.00 91.06 538 VAL A O 1
ATOM 4155 N N . ASP A 1 539 ? 36.294 -1.508 -23.780 1.00 93.25 539 ASP A N 1
ATOM 4156 C CA . ASP A 1 539 ? 37.285 -1.286 -22.727 1.00 93.25 539 ASP A CA 1
ATOM 4157 C C . ASP A 1 539 ? 36.649 -1.315 -21.325 1.00 93.25 539 ASP A C 1
ATOM 4159 O O . ASP A 1 539 ? 37.138 -2.020 -20.447 1.00 93.25 539 ASP A O 1
ATOM 4163 N N . GLY A 1 540 ? 35.489 -0.674 -21.125 1.00 94.25 540 GLY A N 1
ATOM 4164 C CA . GLY A 1 540 ? 34.742 -0.690 -19.860 1.00 94.25 540 GLY A CA 1
ATOM 4165 C C . GLY A 1 540 ? 34.438 -2.100 -19.353 1.00 94.25 540 GLY A C 1
ATOM 4166 O O . GLY A 1 540 ? 34.785 -2.452 -18.224 1.00 94.25 540 GLY A O 1
ATOM 4167 N N . ILE A 1 541 ? 33.863 -2.940 -20.214 1.00 94.69 541 ILE A N 1
ATOM 4168 C CA . ILE A 1 541 ? 33.524 -4.330 -19.898 1.00 94.69 541 ILE A CA 1
ATOM 4169 C C . ILE A 1 541 ? 34.787 -5.170 -19.700 1.00 94.69 541 ILE A C 1
ATOM 4171 O O . ILE A 1 541 ? 34.857 -5.944 -18.745 1.00 94.69 541 ILE A O 1
ATOM 4175 N N . SER A 1 542 ? 35.792 -5.017 -20.569 1.00 95.56 542 SER A N 1
ATOM 4176 C CA . SER A 1 542 ? 37.050 -5.767 -20.479 1.00 95.56 542 SER A CA 1
ATOM 4177 C C . SER A 1 542 ? 37.780 -5.488 -19.161 1.00 95.56 542 SER A C 1
ATOM 4179 O O . SER A 1 542 ? 38.120 -6.418 -18.422 1.00 95.56 542 SER A O 1
ATOM 4181 N N . ARG A 1 543 ? 37.940 -4.208 -18.799 1.00 97.06 543 ARG A N 1
ATOM 4182 C CA . ARG A 1 543 ? 38.580 -3.782 -17.546 1.00 97.06 543 ARG A CA 1
ATOM 4183 C C . ARG A 1 543 ? 37.772 -4.187 -16.319 1.00 97.06 543 ARG A C 1
ATOM 4185 O O . ARG A 1 543 ? 38.354 -4.700 -15.364 1.00 97.06 543 ARG A O 1
ATOM 4192 N N . ALA A 1 544 ? 36.445 -4.041 -16.348 1.00 96.44 544 ALA A N 1
ATOM 4193 C CA . ALA A 1 544 ? 35.582 -4.495 -15.256 1.00 96.44 544 ALA A CA 1
ATOM 4194 C C . ALA A 1 544 ? 35.657 -6.019 -15.056 1.00 96.44 544 ALA A C 1
ATOM 4196 O O . ALA A 1 544 ? 35.732 -6.485 -13.918 1.00 96.44 544 ALA A O 1
ATOM 4197 N N . LYS A 1 545 ? 35.706 -6.803 -16.144 1.00 96.44 545 LYS A N 1
ATOM 4198 C CA . LYS A 1 545 ? 35.881 -8.261 -16.090 1.00 96.44 545 LYS A CA 1
ATOM 4199 C C . LYS A 1 545 ? 37.200 -8.639 -15.415 1.00 96.44 545 LYS A C 1
ATOM 4201 O O . LYS A 1 545 ? 37.182 -9.435 -14.480 1.00 96.44 545 LYS A O 1
ATOM 4206 N N . ILE A 1 546 ? 38.318 -8.048 -15.848 1.00 97.12 546 ILE A N 1
ATOM 4207 C CA . ILE A 1 546 ? 39.653 -8.297 -15.270 1.00 97.12 546 ILE A CA 1
ATOM 4208 C C . ILE A 1 546 ? 39.672 -7.927 -13.782 1.00 97.12 546 ILE A C 1
ATOM 4210 O O . ILE A 1 546 ? 40.158 -8.695 -12.949 1.00 97.12 546 ILE A O 1
ATOM 4214 N N . PHE A 1 547 ? 39.081 -6.784 -13.426 1.00 97.31 547 PHE A N 1
ATOM 4215 C CA . PHE A 1 547 ? 38.965 -6.359 -12.035 1.00 97.31 547 PHE A CA 1
ATOM 4216 C C . PHE A 1 547 ? 38.190 -7.385 -11.192 1.00 97.31 547 PHE A C 1
ATOM 4218 O O . PHE A 1 547 ? 38.674 -7.828 -10.150 1.00 97.31 547 PHE A O 1
ATOM 4225 N N . LEU A 1 548 ? 37.013 -7.826 -11.650 1.00 96.56 548 LEU A N 1
ATOM 4226 C CA . LEU A 1 548 ? 36.205 -8.824 -10.942 1.00 96.56 548 LEU A CA 1
ATOM 4227 C C . LEU A 1 548 ? 36.883 -10.202 -10.883 1.00 96.56 548 LEU A C 1
ATOM 4229 O O . LEU A 1 548 ? 36.749 -10.894 -9.874 1.00 96.56 548 LEU A O 1
ATOM 4233 N N . GLN A 1 549 ? 37.650 -10.594 -11.905 1.00 96.94 549 GLN A N 1
ATOM 4234 C CA . GLN A 1 549 ? 38.477 -11.808 -11.878 1.00 96.94 549 GLN A CA 1
ATOM 4235 C C . GLN A 1 549 ? 39.531 -11.731 -10.769 1.00 96.94 549 GLN A C 1
ATOM 4237 O O . GLN A 1 549 ? 39.674 -12.678 -9.994 1.00 96.94 549 GLN A O 1
ATOM 4242 N N . ARG A 1 550 ? 40.186 -10.576 -10.604 1.00 95.81 550 ARG A N 1
ATOM 4243 C CA . ARG A 1 550 ? 41.134 -10.366 -9.505 1.00 95.81 550 ARG A CA 1
ATOM 4244 C C . ARG A 1 550 ? 40.459 -10.432 -8.135 1.00 95.81 550 ARG A C 1
ATOM 4246 O O . ARG A 1 550 ? 40.995 -11.043 -7.211 1.00 95.81 550 ARG A O 1
ATOM 4253 N N . VAL A 1 551 ? 39.265 -9.854 -8.001 1.00 95.12 551 VAL A N 1
ATOM 4254 C CA . VAL A 1 551 ? 38.446 -9.974 -6.781 1.00 95.12 551 VAL A CA 1
ATOM 4255 C C . VAL A 1 551 ? 38.108 -11.440 -6.502 1.00 95.12 551 VAL A C 1
ATOM 4257 O O . VAL A 1 551 ? 38.228 -11.887 -5.363 1.00 95.12 551 VAL A O 1
ATOM 4260 N N . LEU A 1 552 ? 37.742 -12.212 -7.527 1.00 94.38 552 LEU A N 1
ATOM 4261 C CA . LEU A 1 552 ? 37.436 -13.636 -7.399 1.00 94.38 552 LEU A CA 1
ATOM 4262 C C . LEU A 1 552 ? 38.656 -14.458 -6.944 1.00 94.38 552 LEU A C 1
ATOM 4264 O O . LEU A 1 552 ? 38.510 -15.350 -6.108 1.00 94.38 552 LEU A O 1
ATOM 4268 N N . GLU A 1 553 ? 39.853 -14.170 -7.457 1.00 95.12 553 GLU A N 1
ATOM 4269 C CA . GLU A 1 553 ? 41.109 -14.805 -7.021 1.00 95.12 553 GLU A CA 1
ATOM 4270 C C . GLU A 1 553 ? 41.413 -14.525 -5.546 1.00 95.12 553 GLU A C 1
ATOM 4272 O O . GLU A 1 553 ? 41.733 -15.436 -4.775 1.00 95.12 553 GLU A O 1
ATOM 4277 N N . VAL A 1 554 ? 41.282 -13.262 -5.133 1.00 94.56 554 VAL A N 1
ATOM 4278 C CA . VAL A 1 554 ? 41.491 -12.836 -3.744 1.00 94.56 554 VAL A CA 1
ATOM 4279 C C . VAL A 1 554 ? 40.463 -13.479 -2.824 1.00 94.56 554 VAL A C 1
ATOM 4281 O O . VAL A 1 554 ? 40.817 -13.960 -1.749 1.00 94.56 554 VAL A O 1
ATOM 4284 N N . TYR A 1 555 ? 39.208 -13.562 -3.262 1.00 92.69 555 TYR A N 1
ATOM 4285 C CA . TYR A 1 555 ? 38.174 -14.283 -2.535 1.00 92.69 555 TYR A CA 1
ATOM 4286 C C . TYR A 1 555 ? 38.603 -15.736 -2.309 1.00 92.69 555 TYR A C 1
ATOM 4288 O O . TYR A 1 555 ? 38.691 -16.172 -1.163 1.00 92.69 555 TYR A O 1
ATOM 4296 N N . LYS A 1 556 ? 38.908 -16.481 -3.380 1.00 91.44 556 LYS A N 1
ATOM 4297 C CA . LYS A 1 556 ? 39.267 -17.909 -3.299 1.00 91.44 556 LYS A CA 1
ATOM 4298 C C . LYS A 1 556 ? 40.480 -18.171 -2.409 1.00 91.44 556 LYS A C 1
ATOM 4300 O O . LYS A 1 556 ? 40.503 -19.174 -1.708 1.00 91.44 556 LYS A O 1
ATOM 4305 N N . SER A 1 557 ? 41.478 -17.293 -2.454 1.00 92.25 557 SER A N 1
ATOM 4306 C CA . SER A 1 557 ? 42.741 -17.484 -1.734 1.00 92.25 557 SER A CA 1
ATOM 4307 C C . SER A 1 557 ? 42.700 -17.019 -0.277 1.00 92.25 557 SER A C 1
ATOM 4309 O O . SER A 1 557 ? 43.344 -17.638 0.564 1.00 92.25 557 SER A O 1
ATOM 4311 N N . LYS A 1 558 ? 41.964 -15.944 0.040 1.00 89.50 558 LYS A N 1
ATOM 4312 C CA . LYS A 1 558 ? 42.022 -15.294 1.365 1.00 89.50 558 LYS A CA 1
ATOM 4313 C C . LYS A 1 558 ? 40.716 -15.316 2.143 1.00 89.50 558 LYS A C 1
ATOM 4315 O O . LYS A 1 558 ? 40.744 -15.292 3.369 1.00 89.50 558 LYS A O 1
ATOM 4320 N N . TYR A 1 559 ? 39.579 -15.355 1.454 1.00 87.88 559 TYR A N 1
ATOM 4321 C CA . TYR A 1 559 ? 38.261 -15.147 2.062 1.00 87.88 559 TYR A CA 1
ATOM 4322 C C . TYR A 1 559 ? 37.282 -16.297 1.803 1.00 87.88 559 TYR A C 1
ATOM 4324 O O . TYR A 1 559 ? 36.087 -16.155 2.053 1.00 87.88 559 TYR A O 1
ATOM 4332 N N . ILE A 1 560 ? 37.773 -17.465 1.374 1.00 81.75 560 ILE A N 1
ATOM 4333 C CA . ILE A 1 560 ? 36.941 -18.652 1.127 1.00 81.75 560 ILE A CA 1
ATOM 4334 C C . ILE A 1 560 ? 36.205 -19.132 2.386 1.00 81.75 560 ILE A C 1
ATOM 4336 O O . ILE A 1 560 ? 35.113 -19.668 2.282 1.00 81.75 560 ILE A O 1
ATOM 4340 N N . ASN A 1 561 ? 36.751 -18.877 3.580 1.00 77.69 561 ASN A N 1
ATOM 4341 C CA . ASN A 1 561 ? 36.112 -19.226 4.854 1.00 77.69 561 ASN A CA 1
ATOM 4342 C C . ASN A 1 561 ? 35.071 -18.183 5.312 1.00 77.69 561 ASN A C 1
ATOM 4344 O O . ASN A 1 561 ? 34.243 -18.475 6.172 1.00 77.69 561 ASN A O 1
ATOM 4348 N N . ALA A 1 562 ? 35.075 -16.980 4.723 1.00 70.69 562 ALA A N 1
ATOM 4349 C CA . ALA A 1 562 ? 34.068 -15.934 4.939 1.00 70.69 562 ALA A CA 1
ATOM 4350 C C . ALA A 1 562 ? 32.899 -16.059 3.942 1.00 70.69 562 ALA A C 1
ATOM 4352 O O . ALA A 1 562 ? 32.202 -15.092 3.633 1.00 70.69 562 ALA A O 1
ATOM 4353 N N . SER A 1 563 ? 32.691 -17.256 3.392 1.00 60.47 563 SER A N 1
ATOM 4354 C CA . SER A 1 563 ? 31.879 -17.437 2.197 1.00 60.47 563 SER A CA 1
ATOM 4355 C C . SER A 1 563 ? 30.370 -17.395 2.406 1.00 60.47 563 SER A C 1
ATOM 4357 O O . SER A 1 563 ? 29.615 -17.166 1.460 1.00 60.47 563 SER A O 1
ATOM 4359 N N . ARG A 1 564 ? 29.925 -17.566 3.656 1.00 59.66 564 ARG A N 1
ATOM 4360 C CA . ARG A 1 564 ? 28.508 -17.480 4.025 1.00 59.66 564 ARG A CA 1
ATOM 4361 C C . ARG A 1 564 ? 27.968 -16.052 3.923 1.00 59.66 564 ARG A C 1
ATOM 4363 O O . ARG A 1 564 ? 26.821 -15.890 3.524 1.00 59.66 564 ARG A O 1
ATOM 4370 N N . MET A 1 565 ? 28.758 -15.038 4.295 1.00 64.25 565 MET A N 1
ATOM 4371 C CA . MET A 1 565 ? 28.386 -13.616 4.250 1.00 64.25 565 MET A CA 1
ATOM 4372 C C . MET A 1 565 ? 29.647 -12.738 4.169 1.00 64.25 565 MET A C 1
ATOM 4374 O O . MET A 1 565 ? 30.596 -12.975 4.907 1.00 64.25 565 MET A O 1
ATOM 4378 N N . LEU A 1 566 ? 29.619 -11.680 3.346 1.00 75.94 566 LEU A N 1
ATOM 4379 C CA . LEU A 1 566 ? 30.623 -10.596 3.252 1.00 75.94 566 LEU A CA 1
ATOM 4380 C C . LEU A 1 566 ? 31.967 -10.906 2.561 1.00 75.94 566 LEU A C 1
ATOM 4382 O O . LEU A 1 566 ? 32.726 -9.965 2.327 1.00 75.94 566 LEU A O 1
ATOM 4386 N N . GLY A 1 567 ? 32.296 -12.157 2.218 1.00 82.94 567 GLY A N 1
ATOM 4387 C CA . GLY A 1 567 ? 33.605 -12.501 1.623 1.00 82.94 567 GLY A CA 1
ATOM 4388 C C . GLY A 1 567 ? 33.964 -11.719 0.346 1.00 82.94 567 GLY A C 1
ATOM 4389 O O . GLY A 1 567 ? 35.113 -11.364 0.114 1.00 82.94 567 GLY A O 1
ATOM 4390 N N . ASP A 1 568 ? 32.960 -11.371 -0.443 1.00 84.44 568 ASP A N 1
ATOM 4391 C CA . ASP A 1 568 ? 33.002 -10.522 -1.635 1.00 84.44 568 ASP A CA 1
ATOM 4392 C C . ASP A 1 568 ? 33.333 -9.057 -1.312 1.00 84.44 568 ASP A C 1
ATOM 4394 O O . ASP A 1 568 ? 34.175 -8.464 -1.982 1.00 84.44 568 ASP A O 1
ATOM 4398 N N . GLN A 1 569 ? 32.725 -8.481 -0.269 1.00 90.19 569 GLN A N 1
ATOM 4399 C CA . GLN A 1 569 ? 33.015 -7.119 0.193 1.00 90.19 569 GLN A CA 1
ATOM 4400 C C . GLN A 1 569 ? 34.434 -7.034 0.755 1.00 90.19 569 GLN A C 1
ATOM 4402 O O . GLN A 1 569 ? 35.145 -6.066 0.487 1.00 90.19 569 GLN A O 1
ATOM 4407 N N . LEU A 1 570 ? 34.869 -8.069 1.480 1.00 91.25 570 LEU A N 1
ATOM 4408 C CA . LEU A 1 570 ? 36.236 -8.179 1.986 1.00 91.25 570 LEU A CA 1
ATOM 4409 C C . LEU A 1 570 ? 37.249 -8.313 0.843 1.00 91.25 570 LEU A C 1
ATOM 4411 O O . LEU A 1 570 ? 38.258 -7.610 0.841 1.00 91.25 570 LEU A O 1
ATOM 4415 N N . ALA A 1 571 ? 36.961 -9.149 -0.157 1.00 92.94 571 ALA A N 1
ATOM 4416 C CA . ALA A 1 571 ? 37.813 -9.301 -1.331 1.00 92.94 571 ALA A CA 1
ATOM 4417 C C . ALA A 1 571 ? 37.905 -8.002 -2.150 1.00 92.94 571 ALA A C 1
ATOM 4419 O O . ALA A 1 571 ? 39.006 -7.597 -2.520 1.00 92.94 571 ALA A O 1
ATOM 4420 N N . LEU A 1 572 ? 36.780 -7.310 -2.372 1.00 93.62 572 LEU A N 1
ATOM 4421 C CA . LEU A 1 572 ? 36.745 -5.992 -3.019 1.00 93.62 572 LEU A CA 1
ATOM 4422 C C . LEU A 1 572 ? 37.587 -4.972 -2.249 1.00 93.62 572 LEU A C 1
ATOM 4424 O O . LEU A 1 572 ? 38.444 -4.307 -2.830 1.00 93.62 572 LEU A O 1
ATOM 4428 N N . ALA A 1 573 ? 37.373 -4.872 -0.935 1.00 93.19 573 ALA A N 1
ATOM 4429 C CA . ALA A 1 573 ? 38.121 -3.955 -0.085 1.00 93.19 573 ALA A CA 1
ATOM 4430 C C . ALA A 1 573 ? 39.620 -4.272 -0.103 1.00 93.19 573 ALA A C 1
ATOM 4432 O O . ALA A 1 573 ? 40.425 -3.346 -0.137 1.00 93.19 573 ALA A O 1
ATOM 4433 N N . TRP A 1 574 ? 40.000 -5.552 -0.125 1.00 94.19 574 TRP A N 1
ATOM 4434 C CA . TRP A 1 574 ? 41.396 -5.961 -0.220 1.00 94.19 574 TRP A CA 1
ATOM 4435 C C . TRP A 1 574 ? 42.018 -5.556 -1.558 1.00 94.19 574 TRP A C 1
ATOM 4437 O O . TRP A 1 574 ? 43.098 -4.972 -1.552 1.00 94.19 574 TRP A O 1
ATOM 4447 N N . VAL A 1 575 ? 41.347 -5.811 -2.689 1.00 94.69 575 VAL A N 1
ATOM 4448 C CA . VAL A 1 575 ? 41.850 -5.435 -4.025 1.00 94.69 575 VAL A CA 1
ATOM 4449 C C . VAL A 1 575 ? 42.079 -3.928 -4.123 1.00 94.69 575 VAL A C 1
ATOM 4451 O O . VAL A 1 575 ? 43.122 -3.506 -4.612 1.00 94.69 575 VAL A O 1
ATOM 4454 N N . VAL A 1 576 ? 41.145 -3.127 -3.605 1.00 94.38 576 VAL A N 1
ATOM 4455 C CA . VAL A 1 576 ? 41.245 -1.661 -3.623 1.00 94.38 576 VAL A CA 1
ATOM 4456 C C . VAL A 1 576 ? 42.326 -1.155 -2.665 1.00 94.38 576 VAL A C 1
ATOM 4458 O O . VAL A 1 576 ? 43.221 -0.425 -3.078 1.00 94.38 576 VAL A O 1
ATOM 4461 N N . LYS A 1 577 ? 42.293 -1.571 -1.393 1.00 91.69 577 LYS A N 1
ATOM 4462 C CA . LYS A 1 577 ? 43.225 -1.081 -0.361 1.00 91.69 577 LYS A CA 1
ATOM 4463 C C . LYS A 1 577 ? 44.665 -1.550 -0.556 1.00 91.69 577 LYS A C 1
ATOM 4465 O O . LYS A 1 577 ? 45.571 -0.922 -0.026 1.00 91.69 577 LYS A O 1
ATOM 4470 N N . SER A 1 578 ? 44.878 -2.659 -1.261 1.00 89.94 578 SER A N 1
ATOM 4471 C CA . SER A 1 578 ? 46.228 -3.171 -1.531 1.00 89.94 578 SER A CA 1
ATOM 4472 C C . SER A 1 578 ? 46.899 -2.465 -2.709 1.00 89.94 578 SER A C 1
ATOM 4474 O O . SER A 1 578 ? 48.046 -2.779 -3.021 1.00 89.94 578 SER A O 1
ATOM 4476 N N . HIS A 1 579 ? 46.206 -1.542 -3.388 1.00 90.62 579 HIS A N 1
ATOM 4477 C CA . HIS A 1 579 ? 46.811 -0.755 -4.450 1.00 90.62 579 HIS A CA 1
ATOM 4478 C C . HIS A 1 579 ? 47.721 0.337 -3.850 1.00 90.62 579 HIS A C 1
ATOM 4480 O O . HIS A 1 579 ? 47.244 1.106 -3.015 1.00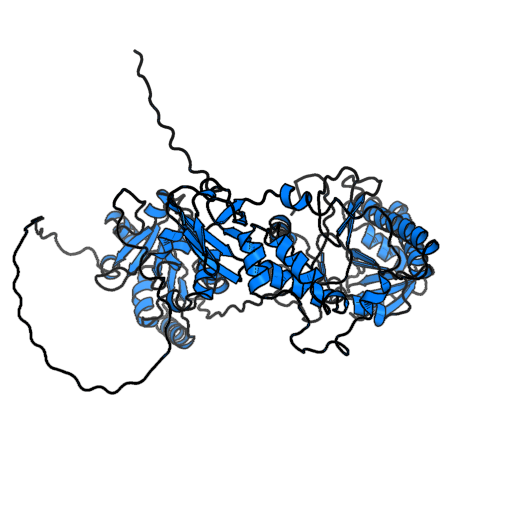 90.62 579 HIS A O 1
ATOM 4486 N N . PRO A 1 580 ? 49.010 0.429 -4.242 1.00 84.25 580 PRO A N 1
ATOM 4487 C CA . PRO A 1 580 ? 49.990 1.288 -3.564 1.00 84.25 580 PRO A CA 1
ATOM 4488 C C . PRO A 1 580 ? 49.635 2.779 -3.494 1.00 84.25 580 PRO A C 1
ATOM 4490 O O . PRO A 1 580 ? 50.054 3.455 -2.559 1.00 84.25 580 PRO A O 1
ATOM 4493 N N . SER A 1 581 ? 48.875 3.295 -4.462 1.00 83.19 581 SER A N 1
ATOM 4494 C CA . SER A 1 581 ? 48.455 4.70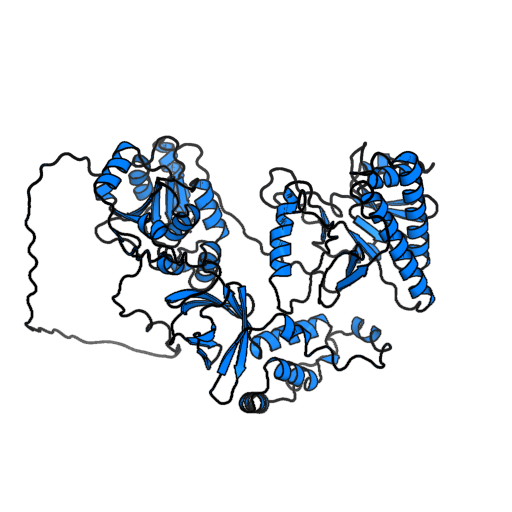1 -4.525 1.00 83.19 581 SER A CA 1
ATOM 4495 C C . SER A 1 581 ? 47.142 4.998 -3.789 1.00 83.19 581 SER A C 1
ATOM 4497 O O . SER A 1 581 ? 46.757 6.162 -3.691 1.00 83.19 581 SER A O 1
ATOM 4499 N N . PHE A 1 582 ? 46.439 3.988 -3.262 1.00 90.19 582 PHE A N 1
ATOM 4500 C CA . PHE A 1 582 ? 45.089 4.177 -2.731 1.00 90.19 582 PHE A CA 1
ATOM 4501 C C . PHE A 1 582 ? 45.081 4.798 -1.322 1.00 90.19 582 PHE A C 1
ATOM 4503 O O . PHE A 1 582 ? 45.433 4.145 -0.337 1.00 90.19 582 PHE A O 1
ATOM 4510 N N . ASP A 1 583 ? 44.583 6.034 -1.185 1.00 89.94 583 ASP A N 1
ATOM 4511 C CA . ASP A 1 583 ? 44.367 6.661 0.129 1.00 89.94 583 ASP A CA 1
ATOM 4512 C C . ASP A 1 583 ? 42.998 6.285 0.725 1.00 89.94 583 ASP A C 1
ATOM 4514 O O . ASP A 1 583 ? 41.940 6.785 0.332 1.00 89.94 583 ASP A O 1
ATOM 4518 N N . THR A 1 584 ? 43.012 5.448 1.763 1.00 87.19 584 THR A N 1
ATOM 4519 C CA . THR A 1 584 ? 41.793 5.019 2.473 1.00 87.19 584 THR A CA 1
ATOM 4520 C C . THR A 1 584 ? 41.007 6.153 3.137 1.00 87.19 584 THR A C 1
ATOM 4522 O O . THR A 1 584 ? 39.803 6.002 3.362 1.00 87.19 584 THR A O 1
ATOM 4525 N N . ARG A 1 585 ? 41.631 7.310 3.414 1.00 88.94 585 ARG A N 1
ATOM 4526 C CA . ARG A 1 585 ? 40.948 8.468 4.017 1.00 88.94 585 ARG A CA 1
ATOM 4527 C C . ARG A 1 585 ? 39.886 9.056 3.093 1.00 88.94 585 ARG A C 1
ATOM 4529 O O . ARG A 1 585 ? 38.959 9.695 3.596 1.00 88.94 585 ARG A O 1
ATOM 4536 N N . ARG A 1 586 ? 39.952 8.791 1.782 1.00 89.94 586 ARG A N 1
ATOM 4537 C CA . ARG A 1 586 ? 38.946 9.236 0.802 1.00 89.94 586 ARG A CA 1
ATOM 4538 C C . ARG A 1 586 ? 37.536 8.729 1.124 1.00 89.94 586 ARG A C 1
ATOM 4540 O O . ARG A 1 586 ? 36.575 9.440 0.857 1.00 89.94 586 ARG A O 1
ATOM 4547 N N . PHE A 1 587 ? 37.397 7.589 1.809 1.00 92.56 587 PHE A N 1
ATOM 4548 C CA . PHE A 1 587 ? 36.092 7.068 2.244 1.00 92.56 587 PHE A CA 1
ATOM 4549 C C . PHE A 1 587 ? 35.434 7.842 3.397 1.00 92.56 587 PHE A C 1
ATOM 4551 O O . PHE A 1 587 ? 34.279 7.579 3.733 1.00 92.56 587 PHE A O 1
ATOM 4558 N N . SER A 1 588 ? 36.137 8.802 4.003 1.00 89.25 588 SER A N 1
ATOM 4559 C CA . SER A 1 588 ? 35.615 9.583 5.133 1.00 89.25 588 SER A CA 1
ATOM 4560 C C . SER A 1 588 ? 34.568 10.612 4.701 1.00 89.25 588 SER A C 1
ATOM 4562 O O . SER A 1 588 ? 33.696 10.965 5.493 1.00 89.25 588 SER A O 1
ATOM 4564 N N . LYS A 1 589 ? 34.653 11.107 3.458 1.00 88.88 589 LYS A N 1
ATOM 4565 C CA . LYS A 1 589 ? 33.728 12.106 2.908 1.00 88.88 589 LYS A CA 1
ATOM 4566 C C . LYS A 1 589 ? 32.756 11.424 1.941 1.00 88.88 589 LYS A C 1
ATOM 4568 O O . LYS A 1 589 ? 33.222 10.725 1.046 1.00 88.88 589 LYS A O 1
ATOM 4573 N N . PRO A 1 590 ? 31.434 11.632 2.064 1.00 87.88 590 PRO A N 1
ATOM 4574 C CA . PRO A 1 590 ? 30.438 10.985 1.212 1.00 87.88 590 PRO A CA 1
ATOM 4575 C C . PRO A 1 590 ? 30.325 11.685 -0.153 1.00 87.88 590 PRO A C 1
ATOM 4577 O O . PRO A 1 590 ? 29.262 12.172 -0.517 1.00 87.88 590 PRO A O 1
ATOM 4580 N N . GLN A 1 591 ? 31.429 11.778 -0.894 1.00 91.81 591 GLN A N 1
ATOM 4581 C CA . GLN A 1 591 ? 31.491 12.419 -2.208 1.00 91.81 591 GLN A CA 1
ATOM 4582 C C . GLN A 1 591 ? 31.996 11.429 -3.263 1.00 91.81 591 GLN A C 1
ATOM 4584 O O . GLN A 1 591 ? 32.928 10.680 -2.961 1.00 91.81 591 GLN A O 1
ATOM 4589 N N . PRO A 1 592 ? 31.411 11.398 -4.476 1.00 95.06 592 PRO A N 1
ATOM 4590 C CA . PRO A 1 592 ? 31.900 10.549 -5.554 1.00 95.06 592 PRO A CA 1
ATOM 4591 C C . PRO A 1 592 ? 33.348 10.861 -5.938 1.00 95.06 592 PRO A C 1
ATOM 4593 O O . PRO A 1 592 ? 33.745 12.026 -5.965 1.00 95.06 592 PRO A O 1
ATOM 4596 N N . PHE A 1 593 ? 34.133 9.837 -6.277 1.00 95.62 593 PHE A N 1
ATOM 4597 C CA . PHE A 1 593 ? 35.491 10.044 -6.782 1.00 95.62 593 PHE A CA 1
ATOM 4598 C C . PHE A 1 593 ? 36.014 8.906 -7.661 1.00 95.62 593 PHE A C 1
ATOM 4600 O O . PHE A 1 593 ? 35.602 7.761 -7.509 1.00 95.62 593 PHE A O 1
ATOM 4607 N N . LEU A 1 594 ? 36.964 9.220 -8.547 1.00 94.94 594 LEU A N 1
ATOM 4608 C CA . LEU A 1 594 ? 37.670 8.248 -9.387 1.00 94.94 594 LEU A CA 1
ATOM 4609 C C . LEU A 1 594 ? 39.044 7.896 -8.808 1.00 94.94 594 LEU A C 1
ATOM 4611 O O . LEU A 1 594 ? 39.706 8.745 -8.199 1.00 94.94 594 LEU A O 1
ATOM 4615 N N . GLU A 1 595 ? 39.459 6.653 -9.025 1.00 94.94 595 GLU A N 1
ATOM 4616 C CA . GLU A 1 595 ? 40.808 6.157 -8.757 1.00 94.94 595 GLU A CA 1
ATOM 4617 C C . GLU A 1 595 ? 41.127 4.995 -9.704 1.00 94.94 595 GLU A C 1
ATOM 4619 O O . GLU A 1 595 ? 40.272 4.141 -9.950 1.00 94.94 595 GLU A O 1
ATOM 4624 N N . ASP A 1 596 ? 42.358 4.930 -10.201 1.00 94.38 596 ASP A N 1
ATOM 4625 C CA . ASP A 1 596 ? 42.824 3.773 -10.958 1.00 94.38 596 ASP A CA 1
ATOM 4626 C C . ASP A 1 596 ? 43.255 2.662 -10.001 1.00 94.38 596 ASP A C 1
ATOM 4628 O O . ASP A 1 596 ? 44.116 2.845 -9.146 1.00 94.38 596 ASP A O 1
ATOM 4632 N N . VAL A 1 597 ? 42.643 1.486 -10.137 1.00 93.56 597 VAL A N 1
ATOM 4633 C CA . VAL A 1 597 ? 42.926 0.317 -9.303 1.00 93.56 597 VAL A CA 1
ATOM 4634 C C . VAL A 1 597 ? 43.136 -0.888 -10.205 1.00 93.56 597 VAL A C 1
ATOM 4636 O O . VAL A 1 597 ? 42.220 -1.350 -10.883 1.00 93.56 597 VAL A O 1
ATOM 4639 N N . GLY A 1 598 ? 44.361 -1.419 -10.215 1.00 83.81 598 GLY A N 1
ATOM 4640 C CA . GLY A 1 598 ? 44.678 -2.637 -10.970 1.00 83.81 598 GLY A CA 1
ATOM 4641 C C . GLY A 1 598 ? 44.458 -2.501 -12.482 1.00 83.81 598 GLY A C 1
ATOM 4642 O O . GLY A 1 598 ? 44.050 -3.463 -13.129 1.00 83.81 598 GLY A O 1
ATOM 4643 N N . GLY A 1 599 ? 44.697 -1.307 -13.037 1.00 88.56 599 GLY A N 1
ATOM 4644 C CA . GLY A 1 599 ? 44.523 -1.021 -14.463 1.00 88.56 599 GLY A CA 1
ATOM 4645 C C . GLY A 1 599 ? 43.078 -0.750 -14.893 1.00 88.56 599 GLY A C 1
ATOM 4646 O O . GLY A 1 599 ? 42.818 -0.715 -16.092 1.00 88.56 599 GLY A O 1
ATOM 4647 N N . ALA A 1 600 ? 42.152 -0.569 -13.947 1.00 95.44 600 ALA A N 1
ATOM 4648 C CA . ALA A 1 600 ? 40.793 -0.106 -14.200 1.00 95.44 600 ALA A CA 1
ATOM 4649 C C . ALA A 1 600 ? 40.533 1.207 -13.447 1.00 95.44 600 ALA A C 1
ATOM 4651 O O . ALA A 1 600 ? 40.724 1.269 -12.236 1.00 95.44 600 ALA A O 1
ATOM 4652 N N . SER A 1 601 ? 40.033 2.226 -14.143 1.00 97.19 601 SER A N 1
ATOM 4653 C CA . SER A 1 601 ? 39.431 3.411 -13.517 1.00 97.19 601 SER A CA 1
ATOM 4654 C C . SER A 1 601 ? 38.124 3.039 -12.808 1.00 97.19 601 SER A C 1
ATOM 4656 O O . SER A 1 601 ? 37.149 2.641 -13.463 1.00 97.19 601 SER A O 1
ATOM 4658 N N . VAL A 1 602 ? 38.127 3.129 -11.475 1.00 97.56 602 VAL A N 1
ATOM 4659 C CA . VAL A 1 602 ? 37.017 2.774 -10.584 1.00 97.56 602 VAL A CA 1
ATOM 4660 C C . VAL A 1 602 ? 36.374 4.036 -10.012 1.00 97.56 602 VAL A C 1
ATOM 4662 O O . VAL A 1 602 ? 37.035 4.852 -9.372 1.00 97.56 602 VAL A O 1
ATOM 4665 N N . LEU A 1 603 ? 35.062 4.175 -10.204 1.00 97.81 603 LEU A N 1
ATOM 4666 C CA . LEU A 1 603 ? 34.247 5.227 -9.601 1.00 97.81 603 LEU A CA 1
ATOM 4667 C C . LEU A 1 603 ? 33.700 4.772 -8.245 1.00 97.81 603 LEU A C 1
ATOM 4669 O O . LEU A 1 603 ? 32.942 3.812 -8.152 1.00 97.81 603 LEU A O 1
ATOM 4673 N N . PHE A 1 604 ? 34.044 5.480 -7.182 1.00 97.56 604 PHE A N 1
ATOM 4674 C CA . PHE A 1 604 ? 33.533 5.231 -5.842 1.00 97.56 604 PHE A CA 1
ATOM 4675 C C . PHE A 1 604 ? 32.334 6.135 -5.570 1.00 97.56 604 PHE A C 1
ATOM 4677 O O . PHE A 1 604 ? 32.458 7.355 -5.568 1.00 97.56 604 PHE A O 1
ATOM 4684 N N . LEU A 1 605 ? 31.172 5.528 -5.329 1.00 97.19 605 LEU A N 1
ATOM 4685 C CA . LEU A 1 605 ? 29.895 6.197 -5.088 1.00 97.19 605 LEU A CA 1
ATOM 4686 C C . LEU A 1 605 ? 29.482 6.087 -3.611 1.00 97.19 605 LEU A C 1
ATOM 4688 O O . LEU A 1 605 ? 29.568 5.002 -3.033 1.00 97.19 605 LEU A O 1
ATOM 4692 N N . PRO A 1 606 ? 28.998 7.160 -2.967 1.00 96.31 606 PRO A N 1
ATOM 4693 C CA . PRO A 1 606 ? 28.616 7.096 -1.561 1.00 96.31 606 PRO A CA 1
ATOM 4694 C C . PRO A 1 606 ? 27.366 6.225 -1.361 1.00 96.31 606 PRO A C 1
ATOM 4696 O O . PRO A 1 606 ? 26.336 6.431 -2.008 1.00 96.31 606 PRO A O 1
ATOM 4699 N N . CYS A 1 607 ? 27.412 5.295 -0.400 1.00 94.38 607 CYS A N 1
ATOM 4700 C CA . CYS A 1 607 ? 26.254 4.479 -0.011 1.00 94.38 607 CYS A CA 1
ATOM 4701 C C . CYS A 1 607 ? 25.083 5.341 0.471 1.00 94.38 607 CYS A C 1
ATOM 4703 O O . CYS A 1 607 ? 23.948 4.910 0.363 1.00 94.38 607 CYS A O 1
ATOM 4705 N N . ALA A 1 608 ? 25.333 6.557 0.967 1.00 90.88 608 ALA A N 1
ATOM 4706 C CA . ALA A 1 608 ? 24.272 7.485 1.357 1.00 90.88 608 ALA A CA 1
ATOM 4707 C C . ALA A 1 608 ? 23.294 7.812 0.209 1.00 90.88 608 ALA A C 1
ATOM 4709 O O . ALA A 1 608 ? 22.156 8.155 0.493 1.00 90.88 608 ALA A O 1
ATOM 4710 N N . VAL A 1 609 ? 23.725 7.652 -1.050 1.00 91.38 609 VAL A N 1
ATOM 4711 C CA . VAL A 1 609 ? 22.950 7.971 -2.260 1.00 91.38 609 VAL A CA 1
ATOM 4712 C C . VAL A 1 609 ? 22.685 6.721 -3.108 1.00 91.38 609 VAL A C 1
ATOM 4714 O O . VAL A 1 609 ? 21.555 6.469 -3.519 1.00 91.38 609 VAL A O 1
ATOM 4717 N N . TYR A 1 610 ? 23.722 5.913 -3.356 1.00 92.44 610 TYR A N 1
ATOM 4718 C CA . TYR A 1 610 ? 23.696 4.808 -4.329 1.00 92.44 610 TYR A CA 1
ATOM 4719 C C . TYR A 1 610 ? 23.608 3.410 -3.694 1.00 92.44 610 TYR A C 1
ATOM 4721 O O . TYR A 1 610 ? 23.707 2.409 -4.400 1.00 92.44 610 TYR A O 1
ATOM 4729 N N . ASN A 1 611 ? 23.451 3.316 -2.368 1.00 92.25 611 ASN A N 1
ATOM 4730 C CA . ASN A 1 611 ? 23.275 2.050 -1.643 1.00 92.25 611 ASN A CA 1
ATOM 4731 C C . ASN A 1 611 ? 22.722 2.306 -0.224 1.00 92.25 611 ASN A C 1
ATOM 4733 O O . ASN A 1 611 ? 23.291 1.865 0.786 1.00 92.25 611 ASN A O 1
ATOM 4737 N N . TRP A 1 612 ? 21.679 3.134 -0.128 1.00 90.06 612 TRP A N 1
ATOM 4738 C CA . TRP A 1 612 ? 21.210 3.667 1.146 1.00 90.06 612 TRP A CA 1
ATOM 4739 C C . TRP A 1 612 ? 20.449 2.598 1.915 1.00 90.06 612 TRP A C 1
ATOM 4741 O O . TRP A 1 612 ? 19.516 1.983 1.415 1.00 90.06 612 TRP A O 1
ATOM 4751 N N . THR A 1 613 ? 20.854 2.356 3.154 1.00 85.44 613 THR A N 1
ATOM 4752 C CA . THR A 1 613 ? 20.214 1.370 4.023 1.00 85.44 613 THR A CA 1
ATOM 4753 C C . THR A 1 613 ? 19.321 2.113 5.024 1.00 85.44 613 THR A C 1
ATOM 4755 O O . THR A 1 613 ? 19.856 2.949 5.753 1.00 85.44 613 THR A O 1
ATOM 4758 N N . PRO A 1 614 ? 18.013 1.802 5.129 1.00 74.25 614 PRO A N 1
ATOM 4759 C CA . PRO A 1 614 ? 17.139 2.456 6.106 1.00 74.25 614 PRO A CA 1
ATOM 4760 C C . PRO A 1 614 ? 17.651 2.336 7.559 1.00 74.25 614 PRO A C 1
ATOM 4762 O O . PRO A 1 614 ? 18.332 1.361 7.880 1.00 74.25 614 PRO A O 1
ATOM 4765 N N . PRO A 1 615 ? 17.339 3.256 8.481 1.00 71.81 615 PRO A N 1
ATOM 4766 C CA . PRO A 1 615 ? 17.645 3.058 9.900 1.00 71.81 615 PRO A CA 1
ATOM 4767 C C . PRO A 1 615 ? 16.855 1.880 10.498 1.00 71.81 615 PRO A C 1
ATOM 4769 O O . PRO A 1 615 ? 15.770 1.537 10.023 1.00 71.81 615 PRO A O 1
ATOM 4772 N N . GLU A 1 616 ? 17.383 1.240 11.545 1.00 61.91 616 GLU A N 1
ATOM 4773 C CA . GLU A 1 616 ? 16.620 0.251 12.320 1.00 61.91 616 GLU A CA 1
ATOM 4774 C C . GLU A 1 616 ? 15.569 0.949 13.199 1.00 61.91 616 GLU A C 1
ATOM 4776 O O . GLU A 1 616 ? 15.832 2.009 13.757 1.00 61.91 616 GLU A O 1
ATOM 4781 N N . GLY A 1 617 ? 14.362 0.379 13.300 1.00 52.66 617 GLY A N 1
ATOM 4782 C CA . GLY A 1 617 ? 13.281 0.907 14.148 1.00 52.66 617 GLY A CA 1
ATOM 4783 C C . GLY A 1 617 ? 12.488 2.093 13.579 1.00 52.66 617 GLY A C 1
ATOM 4784 O O . GLY A 1 617 ? 11.430 2.413 14.113 1.00 52.66 617 GLY A O 1
ATOM 4785 N N . ALA A 1 618 ? 12.927 2.709 12.480 1.00 45.62 618 ALA A N 1
ATOM 4786 C CA . ALA A 1 618 ? 12.152 3.742 11.799 1.00 45.62 618 ALA A CA 1
ATOM 4787 C C . ALA A 1 618 ? 10.879 3.137 11.176 1.00 45.62 618 ALA A C 1
ATOM 4789 O O . ALA A 1 618 ? 10.951 2.167 10.412 1.00 45.62 618 ALA A O 1
ATOM 4790 N N . GLY A 1 619 ? 9.711 3.721 11.470 1.00 48.66 619 GLY A N 1
ATOM 4791 C CA . GLY A 1 619 ? 8.514 3.531 10.645 1.00 48.66 619 GLY A CA 1
ATOM 4792 C C . GLY A 1 619 ? 8.870 3.765 9.172 1.00 48.66 619 GLY A C 1
ATOM 4793 O O . GLY A 1 619 ? 9.723 4.603 8.878 1.00 48.66 619 GLY A O 1
ATOM 4794 N N . GLN A 1 620 ? 8.303 2.952 8.276 1.00 56.03 620 GLN A N 1
ATOM 4795 C CA . GLN A 1 620 ? 8.722 2.774 6.877 1.00 56.03 620 GLN A CA 1
ATOM 4796 C C . GLN A 1 620 ? 9.267 4.075 6.236 1.00 56.03 620 GLN A C 1
ATOM 4798 O O . GLN A 1 620 ? 8.519 5.009 5.969 1.00 56.03 620 GLN A O 1
ATOM 4803 N N . PHE A 1 621 ? 10.590 4.117 6.014 1.00 53.62 621 PHE A N 1
ATOM 4804 C CA . PHE A 1 621 ? 11.354 5.180 5.328 1.00 53.62 621 PHE A CA 1
ATOM 4805 C C . PHE A 1 621 ? 11.463 6.559 6.002 1.00 53.62 621 PHE A C 1
ATOM 4807 O O . PHE A 1 621 ? 11.937 7.504 5.365 1.00 53.62 621 PHE A O 1
ATOM 4814 N N . HIS A 1 622 ? 11.108 6.703 7.281 1.00 49.66 622 HIS A N 1
ATOM 4815 C CA . HIS A 1 622 ? 11.312 7.973 7.982 1.00 49.66 622 HIS A CA 1
ATOM 4816 C C . HIS A 1 622 ? 12.798 8.388 7.965 1.00 49.66 622 HIS A C 1
ATOM 4818 O O . HIS A 1 622 ? 13.674 7.615 8.359 1.00 49.66 622 HIS A O 1
ATOM 4824 N N . GLY A 1 623 ? 13.080 9.603 7.481 1.00 59.97 623 GLY A N 1
ATOM 4825 C CA . GLY A 1 623 ? 14.438 10.147 7.375 1.00 59.97 623 GLY A CA 1
ATOM 4826 C C . GLY A 1 623 ? 15.231 9.727 6.131 1.00 59.97 623 GLY A C 1
ATOM 4827 O O . GLY A 1 623 ? 16.445 9.922 6.115 1.00 59.97 623 GLY A O 1
ATOM 4828 N N . MET A 1 624 ? 14.593 9.157 5.099 1.00 72.00 624 MET A N 1
ATOM 4829 C CA . MET A 1 624 ? 15.261 8.930 3.812 1.00 72.00 624 MET A CA 1
ATOM 4830 C C . MET A 1 624 ? 15.642 10.274 3.159 1.00 72.00 624 MET A C 1
ATOM 4832 O O . MET A 1 624 ? 14.752 11.101 2.940 1.00 72.00 624 MET A O 1
ATOM 4836 N N . PRO A 1 625 ? 16.930 10.511 2.838 1.00 76.19 625 PRO A N 1
ATOM 4837 C CA . PRO A 1 625 ? 17.337 11.704 2.101 1.00 76.19 625 PRO A CA 1
ATOM 4838 C C . PRO A 1 625 ? 16.657 11.790 0.727 1.00 76.19 625 PRO A C 1
ATOM 4840 O O . PRO A 1 625 ? 16.399 10.772 0.084 1.00 76.19 625 PRO A O 1
ATOM 4843 N N . LEU A 1 626 ? 16.363 13.011 0.272 1.00 74.56 626 LEU A N 1
ATOM 4844 C CA . LEU A 1 626 ? 15.661 13.249 -0.998 1.00 74.56 626 LEU A CA 1
ATOM 4845 C C . LEU A 1 626 ? 16.504 12.902 -2.231 1.00 74.56 626 LEU A C 1
ATOM 4847 O O . LEU A 1 626 ? 15.955 12.711 -3.309 1.00 74.56 626 LEU A O 1
ATOM 4851 N N . ASP A 1 627 ? 17.822 12.846 -2.071 1.00 81.75 627 ASP A N 1
ATOM 4852 C CA . ASP A 1 627 ? 18.788 12.530 -3.116 1.00 81.75 627 ASP A CA 1
ATOM 4853 C C . ASP A 1 627 ? 19.103 11.031 -3.209 1.00 81.75 627 ASP A C 1
ATOM 4855 O O . ASP A 1 627 ? 19.903 10.640 -4.055 1.00 81.75 627 ASP A O 1
ATOM 4859 N N . VAL A 1 628 ? 18.488 10.174 -2.381 1.00 84.38 628 VAL A N 1
ATOM 4860 C CA . VAL A 1 628 ? 18.673 8.720 -2.478 1.00 84.38 628 VAL A CA 1
ATOM 4861 C C . VAL A 1 628 ? 18.211 8.221 -3.842 1.00 84.38 628 VAL A C 1
ATOM 4863 O O . VAL A 1 628 ? 17.059 8.396 -4.228 1.00 84.38 628 VAL A O 1
ATOM 4866 N N . LYS A 1 629 ? 19.105 7.513 -4.536 1.00 83.88 629 LYS A N 1
ATOM 4867 C CA . LYS A 1 629 ? 18.831 6.882 -5.832 1.00 83.88 629 LYS A CA 1
ATOM 4868 C C . LYS A 1 629 ? 18.619 5.376 -5.731 1.00 83.88 629 LYS A C 1
ATOM 4870 O O . LYS A 1 629 ? 17.916 4.791 -6.553 1.00 83.88 629 LYS A O 1
ATOM 4875 N N . VAL A 1 630 ? 19.232 4.734 -4.737 1.00 87.31 630 VAL A N 1
ATOM 4876 C CA . VAL A 1 630 ? 19.196 3.278 -4.554 1.00 87.31 630 VAL A CA 1
ATOM 4877 C C . VAL A 1 630 ? 19.041 2.946 -3.075 1.00 87.31 630 VAL A C 1
ATOM 4879 O O . VAL A 1 630 ? 19.839 3.387 -2.248 1.00 87.31 630 VAL A O 1
ATOM 4882 N N . VAL A 1 631 ? 18.049 2.122 -2.755 1.00 84.56 631 VAL A N 1
ATOM 4883 C CA . VAL A 1 631 ? 17.719 1.658 -1.406 1.00 84.56 631 VAL A CA 1
ATOM 4884 C C . VAL A 1 631 ? 18.108 0.188 -1.251 1.00 84.56 631 VAL A C 1
ATOM 4886 O O . VAL A 1 631 ? 17.732 -0.638 -2.072 1.00 84.56 631 VAL A O 1
ATOM 4889 N N . HIS A 1 632 ? 18.821 -0.159 -0.178 1.00 86.94 632 HIS A N 1
ATOM 4890 C CA . HIS A 1 632 ? 19.239 -1.524 0.166 1.00 86.94 632 HIS A CA 1
ATOM 4891 C C . HIS A 1 632 ? 18.531 -2.010 1.438 1.00 86.94 632 HIS A C 1
ATOM 4893 O O . HIS A 1 632 ? 18.780 -1.515 2.543 1.00 86.94 632 HIS A O 1
ATOM 4899 N N . PHE A 1 633 ? 17.661 -3.012 1.302 1.00 80.81 633 PHE A N 1
ATOM 4900 C CA . PHE A 1 633 ? 16.901 -3.609 2.398 1.00 80.81 633 PHE A CA 1
ATOM 4901 C C . PHE A 1 633 ? 17.710 -4.698 3.109 1.00 80.81 633 PHE A C 1
ATOM 4903 O O . PHE A 1 633 ? 17.968 -5.769 2.570 1.00 80.81 633 PHE A O 1
ATOM 4910 N N . LYS A 1 634 ? 18.076 -4.453 4.371 1.00 77.81 634 LYS A N 1
ATOM 4911 C CA . LYS A 1 634 ? 18.866 -5.398 5.179 1.00 77.81 634 LYS A CA 1
ATOM 4912 C C . LYS A 1 634 ? 18.078 -5.968 6.354 1.00 77.81 634 LYS A C 1
ATOM 4914 O O . LYS A 1 634 ? 17.239 -5.292 6.951 1.00 77.81 634 LYS A O 1
ATOM 4919 N N . GLY A 1 635 ? 18.394 -7.211 6.717 1.00 77.50 635 GLY A N 1
ATOM 4920 C CA . GLY A 1 635 ? 17.805 -7.891 7.873 1.00 77.50 635 GLY A CA 1
ATOM 4921 C C . GLY A 1 635 ? 16.278 -7.968 7.797 1.00 77.50 635 GLY A C 1
ATOM 4922 O O . GLY A 1 635 ? 15.715 -8.287 6.753 1.00 77.50 635 GLY A O 1
ATOM 4923 N N . SER A 1 636 ? 15.600 -7.628 8.894 1.00 66.81 636 SER A N 1
ATOM 4924 C CA . SER A 1 636 ? 14.135 -7.686 9.015 1.00 66.81 636 SER A CA 1
ATOM 4925 C C . SER A 1 636 ? 13.375 -6.782 8.036 1.00 66.81 636 SER A C 1
ATOM 4927 O O . SER A 1 636 ? 12.188 -7.001 7.803 1.00 66.81 636 SER A O 1
ATOM 4929 N N . ARG A 1 637 ? 14.034 -5.785 7.429 1.00 71.31 637 ARG A N 1
ATOM 4930 C CA . ARG A 1 637 ? 13.417 -4.852 6.469 1.00 71.31 637 ARG A CA 1
ATOM 4931 C C . ARG A 1 637 ? 13.151 -5.473 5.106 1.00 71.31 637 ARG A C 1
ATOM 4933 O O . ARG A 1 637 ? 12.341 -4.927 4.367 1.00 71.31 637 ARG A O 1
ATOM 4940 N N . LYS A 1 638 ? 13.753 -6.628 4.803 1.00 72.94 638 LYS A N 1
ATOM 4941 C CA . LYS A 1 638 ? 13.444 -7.396 3.588 1.00 72.94 638 LYS A CA 1
ATOM 4942 C C . LYS A 1 638 ? 11.959 -7.735 3.472 1.00 72.94 638 LYS A C 1
ATOM 4944 O O . LYS A 1 638 ? 11.434 -7.744 2.373 1.00 72.94 638 LYS A O 1
ATOM 4949 N N . ARG A 1 639 ? 11.233 -7.844 4.594 1.00 64.75 639 ARG A N 1
ATOM 4950 C CA . ARG A 1 639 ? 9.769 -8.025 4.595 1.00 64.75 639 ARG A CA 1
ATOM 4951 C C . ARG A 1 639 ? 8.998 -6.954 3.808 1.00 64.75 639 ARG A C 1
ATOM 4953 O O . ARG A 1 639 ? 7.912 -7.236 3.327 1.00 64.75 639 ARG A O 1
ATOM 4960 N N . LEU A 1 640 ? 9.548 -5.741 3.673 1.00 60.03 640 LEU A N 1
ATOM 4961 C CA . LEU A 1 640 ? 8.945 -4.657 2.886 1.00 60.03 640 LEU A CA 1
ATOM 4962 C C . LEU A 1 640 ? 8.993 -4.947 1.374 1.00 60.03 640 LEU A C 1
ATOM 4964 O O . LEU A 1 640 ? 8.174 -4.435 0.614 1.00 60.03 640 LEU A O 1
ATOM 4968 N N . MET A 1 641 ? 9.915 -5.813 0.942 1.00 64.12 641 MET A N 1
ATOM 4969 C CA . MET A 1 641 ? 10.000 -6.279 -0.440 1.00 64.12 641 MET A CA 1
ATOM 4970 C C . MET A 1 641 ? 8.880 -7.259 -0.788 1.00 64.12 641 MET A C 1
ATOM 4972 O O . MET A 1 641 ? 8.464 -7.281 -1.939 1.00 64.12 641 MET A O 1
ATOM 4976 N N . LEU A 1 642 ? 8.340 -8.023 0.172 1.00 57.47 642 LEU A N 1
ATOM 4977 C CA . LEU A 1 642 ? 7.260 -8.988 -0.090 1.00 57.47 642 LEU A CA 1
ATOM 4978 C C . LEU A 1 642 ? 5.978 -8.320 -0.559 1.00 57.47 642 LEU A C 1
ATOM 4980 O O . LEU A 1 642 ? 5.298 -8.863 -1.415 1.00 57.47 642 LEU A O 1
ATOM 4984 N N . GLU A 1 643 ? 5.624 -7.161 -0.007 1.00 51.38 643 GLU A N 1
ATOM 4985 C CA . GLU A 1 643 ? 4.440 -6.422 -0.457 1.00 51.38 643 GLU A CA 1
ATOM 4986 C C . GLU A 1 643 ? 4.622 -5.965 -1.908 1.00 51.38 643 GLU A C 1
ATOM 4988 O O . GLU A 1 643 ? 3.730 -6.154 -2.734 1.00 51.38 643 GLU A O 1
ATOM 4993 N N . SER A 1 644 ? 5.826 -5.490 -2.238 1.00 49.69 644 SER A N 1
ATOM 4994 C CA . SER A 1 644 ? 6.215 -5.122 -3.603 1.00 49.69 644 SER A CA 1
ATOM 4995 C C . SER A 1 644 ? 6.241 -6.340 -4.542 1.00 49.69 644 SER A C 1
ATOM 4997 O O . SER A 1 644 ? 5.773 -6.261 -5.674 1.00 49.69 644 SER A O 1
ATOM 4999 N N . TRP A 1 645 ? 6.722 -7.494 -4.068 1.00 50.16 645 TRP A N 1
ATOM 5000 C CA . TRP A 1 645 ? 6.791 -8.751 -4.820 1.00 50.16 645 TRP A CA 1
ATOM 5001 C C . TRP A 1 645 ? 5.422 -9.408 -5.016 1.00 50.16 645 TRP A C 1
ATOM 5003 O O . TRP A 1 645 ? 5.119 -9.924 -6.088 1.00 50.16 645 TRP A O 1
ATOM 5013 N N . ASN A 1 646 ? 4.561 -9.393 -4.003 1.00 48.38 646 ASN A N 1
ATOM 5014 C CA . ASN A 1 646 ? 3.198 -9.908 -4.091 1.00 48.38 646 ASN A CA 1
ATOM 5015 C C . ASN A 1 646 ? 2.361 -9.035 -5.027 1.00 48.38 646 ASN A C 1
ATOM 5017 O O . ASN A 1 646 ? 1.602 -9.563 -5.834 1.00 48.38 646 ASN A O 1
ATOM 5021 N N . PHE A 1 647 ? 2.552 -7.715 -4.999 1.00 44.75 647 PHE A N 1
ATOM 5022 C CA . PHE A 1 647 ? 1.995 -6.809 -6.002 1.00 44.75 647 PHE A CA 1
ATOM 5023 C C . PHE A 1 647 ? 2.526 -7.125 -7.415 1.00 44.75 647 PHE A C 1
ATOM 5025 O O . PHE A 1 647 ? 1.750 -7.254 -8.363 1.00 44.75 647 PHE A O 1
ATOM 5032 N N . PHE A 1 648 ? 3.836 -7.361 -7.548 1.00 45.25 648 PHE A N 1
ATOM 5033 C CA . PHE A 1 648 ? 4.480 -7.756 -8.805 1.00 45.25 648 PHE A CA 1
ATOM 5034 C C . PHE A 1 648 ? 3.961 -9.100 -9.357 1.00 45.25 648 PHE A C 1
ATOM 5036 O O . PHE A 1 648 ? 3.710 -9.216 -10.554 1.00 45.25 648 PHE A O 1
ATOM 5043 N N . SER A 1 649 ? 3.759 -10.108 -8.504 1.00 43.19 649 SER A N 1
ATOM 5044 C CA . SER A 1 649 ? 3.368 -11.474 -8.896 1.00 43.19 649 SER A CA 1
ATOM 5045 C C . SER A 1 649 ? 1.859 -11.691 -9.050 1.00 43.19 649 SER A C 1
ATOM 5047 O O . SER A 1 649 ? 1.452 -12.613 -9.749 1.00 43.19 649 SER A O 1
ATOM 5049 N N . SER A 1 650 ? 1.016 -10.849 -8.443 1.00 42.06 650 SER A N 1
ATOM 5050 C CA . SER A 1 650 ? -0.452 -10.946 -8.548 1.00 42.06 650 SER A CA 1
ATOM 5051 C C . SER A 1 650 ? -1.048 -10.257 -9.784 1.00 42.06 650 SER A C 1
ATOM 5053 O O . SER A 1 650 ? -2.246 -10.385 -10.036 1.00 42.06 650 SER A O 1
ATOM 5055 N N . SER A 1 651 ? -0.228 -9.568 -10.583 1.00 39.16 651 SER A N 1
ATOM 5056 C CA . SER A 1 651 ? -0.687 -8.737 -11.700 1.00 39.16 651 SER A CA 1
ATOM 5057 C C . SER A 1 651 ? -0.486 -9.436 -13.051 1.00 39.16 651 SER A C 1
ATOM 5059 O O . SER A 1 651 ? 0.635 -9.536 -13.542 1.00 39.16 651 SER A O 1
ATOM 5061 N N . SER A 1 652 ? -1.585 -9.883 -13.671 1.00 39.84 652 SER A N 1
ATOM 5062 C CA . SER A 1 652 ? -1.667 -10.264 -15.098 1.00 39.84 652 SER A CA 1
ATOM 5063 C C . SER A 1 652 ? -2.045 -9.076 -16.005 1.00 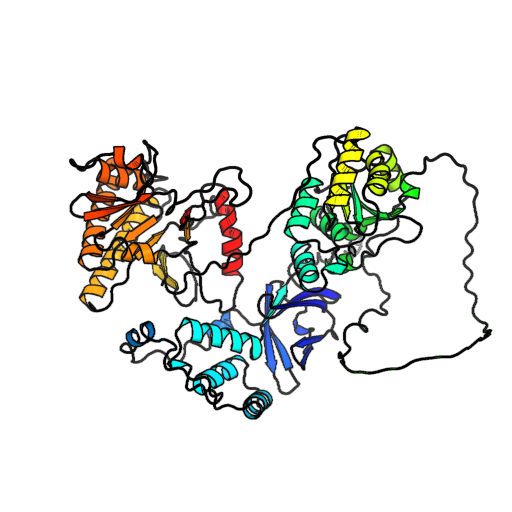39.84 652 SER A C 1
ATOM 5065 O O . SER A 1 652 ? -2.501 -9.235 -17.139 1.00 39.84 652 SER A O 1
ATOM 5067 N N . SER A 1 653 ? -1.871 -7.849 -15.516 1.00 35.88 653 SER A N 1
ATOM 5068 C CA . SER A 1 653 ? -2.019 -6.626 -16.295 1.00 35.88 653 SER A CA 1
ATOM 5069 C C . SER A 1 653 ? -0.667 -6.173 -16.843 1.00 35.88 653 SER A C 1
ATOM 5071 O O . SER A 1 653 ? 0.308 -6.029 -16.109 1.00 35.88 653 SER A O 1
ATOM 5073 N N . ASP A 1 654 ? -0.645 -5.940 -18.154 1.00 39.84 654 ASP A N 1
ATOM 5074 C CA . ASP A 1 654 ? 0.229 -4.990 -18.839 1.00 39.84 654 ASP A CA 1
ATOM 5075 C C . ASP A 1 654 ? 0.379 -3.706 -18.002 1.00 39.84 654 ASP A C 1
ATOM 5077 O O . ASP A 1 654 ? -0.477 -2.821 -18.012 1.00 39.84 654 ASP A O 1
ATOM 5081 N N . LEU A 1 655 ? 1.450 -3.650 -17.219 1.00 33.12 655 LEU A N 1
ATOM 5082 C CA . LEU A 1 655 ? 1.929 -2.476 -16.508 1.00 33.12 655 LEU A CA 1
ATOM 5083 C C . LEU A 1 655 ? 3.380 -2.315 -16.942 1.00 33.12 655 LEU A C 1
ATOM 5085 O O . LEU A 1 655 ? 4.274 -3.008 -16.447 1.00 33.12 655 LEU A O 1
ATOM 5089 N N . SER A 1 656 ? 3.596 -1.441 -17.921 1.00 34.28 656 SER A N 1
ATOM 5090 C CA . SER A 1 656 ? 4.929 -0.974 -18.265 1.00 34.28 656 SER A CA 1
ATOM 5091 C C . SER A 1 656 ? 5.521 -0.222 -17.066 1.00 34.28 656 SER A C 1
ATOM 5093 O O . SER A 1 656 ? 4.911 0.707 -16.536 1.00 34.28 656 SER A O 1
ATOM 5095 N N . ASP A 1 657 ? 6.738 -0.629 -16.708 1.00 31.31 657 ASP A N 1
ATOM 5096 C CA . ASP A 1 657 ? 7.745 0.107 -15.934 1.00 31.31 657 ASP A CA 1
ATOM 5097 C C . ASP A 1 657 ? 7.687 0.038 -14.397 1.00 31.31 657 ASP A C 1
ATOM 5099 O O . ASP A 1 657 ? 7.319 0.987 -13.725 1.00 31.31 657 ASP A O 1
ATOM 5103 N N . MET A 1 658 ? 8.206 -1.040 -13.806 1.00 33.12 658 MET A N 1
ATOM 5104 C CA . MET A 1 658 ? 9.523 -1.029 -13.139 1.00 33.12 658 MET A CA 1
ATOM 5105 C C . MET A 1 658 ? 9.873 -2.407 -12.613 1.00 33.12 658 MET A C 1
ATOM 5107 O O . MET A 1 658 ? 9.061 -3.329 -12.548 1.00 33.12 658 MET A O 1
ATOM 5111 N N . LEU A 1 659 ? 11.139 -2.536 -12.257 1.00 30.61 659 LEU A N 1
ATOM 5112 C CA . LEU A 1 659 ? 11.808 -3.797 -12.260 1.00 30.61 659 LEU A CA 1
ATOM 5113 C C . LEU A 1 659 ? 12.865 -3.819 -11.150 1.00 30.61 659 LEU A C 1
ATOM 5115 O O . LEU A 1 659 ? 13.698 -2.921 -11.073 1.00 30.61 659 LEU A O 1
ATOM 5119 N N . CYS A 1 660 ? 12.886 -4.896 -10.362 1.00 32.94 660 CYS A N 1
ATOM 5120 C CA . CYS A 1 660 ? 14.117 -5.482 -9.825 1.00 32.94 660 CYS A CA 1
ATOM 5121 C C . CYS A 1 660 ? 13.948 -7.007 -9.723 1.00 32.94 660 CYS A C 1
ATOM 5123 O O . CYS A 1 660 ? 12.838 -7.509 -9.543 1.00 32.94 660 CYS A O 1
ATOM 5125 N N . LEU A 1 661 ? 15.041 -7.742 -9.907 1.00 28.36 661 LEU A N 1
ATOM 5126 C CA . LEU A 1 661 ? 15.064 -9.187 -10.081 1.00 28.36 661 LEU A CA 1
ATOM 5127 C C . LEU A 1 661 ? 15.586 -9.919 -8.862 1.00 28.36 661 LEU A C 1
ATOM 5129 O O . LEU A 1 661 ? 16.573 -9.526 -8.245 1.00 28.36 661 LEU A O 1
ATOM 5133 N N . VAL A 1 662 ? 14.960 -11.060 -8.607 1.00 29.75 662 VAL A N 1
ATOM 5134 C CA . VAL A 1 662 ? 15.273 -11.948 -7.499 1.00 29.75 662 VAL A CA 1
ATOM 5135 C C . VAL A 1 662 ? 16.054 -13.153 -8.014 1.00 29.75 662 VAL A C 1
ATOM 5137 O O . VAL A 1 662 ? 15.574 -13.911 -8.855 1.00 29.75 662 VAL A O 1
ATOM 5140 N N . LEU A 1 663 ? 17.248 -13.356 -7.460 1.00 25.55 663 LEU A N 1
ATOM 5141 C CA . LEU A 1 663 ? 17.919 -14.651 -7.447 1.00 25.55 663 LEU A CA 1
ATOM 5142 C C . LEU A 1 663 ? 17.211 -15.538 -6.416 1.00 25.55 663 LEU A C 1
ATOM 5144 O O . LEU A 1 663 ? 17.295 -15.284 -5.215 1.00 25.55 663 LEU A O 1
ATOM 5148 N N . LYS A 1 664 ? 16.509 -16.577 -6.874 1.00 29.28 664 LYS A N 1
ATOM 5149 C CA . LYS A 1 664 ? 15.892 -17.579 -5.998 1.00 29.28 664 LYS A CA 1
ATOM 5150 C C . LYS A 1 664 ? 16.956 -18.598 -5.588 1.00 29.28 664 LYS A C 1
ATOM 5152 O O . LYS A 1 664 ? 17.350 -19.443 -6.381 1.00 29.28 664 LYS A O 1
ATOM 5157 N N . SER A 1 665 ? 17.411 -18.546 -4.338 1.00 30.42 665 SER A N 1
ATOM 5158 C CA . SER A 1 665 ? 18.086 -19.686 -3.710 1.00 30.42 665 SER A CA 1
ATOM 5159 C C . SER A 1 665 ? 17.003 -20.662 -3.260 1.00 30.42 665 SER A C 1
ATOM 5161 O O . SER A 1 665 ? 16.201 -20.344 -2.387 1.00 30.42 665 SER A O 1
ATOM 5163 N N . GLY A 1 666 ? 16.935 -21.852 -3.854 1.00 36.91 666 GLY A N 1
ATOM 5164 C CA . GLY A 1 666 ? 15.965 -22.866 -3.452 1.00 36.91 666 GLY A CA 1
ATOM 5165 C C . GLY A 1 666 ? 16.180 -23.339 -2.009 1.00 36.91 666 GLY A C 1
ATOM 5166 O O . GLY A 1 666 ? 16.962 -24.262 -1.802 1.00 36.91 666 GLY A O 1
ATOM 5167 N N . ARG A 1 667 ? 15.470 -22.739 -1.032 1.00 34.38 667 ARG A N 1
ATOM 5168 C CA . ARG A 1 667 ? 14.788 -23.359 0.140 1.00 34.38 667 ARG A CA 1
ATOM 5169 C C . ARG A 1 667 ? 14.694 -22.418 1.365 1.00 34.38 667 ARG A C 1
ATOM 5171 O O . ARG A 1 667 ? 15.571 -22.385 2.226 1.00 34.38 667 ARG A O 1
ATOM 5178 N N . THR A 1 668 ? 13.549 -21.741 1.487 1.00 39.78 668 THR A N 1
ATOM 5179 C CA . THR A 1 668 ? 12.505 -21.844 2.544 1.00 39.78 668 THR A CA 1
ATOM 5180 C C . THR A 1 668 ? 12.847 -21.707 4.033 1.00 39.78 668 THR A C 1
ATOM 5182 O O . THR A 1 668 ? 11.950 -21.908 4.851 1.00 39.78 668 THR A O 1
ATOM 5185 N N . LYS A 1 669 ? 14.055 -21.309 4.453 1.00 28.66 669 LYS A N 1
ATOM 5186 C CA . LYS A 1 669 ? 14.269 -21.012 5.892 1.00 28.66 669 LYS A CA 1
ATOM 5187 C C . LYS A 1 669 ? 14.803 -19.634 6.248 1.00 28.66 669 LYS A C 1
ATOM 5189 O O . LYS A 1 669 ? 14.786 -19.296 7.426 1.00 28.66 669 LYS A O 1
ATOM 5194 N N . TYR A 1 670 ? 15.197 -18.830 5.265 1.00 29.16 670 TYR A N 1
ATOM 5195 C CA . TYR A 1 670 ? 15.585 -17.428 5.473 1.00 29.16 670 TYR A CA 1
ATOM 5196 C C . TYR A 1 670 ? 15.177 -16.518 4.301 1.00 29.16 670 TYR A C 1
ATOM 5198 O O . TYR A 1 670 ? 15.734 -15.434 4.149 1.00 29.16 670 TYR A O 1
ATOM 5206 N N . ASP A 1 671 ? 14.198 -16.956 3.504 1.00 26.83 671 ASP A N 1
ATOM 5207 C CA . ASP A 1 671 ? 13.659 -16.199 2.375 1.00 26.83 671 ASP A CA 1
ATOM 5208 C C . ASP A 1 671 ? 12.433 -15.395 2.826 1.00 26.83 671 ASP A C 1
ATOM 5210 O O . ASP A 1 671 ? 11.378 -15.962 3.119 1.00 26.83 671 ASP A O 1
ATOM 5214 N N . PHE A 1 672 ? 12.605 -14.078 2.871 1.00 28.75 672 PHE A N 1
ATOM 5215 C CA . PHE A 1 672 ? 11.550 -13.085 2.719 1.00 28.75 672 PHE A CA 1
ATOM 5216 C C . PHE A 1 672 ? 11.996 -12.103 1.646 1.00 28.75 672 PHE A C 1
ATOM 5218 O O . PHE A 1 672 ? 13.140 -11.597 1.777 1.00 28.75 672 PHE A O 1
#

Secondary structure (DSSP, 8-state):
--------------TTB--TT-EEEEEETTTTEEEEEE--TT-EEEETTEEEE-GGGTTPBTT-EEEEEEETTEEEEEEPPGGGGTSSSSSS-SS---S-SGGGGG--STT----S-SB---HHHHHHHHHTT--HHHHHHHHHHTBTTTTTS-HHHHHHHHHHHHHHHS-EEEEEPP-HHHHHHHHHHH-GGGGTT--HHHHHHHHHHTT--TT--EEEEE-STTHHHHHHHHHHTT-SS--EEEEESSSSPPP-GGGGGG---HHHHHHEEEEEHHHHH--S-S--------------------------------------SSSS-----S-----SEEPPHHHHHHHHHH-BSEEEEE-TTS-HHHHHHHHGGGBPTT--EEEE-SSHHHHHHHHHHHHHTT--SS---------------TT--EEEEE-TT-------TTEEEEE--S---TTTHHHHHHHHHHHHHHHHHHHHTT-TT----EEEE-TTEEE-S--HHHHHH-TT-SEEEEE-S-SS--EEEEEEEE--SHHHHHHHHHHHHHHHHHIIIIIGGGTTTTHHHHHHHHHHHTSTT--GGGGGS---EEEEETTEEEEEEEHHHHSBPPPTT-STTTT--TT--EEE--GGGGHHHHHHHHHHHS--S------------S-SSS--

pLDDT: mean 76.06, std 23.75, range [20.19, 98.31]

Radius of gyration: 32.51 Å; chains: 1; bounding box: 108×83×82 Å

InterPro domains:
  IPR017423 tRNA (adenine(58)-N(1))-methyltransferase non-catalytic subunit TRM6 [PF04189] (23-286)
  IPR017423 tRNA (adenine(58)-N(1))-methyltransferase non-catalytic subunit TRM6 [PTHR12945] (12-423)
  IPR029044 Nucleotide-diphospho-sugar transferases [G3DSA:3.90.550.10] (386-657)
  IPR029044 Nucleotide-diphospho-sugar transferases [SSF53448] (429-638)

Organism: Cannabis sativa (NCBI:txid3483)

Foldseek 3Di:
DDDDDPDPDDPPPPLFAAAQQAWWWKAKLNNPAIDIWGAHQPTWDDDPNDIEHCPVRHRGGALWKWKWFADPVGIYTDTDDLCNLVPPPPDPPDDDDPPPDVVQVVFDCPPPDDPVVQAPDDPVNLVVCVVVGPALLVSLVNRLVRGPCLVSDHPVVNVVSSSVSCSVRIMMIGIHADDLQVLQSNCLVPPCVLQQVDHSVNLVVQCVQLVQAAQFQEEEAGLSQQSSVLNSLVRNVLPHPHAYEHEDEDDDGHHNNSNSNNPDDLSSLVRAEYDYLCLLPDDPDDDDDDDDDDDDDDDDDDDDDDDDDDDDDDDDDDDDDDDDDDPDDDDDDDDDNHHHYHDDPVVSVVLNVAAGQGYEYDDAPDQPQVVCVSRLVSHHPPRGYGYDYPDDVSLVVNLVVCVVVVSDPPDDDDDDDDDDADQFPFDAAEEAAEAPVDDDPDPDPSYYYDYDDDDLDLLAPLLVLLVSLLVVLVVLLVVCVVPVPDFDKDKAAALQKGFRDDPVVVCVVDVAFLKEWEAAPDPQQGTDPRIMIGTRHSCSSVQVSVLSVQLSVQLVPPVSVVRNDCSSSVSNCCQQVVAPPHDPCVNVDQDWDWDQTPNGIYIYHYCLAAVPEADPPDDPCPPNDPNHRMYGYDDPRSVVVVVVVCVVVSDPDDDRGDDDDHHDDPDDDPHD

Sequence (672 aa):
MADDGNTKSSLVENSRVTWEGCSVLLDINDGDRLVFARLSAGATLKIGNKNYSLKHLINCPFGSVFSVETGSEGSYLTRSSPSSLEGKNNAQENNGCESKKDESLSKDNRALVDDNKAQTLTGEDIDAMRREGVTGDDIVEALIANSSTFENKTLFSQEKYRIKKQKKYAPKVILRRPVARSICEAYFKKYPSRIGFLRVDTLSLLLSFANISANSEALVVDMVGGLLTGAVAERMGGTGTGQVCSTYLGKTPYSIEIVRIFNFGNDICKSILKASLQDLMTSSSSTENGSLDQNDNGTGGDDSSNMKGVQGGLLDQNDQTPDGTSQVMRSCNKSVNKAGQKAPKEAIKLWKENGFSSLIVAAPDLDTWSLVKDLLPLLSNSAPFAIYHQFLQPLATCMHNLQLEKMAIGLQISEPWLREYQVTMPQSNVVILTDPASDLSISRNGVTVYPIQGEYSRDKLMLQRIRSYIAFLETRLQELSRRPDYVKHYIFTDSDIAVVDNLGSLFHDFPNFHLALTFRNNKDQPLNSGFIAVRGTVDGISRAKIFLQRVLEVYKSKYINASRMLGDQLALAWVVKSHPSFDTRRFSKPQPFLEDVGGASVLFLPCAVYNWTPPEGAGQFHGMPLDVKVVHFKGSRKRLMLESWNFFSSSSSDLSDMLCLVLKSGRTKYDF